Protein AF-0000000081542905 (afdb_homodimer)

Structure (mmCIF, N/CA/C/O backbone):
data_AF-0000000081542905-model_v1
#
loop_
_entity.id
_entity.type
_entity.pdbx_description
1 polymer 'MaoC-like domain-containing protein'
#
loop_
_atom_site.group_PDB
_atom_site.id
_atom_site.type_symbol
_atom_site.label_atom_id
_atom_site.label_alt_id
_atom_site.label_comp_id
_atom_site.label_asym_id
_atom_site.label_entity_id
_atom_site.label_seq_id
_atom_site.pdbx_PDB_ins_code
_atom_site.Cartn_x
_atom_site.Cartn_y
_atom_site.Cartn_z
_atom_site.occupancy
_atom_site.B_iso_or_equiv
_atom_site.auth_seq_id
_atom_site.auth_comp_id
_atom_site.auth_asym_id
_atom_site.auth_atom_id
_atom_site.pdbx_PDB_model_num
ATOM 1 N N . MET A 1 1 ? -29.199 -24.236 -24.666 1 31.87 1 MET A N 1
ATOM 2 C CA . MET A 1 1 ? -27.834 -24.078 -24.174 1 31.87 1 MET A CA 1
ATOM 3 C C . MET A 1 1 ? -26.839 -24.776 -25.096 1 31.87 1 MET A C 1
ATOM 5 O O . MET A 1 1 ? -26.941 -25.982 -25.326 1 31.87 1 MET A O 1
ATOM 9 N N . SER A 1 2 ? -26.465 -24.286 -26.193 1 39.18 2 SER A N 1
ATOM 10 C CA . SER A 1 2 ? -25.722 -24.998 -27.227 1 39.18 2 SER A CA 1
ATOM 11 C C . SER A 1 2 ? -24.63 -25.873 -26.621 1 39.18 2 SER A C 1
ATOM 13 O O . SER A 1 2 ? -23.805 -25.392 -25.841 1 39.18 2 SER A O 1
ATOM 15 N N . SER A 1 3 ? -24.873 -27.051 -26.255 1 47.21 3 SER A N 1
ATOM 16 C CA . SER A 1 3 ? -23.985 -28.085 -25.733 1 47.21 3 SER A CA 1
ATOM 17 C C . SER A 1 3 ? -22.63 -28.056 -26.432 1 47.21 3 SER A C 1
ATOM 19 O O . SER A 1 3 ? -22.524 -28.414 -27.607 1 47.21 3 SER A O 1
ATOM 21 N N . THR A 1 4 ? -21.867 -26.993 -26.268 1 59.84 4 THR A N 1
ATOM 22 C CA . THR A 1 4 ? -20.58 -26.973 -26.955 1 59.84 4 THR A CA 1
ATOM 23 C C . THR A 1 4 ? -19.899 -28.335 -26.866 1 59.84 4 THR A C 1
ATOM 25 O O . THR A 1 4 ? -19.783 -28.908 -25.781 1 59.84 4 THR A O 1
ATOM 28 N N . GLU A 1 5 ? -19.892 -29.049 -27.912 1 79.83 5 GLU A N 1
ATOM 29 C CA . GLU A 1 5 ? -19.245 -30.349 -28.065 1 79.83 5 GLU A CA 1
ATOM 30 C C . GLU A 1 5 ? -17.844 -30.343 -27.461 1 79.83 5 GLU A C 1
ATOM 32 O O . GLU A 1 5 ? -17.044 -29.448 -27.745 1 79.83 5 GLU A O 1
ATOM 37 N N . LEU A 1 6 ? -17.62 -31.185 -26.383 1 90.6 6 LEU A N 1
ATOM 38 C CA . LEU A 1 6 ? -16.331 -31.406 -25.737 1 90.6 6 LEU A CA 1
ATOM 39 C C . LEU A 1 6 ? -15.273 -31.81 -26.759 1 90.6 6 LEU A C 1
ATOM 41 O O . LEU A 1 6 ? -15.448 -32.792 -27.484 1 90.6 6 LEU A O 1
ATOM 45 N N . ASP A 1 7 ? -14.244 -30.958 -26.981 1 95.26 7 ASP A N 1
ATOM 46 C CA . ASP A 1 7 ? -13.11 -31.218 -27.863 1 95.26 7 ASP A CA 1
ATOM 47 C C . ASP A 1 7 ? -11.85 -30.517 -27.359 1 95.26 7 ASP A C 1
ATOM 49 O O . ASP A 1 7 ? -11.539 -29.404 -27.788 1 95.26 7 ASP A O 1
ATOM 53 N N . PHE A 1 8 ? -11.153 -31.215 -26.549 1 95.9 8 PHE A N 1
ATOM 54 C CA . PHE A 1 8 ? -9.995 -30.624 -25.89 1 95.9 8 PHE A CA 1
ATOM 55 C C . PHE A 1 8 ? -8.897 -30.313 -26.9 1 95.9 8 PHE A C 1
ATOM 57 O O . PHE A 1 8 ? -7.997 -29.518 -26.621 1 95.9 8 PHE A O 1
ATOM 64 N N . ASP A 1 9 ? -8.912 -30.905 -28.043 1 96.1 9 ASP A N 1
ATOM 65 C CA . ASP A 1 9 ? -7.937 -30.589 -29.083 1 96.1 9 ASP A CA 1
ATOM 66 C C . ASP A 1 9 ? -8.117 -29.158 -29.587 1 96.1 9 ASP A C 1
ATOM 68 O O . ASP A 1 9 ? -7.17 -28.548 -30.088 1 96.1 9 ASP A O 1
ATOM 72 N N . ARG A 1 10 ? -9.362 -28.712 -29.462 1 95.62 10 ARG A N 1
ATOM 73 C CA . ARG A 1 10 ? -9.63 -27.328 -29.842 1 95.62 10 ARG A CA 1
ATOM 74 C C . ARG A 1 10 ? -9.26 -26.37 -28.715 1 95.62 10 ARG A C 1
ATOM 76 O O . ARG A 1 10 ? -9.121 -25.165 -28.938 1 95.62 10 ARG A O 1
ATOM 83 N N . THR A 1 11 ? -9.21 -26.937 -27.551 1 95.19 11 THR A N 1
ATOM 84 C CA . THR A 1 11 ? -8.909 -26.12 -26.38 1 95.19 11 THR A CA 1
ATOM 85 C C . THR A 1 11 ? -7.408 -25.878 -26.261 1 95.19 11 THR A C 1
ATOM 87 O O . THR A 1 11 ? -6.967 -24.736 -26.111 1 95.19 11 THR A O 1
ATOM 90 N N . VAL A 1 12 ? -6.626 -26.951 -26.299 1 96.44 12 VAL A N 1
ATOM 91 C CA . VAL A 1 12 ? -5.179 -26.865 -26.126 1 96.44 12 VAL A CA 1
ATOM 92 C C . VAL A 1 12 ? -4.568 -26.062 -27.272 1 96.44 12 VAL A C 1
ATOM 94 O O . VAL A 1 12 ? -4.849 -26.327 -28.443 1 96.44 12 VAL A O 1
ATOM 97 N N . GLY A 1 13 ? -3.805 -25.046 -26.956 1 95.13 13 GLY A N 1
ATOM 98 C CA . GLY A 1 13 ? -3.159 -24.218 -27.962 1 95.13 13 GLY A CA 1
ATOM 99 C C . GLY A 1 13 ? -3.952 -22.973 -28.31 1 95.13 13 GLY A C 1
ATOM 100 O O . GLY A 1 13 ? -3.447 -22.079 -28.992 1 95.13 13 GLY A O 1
ATOM 101 N N . HIS A 1 14 ? -5.205 -22.936 -27.886 1 94.91 14 HIS A N 1
ATOM 102 C CA . HIS A 1 14 ? -6.028 -21.768 -28.18 1 94.91 14 HIS A CA 1
ATOM 103 C C . HIS A 1 14 ? -5.393 -20.495 -27.629 1 94.91 14 HIS A C 1
ATOM 105 O O . HIS A 1 14 ? -5.057 -20.425 -26.445 1 94.91 14 HIS A O 1
ATOM 111 N N . ALA A 1 15 ? -5.207 -19.553 -28.504 1 93.6 15 ALA A N 1
ATOM 112 C CA . ALA A 1 15 ? -4.623 -18.266 -28.133 1 93.6 15 ALA A CA 1
ATOM 113 C C . ALA A 1 15 ? -5.703 -17.2 -27.972 1 93.6 15 ALA A C 1
ATOM 115 O O . ALA A 1 15 ? -6.611 -17.097 -28.801 1 93.6 15 ALA A O 1
ATOM 116 N N . GLY A 1 16 ? -5.643 -16.508 -26.867 1 90.51 16 GLY A N 1
ATOM 117 C CA . GLY A 1 16 ? -6.519 -15.359 -26.704 1 90.51 16 GLY A CA 1
ATOM 118 C C . GLY A 1 16 ? -5.958 -14.089 -27.316 1 90.51 16 GLY A C 1
ATOM 119 O O . GLY A 1 16 ? -4.913 -14.118 -27.969 1 90.51 16 GLY A O 1
ATOM 120 N N . GLU A 1 17 ? -6.719 -13.025 -27.177 1 91.87 17 GLU A N 1
ATOM 121 C CA . GLU A 1 17 ? -6.25 -11.719 -27.63 1 91.87 17 GLU A CA 1
ATOM 122 C C . GLU A 1 17 ? -5.112 -11.206 -26.753 1 91.87 17 GLU A C 1
ATOM 124 O O . GLU A 1 17 ? -5.063 -11.499 -25.557 1 91.87 17 GLU A O 1
ATOM 129 N N . ASP A 1 18 ? -4.208 -10.507 -27.417 1 96.12 18 ASP A N 1
ATOM 130 C CA . ASP A 1 18 ? -3.171 -9.836 -26.64 1 96.12 18 ASP A CA 1
ATOM 131 C C . ASP A 1 18 ? -3.781 -8.878 -25.62 1 96.12 18 ASP A C 1
ATOM 133 O O . ASP A 1 18 ? -4.743 -8.169 -25.924 1 96.12 18 ASP A O 1
ATOM 137 N N . GLN A 1 19 ? -3.275 -8.967 -24.5 1 96.27 19 GLN A N 1
ATOM 138 C CA . GLN A 1 19 ? -3.737 -8.06 -23.454 1 96.27 19 GLN A CA 1
ATOM 139 C C . GLN A 1 19 ? -2.714 -6.96 -23.189 1 96.27 19 GLN A C 1
ATOM 141 O O . GLN A 1 19 ? -1.58 -7.242 -22.794 1 96.27 19 GLN A O 1
ATOM 146 N N . ALA A 1 20 ? -3.127 -5.714 -23.357 1 98.07 20 ALA A N 1
ATOM 147 C CA . ALA A 1 20 ? -2.24 -4.6 -23.032 1 98.07 20 ALA A CA 1
ATOM 148 C C . ALA A 1 20 ? -1.958 -4.544 -21.533 1 98.07 20 ALA A C 1
ATOM 150 O O . ALA A 1 20 ? -2.859 -4.753 -20.717 1 98.07 20 ALA A O 1
ATOM 151 N N . VAL A 1 21 ? -0.718 -4.29 -21.161 1 98.5 21 VAL A N 1
ATOM 152 C CA . VAL A 1 21 ? -0.334 -4.117 -19.764 1 98.5 21 VAL A CA 1
ATOM 153 C C . VAL A 1 21 ? 0.588 -2.907 -19.628 1 98.5 21 VAL A C 1
ATOM 155 O O . VAL A 1 21 ? 1.236 -2.5 -20.595 1 98.5 21 VAL A O 1
ATOM 158 N N . SER A 1 22 ? 0.659 -2.319 -18.459 1 98.5 22 SER A N 1
ATOM 159 C CA . SER A 1 22 ? 1.553 -1.206 -18.155 1 98.5 22 SER A CA 1
ATOM 160 C C . SER A 1 22 ? 1.797 -1.087 -16.655 1 98.5 22 SER A C 1
ATOM 162 O O . SER A 1 22 ? 1.035 -1.629 -15.852 1 98.5 22 SER A O 1
ATOM 164 N N . TRP A 1 23 ? 2.884 -0.463 -16.305 1 98.37 23 TRP A N 1
ATOM 165 C CA . TRP A 1 23 ? 3.176 -0.164 -14.908 1 98.37 23 TRP A CA 1
ATOM 166 C C . TRP A 1 23 ? 4.092 1.05 -14.791 1 98.37 23 TRP A C 1
ATOM 168 O O . TRP A 1 23 ? 4.774 1.415 -15.751 1 98.37 23 TRP A O 1
ATOM 178 N N . ARG A 1 24 ? 4.035 1.652 -13.675 1 97.99 24 ARG A N 1
ATOM 179 C CA . ARG A 1 24 ? 4.893 2.764 -13.276 1 97.99 24 ARG A CA 1
ATOM 180 C C . ARG A 1 24 ? 5.736 2.397 -12.06 1 97.99 24 ARG A C 1
ATOM 182 O O . ARG A 1 24 ? 5.598 1.302 -11.51 1 97.99 24 ARG A O 1
ATOM 189 N N . ARG A 1 25 ? 6.625 3.343 -11.637 1 98.34 25 ARG A N 1
ATOM 190 C CA . ARG A 1 25 ? 7.45 3.103 -10.457 1 98.34 25 ARG A CA 1
ATOM 191 C C . ARG A 1 25 ? 6.587 2.858 -9.225 1 98.34 25 ARG A C 1
ATOM 193 O O . ARG A 1 25 ? 6.868 1.957 -8.432 1 98.34 25 ARG A O 1
ATOM 200 N N . ARG A 1 26 ? 5.531 3.599 -9.075 1 98.61 26 ARG A N 1
ATOM 201 C CA . ARG A 1 26 ? 4.643 3.484 -7.922 1 98.61 26 ARG A CA 1
ATOM 202 C C . ARG A 1 26 ? 4.022 2.093 -7.847 1 98.61 26 ARG A C 1
ATOM 204 O O . ARG A 1 26 ? 3.807 1.561 -6.756 1 98.61 26 ARG A O 1
ATOM 211 N N . ASP A 1 27 ? 3.771 1.5 -9.019 1 98.64 27 ASP A N 1
ATOM 212 C CA . ASP A 1 27 ? 3.188 0.162 -9.058 1 98.64 27 ASP A CA 1
ATOM 213 C C . ASP A 1 27 ? 4.166 -0.879 -8.518 1 98.64 27 ASP A C 1
ATOM 215 O O . ASP A 1 27 ? 3.78 -1.759 -7.745 1 98.64 27 ASP A O 1
ATOM 219 N N . VAL A 1 28 ? 5.418 -0.74 -8.935 1 98.49 28 VAL A N 1
ATOM 220 C CA . VAL A 1 28 ? 6.4 -1.743 -8.534 1 98.49 28 VAL A CA 1
ATOM 221 C C . VAL A 1 28 ? 6.732 -1.577 -7.053 1 98.49 28 VAL A C 1
ATOM 223 O O . VAL A 1 28 ? 6.955 -2.563 -6.346 1 98.49 28 VAL A O 1
ATOM 226 N N . LEU A 1 29 ? 6.734 -0.319 -6.544 1 98.74 29 LEU A N 1
ATOM 227 C CA . LEU A 1 29 ? 6.936 -0.064 -5.122 1 98.74 29 LEU A CA 1
ATOM 228 C C . LEU A 1 29 ? 5.783 -0.629 -4.299 1 98.74 29 LEU A C 1
ATOM 230 O O . LEU A 1 29 ? 6.006 -1.267 -3.267 1 98.74 29 LEU A O 1
ATOM 234 N N . LEU A 1 30 ? 4.574 -0.387 -4.747 1 98.66 30 LEU A N 1
ATOM 235 C CA . LEU A 1 30 ? 3.382 -0.883 -4.069 1 98.66 30 LEU A CA 1
ATOM 236 C C . LEU A 1 30 ? 3.389 -2.407 -4.004 1 98.66 30 LEU A C 1
ATOM 238 O O . LEU A 1 30 ? 3.071 -2.989 -2.964 1 98.66 30 LEU A O 1
ATOM 242 N N . TYR A 1 31 ? 3.761 -3.014 -5.091 1 98.8 31 TYR A N 1
ATOM 243 C CA . TYR A 1 31 ? 3.837 -4.471 -5.118 1 98.8 31 TYR A CA 1
ATOM 244 C C . TYR A 1 31 ? 4.839 -4.984 -4.09 1 98.8 31 TYR A C 1
ATOM 246 O O . TYR A 1 31 ? 4.551 -5.929 -3.352 1 98.8 31 TYR A O 1
ATOM 254 N N . ALA A 1 32 ? 6.005 -4.381 -4.055 1 98.68 32 ALA A N 1
ATOM 255 C CA . ALA A 1 32 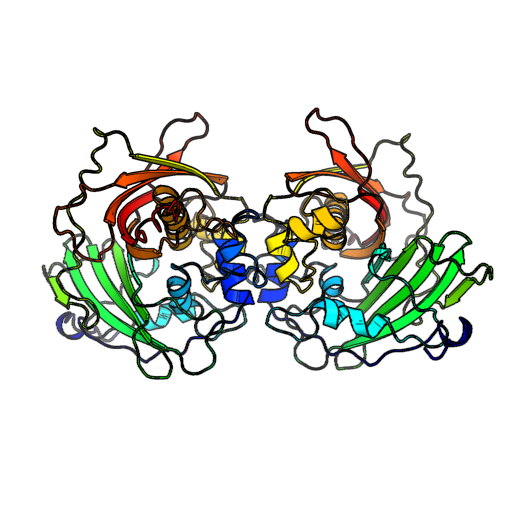? 7.054 -4.822 -3.139 1 98.68 32 ALA A CA 1
ATOM 256 C C . ALA A 1 32 ? 6.577 -4.763 -1.69 1 98.68 32 ALA A C 1
ATOM 258 O O . ALA A 1 32 ? 6.7 -5.742 -0.95 1 98.68 32 ALA A O 1
ATOM 259 N N . VAL A 1 33 ? 5.944 -3.681 -1.323 1 98.2 33 VAL A N 1
ATOM 260 C CA . VAL A 1 33 ? 5.435 -3.583 0.041 1 98.2 33 VAL A CA 1
ATOM 261 C C . VAL A 1 33 ? 4.268 -4.55 0.228 1 98.2 33 VAL A C 1
ATOM 263 O O . VAL A 1 33 ? 4.094 -5.121 1.307 1 98.2 33 VAL A O 1
ATOM 266 N N . GLY A 1 34 ? 3.559 -4.754 -0.806 1 98.23 34 GLY A N 1
ATOM 267 C CA . GLY A 1 34 ? 2.399 -5.63 -0.778 1 98.23 34 GLY A CA 1
ATOM 268 C C . GLY A 1 34 ? 2.758 -7.09 -0.58 1 98.23 34 GLY A C 1
ATOM 269 O O . GLY A 1 34 ? 1.897 -7.907 -0.246 1 98.23 34 GLY A O 1
ATOM 270 N N . ILE A 1 35 ? 3.997 -7.392 -0.803 1 98.26 35 ILE A N 1
ATOM 271 C CA . ILE A 1 35 ? 4.383 -8.785 -0.604 1 98.26 35 ILE A CA 1
ATOM 272 C C . ILE A 1 35 ? 5.271 -8.903 0.632 1 98.26 35 ILE A C 1
ATOM 274 O O . ILE A 1 35 ? 5.974 -9.901 0.807 1 98.26 35 ILE A O 1
ATOM 278 N N . GLY A 1 36 ? 5.342 -7.848 1.431 1 96.3 36 GLY A N 1
ATOM 279 C CA . GLY A 1 36 ? 5.96 -7.949 2.743 1 96.3 36 GLY A CA 1
ATOM 280 C C . GLY A 1 36 ? 7.363 -7.374 2.788 1 96.3 36 GLY A C 1
ATOM 281 O O . GLY A 1 36 ? 8.042 -7.459 3.814 1 96.3 36 GLY A O 1
ATOM 282 N N . ALA A 1 37 ? 7.856 -6.776 1.652 1 96.24 37 ALA A N 1
ATOM 283 C CA . ALA A 1 37 ? 9.165 -6.129 1.706 1 96.24 37 ALA A CA 1
ATOM 284 C C . ALA A 1 37 ? 9.166 -4.976 2.706 1 96.24 37 ALA A C 1
ATOM 286 O O . ALA A 1 37 ? 8.194 -4.221 2.794 1 96.24 37 ALA A O 1
ATOM 287 N N . GLY A 1 38 ? 10.247 -4.875 3.456 1 90.44 38 GLY A N 1
ATOM 288 C CA . GLY A 1 38 ? 10.324 -3.895 4.527 1 90.44 38 GLY A CA 1
ATOM 289 C C . GLY A 1 38 ? 11.371 -2.824 4.282 1 90.44 38 GLY A C 1
ATOM 290 O O . GLY A 1 38 ? 11.917 -2.723 3.181 1 90.44 38 GLY A O 1
ATOM 291 N N . PRO A 1 39 ? 11.572 -2.105 5.296 1 86.76 39 PRO A N 1
ATOM 292 C CA . PRO A 1 39 ? 12.444 -0.935 5.177 1 86.76 39 PRO A CA 1
ATOM 293 C C . PRO A 1 39 ? 13.912 -1.309 4.987 1 86.76 39 PRO A C 1
ATOM 295 O O . PRO A 1 39 ? 14.729 -0.457 4.629 1 86.76 39 PRO A O 1
ATOM 298 N N . ASN A 1 40 ? 14.256 -2.536 5.216 1 88.46 40 ASN A N 1
ATOM 299 C CA . ASN A 1 40 ? 15.639 -2.955 5.013 1 88.46 40 ASN A CA 1
ATOM 300 C C . ASN A 1 40 ? 15.864 -3.48 3.598 1 88.46 40 ASN A C 1
ATOM 302 O O . ASN A 1 40 ? 16.978 -3.872 3.247 1 88.46 40 ASN A O 1
ATOM 306 N N . GLU A 1 41 ? 14.882 -3.515 2.87 1 94.42 41 GLU A N 1
ATOM 307 C CA . GLU A 1 41 ? 14.965 -3.981 1.489 1 94.42 41 GLU A CA 1
ATOM 308 C C . GLU A 1 41 ? 14.783 -2.829 0.506 1 94.42 41 GLU A C 1
ATOM 310 O O . GLU A 1 41 ? 13.953 -2.906 -0.403 1 94.42 41 GLU A O 1
ATOM 315 N N . LEU A 1 42 ? 15.65 -1.867 0.618 1 95.82 42 LEU A N 1
ATOM 316 C CA . LEU A 1 42 ? 15.534 -0.593 -0.083 1 95.82 42 LEU A CA 1
ATOM 317 C C . LEU A 1 42 ? 15.607 -0.795 -1.593 1 95.82 42 LEU A C 1
ATOM 319 O O . LEU A 1 42 ? 15.013 -0.029 -2.355 1 95.82 42 LEU A O 1
ATOM 323 N N . SER A 1 43 ? 16.286 -1.821 -2.085 1 95.94 43 SER A N 1
ATOM 324 C CA . SER A 1 43 ? 16.398 -2.071 -3.518 1 95.94 43 SER A CA 1
ATOM 325 C C . SER A 1 43 ? 15.032 -2.338 -4.142 1 95.94 43 SER A C 1
ATOM 327 O O . SER A 1 43 ? 14.875 -2.263 -5.362 1 95.94 43 SER A O 1
ATOM 329 N N . TYR A 1 44 ? 14.07 -2.664 -3.244 1 97.09 44 TYR A N 1
ATOM 330 C CA . TYR A 1 44 ? 12.747 -2.986 -3.767 1 97.09 44 TYR A CA 1
ATOM 331 C C . TYR A 1 44 ? 11.747 -1.884 -3.437 1 97.09 44 TYR A C 1
ATOM 333 O O . TYR A 1 44 ? 10.785 -1.668 -4.178 1 97.09 44 TYR A O 1
ATOM 341 N N . VAL A 1 45 ? 11.956 -1.094 -2.327 1 97.84 45 VAL A N 1
ATOM 342 C CA . VAL A 1 45 ? 10.864 -0.269 -1.82 1 97.84 45 VAL A CA 1
ATOM 343 C C . VAL A 1 45 ? 11.238 1.208 -1.93 1 97.84 45 VAL A C 1
ATOM 345 O O . VAL A 1 45 ? 10.481 2.08 -1.498 1 97.84 45 VAL A O 1
ATOM 348 N N . TYR A 1 46 ? 12.42 1.535 -2.539 1 97.48 46 TYR A N 1
ATOM 349 C CA . TYR A 1 46 ? 12.884 2.915 -2.624 1 97.48 46 TYR A CA 1
ATOM 350 C C . TYR A 1 46 ? 13.456 3.213 -4.005 1 97.48 46 TYR A C 1
ATOM 352 O O . TYR A 1 46 ? 14.549 2.754 -4.343 1 97.48 46 TYR A O 1
ATOM 360 N N . GLU A 1 47 ? 12.75 4.008 -4.771 1 97.06 47 GLU A N 1
ATOM 361 C CA . GLU A 1 47 ? 13.132 4.306 -6.148 1 97.06 47 GLU A CA 1
ATOM 362 C C . GLU A 1 47 ? 14.424 5.117 -6.199 1 97.06 47 GLU A C 1
ATOM 364 O O . GLU A 1 47 ? 15.069 5.2 -7.246 1 97.06 47 GLU A O 1
ATOM 369 N N . GLY A 1 48 ? 14.823 5.706 -5.061 1 94.86 48 GLY A N 1
ATOM 370 C CA . GLY A 1 48 ? 16.06 6.469 -5.004 1 94.86 48 GLY A CA 1
ATOM 371 C C . GLY A 1 48 ? 17.27 5.617 -4.672 1 94.86 48 GLY A C 1
ATOM 372 O O . GLY A 1 48 ? 18.4 6.11 -4.667 1 94.86 48 GLY A O 1
ATOM 373 N N . SER A 1 49 ? 17.05 4.34 -4.369 1 94.71 49 SER A N 1
ATOM 374 C CA . SER A 1 49 ? 18.164 3.429 -4.127 1 94.71 49 SER A CA 1
ATOM 375 C C . SER A 1 49 ? 18.963 3.182 -5.402 1 94.71 49 SER A C 1
ATOM 377 O O . SER A 1 49 ? 18.387 3.016 -6.479 1 94.71 49 SER A O 1
ATOM 379 N N . PRO A 1 50 ? 20.264 3.124 -5.298 1 91.7 50 PRO A N 1
ATOM 380 C CA . PRO A 1 50 ? 21.089 2.865 -6.48 1 91.7 50 PRO A CA 1
ATOM 381 C C . PRO A 1 50 ? 20.817 1.497 -7.101 1 91.7 50 PRO A C 1
ATOM 383 O O . PRO A 1 50 ? 21.07 1.294 -8.292 1 91.7 50 PRO A O 1
ATOM 386 N N . SER A 1 51 ? 20.313 0.575 -6.341 1 92.91 51 SER A N 1
ATOM 387 C CA . SER A 1 51 ? 20.062 -0.777 -6.829 1 92.91 51 SER A CA 1
ATOM 388 C C . SER A 1 51 ? 18.568 -1.04 -6.982 1 92.91 51 SER A C 1
ATOM 390 O O . SER A 1 51 ? 18.132 -2.194 -6.983 1 92.91 51 SER A O 1
ATOM 392 N N . PHE A 1 52 ? 17.799 -0.006 -7.094 1 95.84 52 PHE A N 1
ATOM 393 C CA . PHE A 1 52 ? 16.351 -0.145 -7.195 1 95.84 52 PHE A CA 1
ATOM 394 C C . PHE A 1 52 ? 15.973 -1.019 -8.385 1 95.84 52 PHE A C 1
ATOM 396 O O . PHE A 1 52 ? 16.479 -0.823 -9.491 1 95.84 52 PHE A O 1
ATOM 403 N N . ARG A 1 53 ? 15.092 -1.996 -8.139 1 95.53 53 ARG A N 1
ATOM 404 C CA . ARG A 1 53 ? 14.615 -2.891 -9.189 1 95.53 53 ARG A CA 1
ATOM 405 C C . ARG A 1 53 ? 13.266 -3.499 -8.819 1 95.53 53 ARG A C 1
ATOM 407 O O . ARG A 1 53 ? 12.965 -3.682 -7.638 1 95.53 53 ARG A O 1
ATOM 414 N N . PRO A 1 54 ? 12.423 -3.803 -9.811 1 97.85 54 PRO A N 1
ATOM 415 C CA . PRO A 1 54 ? 11.18 -4.527 -9.533 1 97.85 54 PRO A CA 1
ATOM 416 C C . PRO A 1 54 ? 11.425 -5.92 -8.959 1 97.85 54 PRO A C 1
ATOM 418 O O . PRO A 1 54 ? 12.372 -6.601 -9.361 1 97.85 54 PRO A O 1
ATOM 421 N N . PHE A 1 55 ? 10.624 -6.242 -8.011 1 98.19 55 PHE A N 1
ATOM 422 C CA . PHE A 1 55 ? 10.723 -7.612 -7.523 1 98.19 55 PHE A CA 1
ATOM 423 C C . PHE A 1 55 ? 10.364 -8.605 -8.621 1 98.19 55 PHE A C 1
ATOM 425 O O . PHE A 1 55 ? 9.411 -8.39 -9.373 1 98.19 55 PHE A O 1
ATOM 432 N N . PRO A 1 56 ? 10.995 -9.694 -8.723 1 97.78 56 PRO A N 1
ATOM 433 C CA . PRO A 1 56 ? 10.934 -10.543 -9.916 1 97.78 56 PRO A CA 1
ATOM 434 C C . PRO A 1 56 ? 9.544 -11.127 -10.154 1 97.78 56 PRO A C 1
ATOM 436 O O . PRO A 1 56 ? 9.184 -11.427 -11.295 1 97.78 56 PRO A O 1
ATOM 439 N N . THR A 1 57 ? 8.722 -11.279 -9.14 1 98.7 57 THR A N 1
ATOM 440 C CA . THR A 1 57 ? 7.431 -11.934 -9.322 1 98.7 57 THR A CA 1
ATOM 441 C C . THR A 1 57 ? 6.362 -10.922 -9.723 1 98.7 57 THR A C 1
ATOM 443 O O . THR A 1 57 ? 5.199 -11.282 -9.914 1 98.7 57 THR A O 1
ATOM 446 N N . TYR A 1 58 ? 6.674 -9.657 -9.953 1 98.84 58 TYR A N 1
ATOM 447 C CA . TYR A 1 58 ? 5.72 -8.602 -10.276 1 98.84 58 TYR A CA 1
ATOM 448 C C . TYR A 1 58 ? 4.906 -8.961 -11.513 1 98.84 58 TYR A C 1
ATOM 450 O O . TYR A 1 58 ? 3.701 -8.705 -11.568 1 98.84 58 TYR A O 1
ATOM 458 N N . PRO A 1 59 ? 5.479 -9.59 -12.554 1 98.8 59 PRO A N 1
ATOM 459 C CA . PRO A 1 59 ? 4.716 -9.85 -13.777 1 98.8 59 PRO A CA 1
ATOM 460 C C . PRO A 1 59 ? 3.452 -10.668 -13.521 1 98.8 59 PRO A C 1
ATOM 462 O O . PRO A 1 59 ? 2.496 -10.592 -14.296 1 98.8 59 PRO A O 1
ATOM 465 N N . LEU A 1 60 ? 3.418 -11.344 -12.426 1 98.65 60 LEU A N 1
ATOM 466 C CA . LEU A 1 60 ? 2.319 -12.264 -12.151 1 98.65 60 LEU A CA 1
ATOM 467 C C . LEU A 1 60 ? 1.023 -11.501 -11.898 1 98.65 60 LEU A C 1
ATOM 469 O O . LEU A 1 60 ? -0.066 -12.071 -11.995 1 98.65 60 LEU A O 1
ATOM 473 N N . VAL A 1 61 ? 1.116 -10.232 -11.565 1 98.31 61 VAL A N 1
ATOM 474 C CA . VAL A 1 61 ? -0.108 -9.505 -11.245 1 98.31 61 VAL A CA 1
ATOM 475 C C . VAL A 1 61 ? -0.638 -8.81 -12.497 1 98.31 61 VAL A C 1
ATOM 477 O O . VAL A 1 61 ? -1.768 -8.316 -12.509 1 98.31 61 VAL A O 1
ATOM 480 N N . LEU A 1 62 ? 0.091 -8.824 -13.582 1 98.3 62 LEU A N 1
ATOM 481 C CA . LEU A 1 62 ? -0.247 -8.036 -14.762 1 98.3 62 LEU A CA 1
ATOM 482 C C . LEU A 1 62 ? -1.469 -8.612 -15.469 1 98.3 62 LEU A C 1
ATOM 484 O O . LEU A 1 62 ? -2.204 -7.884 -16.141 1 98.3 62 LEU A O 1
ATOM 488 N N . ALA A 1 63 ? -1.647 -9.918 -15.309 1 96.11 63 ALA A N 1
ATOM 489 C CA . ALA A 1 63 ? -2.8 -10.524 -15.97 1 96.11 63 ALA A CA 1
ATOM 490 C C . ALA A 1 63 ? -4.105 -9.923 -15.456 1 96.11 63 ALA A C 1
ATOM 492 O O . ALA A 1 63 ? -5.062 -9.759 -16.217 1 96.11 63 ALA A O 1
ATOM 493 N N . LEU A 1 64 ? -4.132 -9.596 -14.217 1 96.61 64 LEU A N 1
ATOM 494 C CA . LEU A 1 64 ? -5.345 -9.027 -13.639 1 96.61 64 LEU A CA 1
ATOM 495 C C . LEU A 1 64 ? -5.291 -7.503 -13.655 1 96.61 64 LEU A C 1
ATOM 497 O O . LEU A 1 64 ? -6.319 -6.843 -13.827 1 96.61 64 LEU A O 1
ATOM 501 N N . LYS A 1 65 ? -4.129 -6.913 -13.468 1 97.61 65 LYS A N 1
ATOM 502 C CA . LYS A 1 65 ? -3.991 -5.46 -13.478 1 97.61 65 LYS A CA 1
ATOM 503 C C . LYS A 1 65 ? -4.24 -4.893 -14.873 1 97.61 65 LYS A C 1
ATOM 505 O O . LYS A 1 65 ? -4.88 -3.85 -15.02 1 97.61 65 LYS A O 1
ATOM 510 N N . GLY A 1 66 ? -3.659 -5.557 -15.877 1 97.13 66 GLY A N 1
ATOM 511 C CA . GLY A 1 66 ? -3.674 -4.991 -17.216 1 97.13 66 GLY A CA 1
ATOM 512 C C . GLY A 1 66 ? -3.003 -3.633 -17.297 1 97.13 66 GLY A C 1
ATOM 513 O O . GLY A 1 66 ? -1.934 -3.427 -16.719 1 97.13 66 GLY A O 1
ATOM 514 N N . ASP A 1 67 ? -3.569 -2.74 -18.016 1 96.73 67 ASP A N 1
ATOM 515 C CA . ASP A 1 67 ? -3.052 -1.38 -18.138 1 96.73 67 ASP A CA 1
ATOM 516 C C . ASP A 1 67 ? -3.882 -0.401 -17.31 1 96.73 67 ASP A C 1
ATOM 518 O O . ASP A 1 67 ? -3.802 0.812 -17.511 1 96.73 67 ASP A O 1
ATOM 522 N N . ASP A 1 68 ? -4.651 -0.983 -16.373 1 94.46 68 ASP A N 1
ATOM 523 C CA . ASP A 1 68 ? -5.538 -0.161 -15.556 1 94.46 68 ASP A CA 1
ATOM 524 C C . ASP A 1 68 ? -4.759 0.575 -14.469 1 94.46 68 ASP A C 1
ATOM 526 O O . ASP A 1 68 ? -3.815 0.027 -13.896 1 94.46 68 ASP A O 1
ATOM 530 N N . ASP A 1 69 ? -5.179 1.773 -14.177 1 93.58 69 ASP A N 1
ATOM 531 C CA . ASP A 1 69 ? -4.559 2.555 -13.112 1 93.58 69 ASP A CA 1
ATOM 532 C C . ASP A 1 69 ? -5.515 2.734 -11.935 1 93.58 69 ASP A C 1
ATOM 534 O O . ASP A 1 69 ? -5.244 3.518 -11.022 1 93.58 69 ASP A O 1
ATOM 538 N N . ASP A 1 70 ? -6.644 2.077 -11.959 1 97.07 70 ASP A N 1
ATOM 539 C CA . ASP A 1 70 ? -7.645 2.103 -10.898 1 97.07 70 ASP A CA 1
ATOM 540 C C . ASP A 1 70 ? -8.085 0.689 -10.523 1 97.07 70 ASP A C 1
ATOM 542 O O . ASP A 1 70 ? -7.456 -0.291 -10.928 1 97.07 70 ASP A O 1
ATOM 546 N N . THR A 1 71 ? -9.07 0.547 -9.644 1 97.68 71 THR A N 1
ATOM 547 C CA . THR A 1 71 ? -9.607 -0.763 -9.296 1 97.68 71 THR A CA 1
ATOM 548 C C . THR A 1 71 ? -10.281 -1.41 -10.502 1 97.68 71 THR A C 1
ATOM 550 O O . THR A 1 71 ? -10.568 -0.736 -11.495 1 97.68 71 THR A O 1
ATOM 553 N N . ASN A 1 72 ? -10.429 -2.662 -10.479 1 95.77 72 ASN A N 1
ATOM 554 C CA . ASN A 1 72 ? -11.142 -3.389 -11.524 1 95.77 72 ASN A CA 1
ATOM 555 C C . ASN A 1 72 ? -12.206 -4.313 -10.939 1 95.77 72 ASN A C 1
ATOM 557 O O . ASN A 1 72 ? -12.341 -4.417 -9.718 1 95.77 72 ASN A O 1
ATOM 561 N N . VAL A 1 73 ? -13.001 -4.809 -11.835 1 93.56 73 VAL A N 1
ATOM 562 C CA . VAL A 1 73 ? -13.995 -5.809 -11.46 1 93.56 73 VAL A CA 1
ATOM 563 C C . VAL A 1 73 ? -13.454 -7.208 -11.744 1 93.56 73 VAL A C 1
ATOM 565 O O . VAL A 1 73 ? -13.349 -7.616 -12.902 1 93.56 73 VAL A O 1
ATOM 568 N N . PHE A 1 74 ? -13.186 -7.941 -10.692 1 93.11 74 PHE A N 1
ATOM 569 C CA . PHE A 1 74 ? -12.521 -9.236 -10.784 1 93.11 74 PHE A CA 1
ATOM 570 C C . PHE A 1 74 ? -13.286 -10.173 -11.71 1 93.11 74 PHE A C 1
ATOM 572 O O . PHE A 1 74 ? -12.693 -10.821 -12.575 1 93.11 74 PHE A O 1
ATOM 579 N N . ALA A 1 75 ? -14.58 -10.218 -11.568 1 88.54 75 ALA A N 1
ATOM 580 C CA . ALA A 1 75 ? -15.417 -11.109 -12.368 1 88.54 75 ALA A CA 1
ATOM 581 C C . ALA A 1 75 ? -15.243 -10.834 -13.859 1 88.54 75 ALA A C 1
ATOM 583 O O . ALA A 1 75 ? -15.246 -11.761 -14.672 1 88.54 75 ALA A O 1
ATOM 584 N N . GLN A 1 76 ? -15.066 -9.621 -14.216 1 87.82 76 GLN A N 1
ATOM 585 C CA . GLN A 1 76 ? -14.869 -9.25 -15.613 1 87.82 76 GLN A CA 1
ATOM 586 C C . GLN A 1 76 ? -13.49 -9.678 -16.107 1 87.82 76 GLN A C 1
ATOM 588 O O . GLN A 1 76 ? -13.33 -10.05 -17.271 1 87.82 76 GLN A O 1
ATOM 593 N N . ARG A 1 77 ? -12.571 -9.705 -15.199 1 87.18 77 ARG A N 1
ATOM 594 C CA . ARG A 1 77 ? -11.196 -10.037 -15.558 1 87.18 77 ARG A CA 1
ATOM 595 C C . ARG A 1 77 ? -11.04 -11.534 -15.805 1 87.18 77 ARG A C 1
ATOM 597 O O . ARG A 1 77 ? -10.197 -11.953 -16.6 1 87.18 77 ARG A O 1
ATOM 604 N N . ILE A 1 78 ? -11.92 -12.326 -15.176 1 81.1 78 ILE A N 1
ATOM 605 C CA . ILE A 1 78 ? -11.751 -13.769 -15.303 1 81.1 78 ILE A CA 1
ATOM 606 C C . ILE A 1 78 ? -12.793 -14.329 -16.269 1 81.1 78 ILE A C 1
ATOM 608 O O . ILE A 1 78 ? -12.757 -15.512 -16.613 1 81.1 78 ILE A O 1
ATOM 612 N N . SER A 1 79 ? -13.85 -13.569 -16.594 1 70.75 79 SER A N 1
ATOM 613 C CA . SER A 1 79 ? -14.949 -14.035 -17.434 1 70.75 79 SER A CA 1
ATOM 614 C C . SER A 1 79 ? -14.451 -14.459 -18.811 1 70.75 79 SER A C 1
ATOM 616 O O . SER A 1 79 ? -15.03 -15.347 -19.44 1 70.75 79 SER A O 1
ATOM 618 N N . GLU A 1 80 ? -13.457 -13.778 -19.289 1 60.62 80 GLU A N 1
ATOM 619 C CA . GLU A 1 80 ? -12.979 -14.136 -20.621 1 60.62 80 GLU A CA 1
ATOM 620 C C . GLU A 1 80 ? -12.436 -15.562 -20.648 1 60.62 80 GLU A C 1
ATOM 622 O O . GLU A 1 80 ? -12.234 -16.135 -21.721 1 60.62 80 GLU A O 1
ATOM 627 N N . ARG A 1 81 ? -12.228 -16.182 -19.474 1 58.76 81 ARG A N 1
ATOM 628 C CA . ARG A 1 81 ? -11.75 -17.56 -19.412 1 58.76 81 ARG A CA 1
ATOM 629 C C . ARG A 1 81 ? -12.836 -18.536 -19.852 1 58.76 81 ARG A C 1
ATOM 631 O O . ARG A 1 81 ? -12.538 -19.656 -20.271 1 58.76 81 ARG A O 1
ATOM 638 N N . GLY A 1 82 ? -14.041 -18.152 -19.824 1 59.27 82 GLY A N 1
ATOM 639 C CA . GLY A 1 82 ? -15.165 -19.063 -19.968 1 59.27 82 GLY A CA 1
ATOM 640 C C . GLY A 1 82 ? -15.442 -19.447 -21.409 1 59.27 82 GLY A C 1
ATOM 641 O O . GLY A 1 82 ? -16.115 -20.445 -21.673 1 59.27 82 GLY A O 1
ATOM 642 N N . LYS A 1 83 ? -14.944 -18.684 -22.277 1 76.49 83 LYS A N 1
ATOM 643 C CA . LYS A 1 83 ? -15.439 -19.148 -23.569 1 76.49 83 LYS A CA 1
ATOM 644 C C . LYS A 1 83 ? -14.321 -19.785 -24.39 1 76.49 83 LYS A C 1
ATOM 646 O O . LYS A 1 83 ? -14.027 -19.339 -25.5 1 76.49 83 LYS A O 1
ATOM 651 N N . LEU A 1 84 ? -13.825 -20.923 -23.863 1 88.48 84 LEU A N 1
ATOM 652 C CA . LEU A 1 84 ? -12.771 -21.64 -24.572 1 88.48 84 LEU A CA 1
ATOM 653 C C . LEU A 1 84 ? -13.362 -22.67 -25.529 1 88.48 84 LEU A C 1
ATOM 655 O O . LEU A 1 84 ? -14.27 -23.418 -25.159 1 88.48 84 LEU A O 1
ATOM 659 N N . PRO A 1 85 ? -12.922 -22.677 -26.712 1 92.33 85 PRO A N 1
ATOM 660 C CA . PRO A 1 85 ? -13.423 -23.687 -27.648 1 92.33 85 PRO A CA 1
ATOM 661 C C . PRO A 1 85 ? -13.172 -25.114 -27.165 1 92.33 85 PRO A C 1
ATOM 663 O O . PRO A 1 85 ? -12.065 -25.436 -26.727 1 92.33 85 PRO A O 1
ATOM 666 N N . GLY A 1 86 ? -14.25 -25.945 -27.204 1 93.91 86 GLY A N 1
ATOM 667 C CA . GLY A 1 86 ? -14.105 -27.359 -26.897 1 93.91 86 GLY A CA 1
ATOM 668 C C . GLY A 1 86 ? -14.024 -27.641 -25.409 1 93.91 86 GLY A C 1
ATOM 669 O O . GLY A 1 86 ? -13.819 -28.785 -24.998 1 93.91 86 GLY A O 1
ATOM 670 N N . PHE A 1 87 ? -14.11 -26.637 -24.617 1 92.37 87 PHE A N 1
ATOM 671 C CA . PHE A 1 87 ? -14.047 -26.782 -23.168 1 92.37 87 PHE A CA 1
ATOM 672 C C . PHE A 1 87 ? -15.444 -26.763 -22.56 1 92.37 87 PHE A C 1
ATOM 674 O O . PHE A 1 87 ? -16.302 -25.989 -22.988 1 92.37 87 PHE A O 1
ATOM 681 N N . PRO A 1 88 ? -15.655 -27.504 -21.594 1 89.83 88 PRO A N 1
ATOM 682 C CA . PRO A 1 88 ? -16.998 -27.557 -21.011 1 89.83 88 PRO A CA 1
ATOM 683 C C . PRO A 1 88 ? -17.292 -26.37 -20.098 1 89.83 88 PRO A C 1
ATOM 685 O O . PRO A 1 88 ? -16.366 -25.711 -19.617 1 89.83 88 PRO A O 1
ATOM 688 N N . SER A 1 89 ? -18.561 -26.097 -19.936 1 84.28 89 SER A N 1
ATOM 689 C CA . SER A 1 89 ? -18.977 -25.134 -18.922 1 84.28 89 SER A CA 1
ATOM 690 C C . SER A 1 89 ? -18.914 -25.741 -17.524 1 84.28 89 SER A C 1
ATOM 692 O O . SER A 1 89 ? -19.496 -26.798 -17.273 1 84.28 89 SER A O 1
ATOM 694 N N . LEU A 1 90 ? -18.147 -25.176 -16.743 1 83.66 90 LEU A N 1
ATOM 695 C CA . LEU A 1 90 ? -17.975 -25.693 -15.39 1 83.66 90 LEU A CA 1
ATOM 696 C C . LEU A 1 90 ? -18.365 -24.644 -14.354 1 83.66 90 LEU A C 1
ATOM 698 O O . LEU A 1 90 ? -18.442 -23.454 -14.667 1 83.66 90 LEU A O 1
ATOM 702 N N . ASN A 1 91 ? -18.694 -25.088 -13.205 1 79.42 91 ASN A N 1
ATOM 703 C CA . ASN A 1 91 ? -19.014 -24.221 -12.076 1 79.42 91 ASN A CA 1
ATOM 704 C C . ASN A 1 91 ? -17.795 -23.427 -11.615 1 79.42 91 ASN A C 1
ATOM 706 O O . ASN A 1 91 ? -16.811 -24.006 -11.151 1 79.42 91 ASN A O 1
ATOM 710 N N . PRO A 1 92 ? -17.871 -22.141 -11.675 1 78.38 92 PRO A N 1
ATOM 711 C CA . PRO A 1 92 ? -16.707 -21.328 -11.318 1 78.38 92 PRO A CA 1
ATOM 712 C C . PRO A 1 92 ? -16.352 -21.424 -9.836 1 78.38 92 PRO A C 1
ATOM 714 O O . PRO A 1 92 ? -15.22 -21.126 -9.447 1 78.38 92 PRO A O 1
ATOM 717 N N . ASN A 1 93 ? -17.266 -21.861 -8.994 1 78.04 93 ASN A N 1
ATOM 718 C CA . ASN A 1 93 ? -17.034 -21.919 -7.554 1 78.04 93 ASN A CA 1
ATOM 719 C C . ASN A 1 93 ? -16.157 -23.109 -7.176 1 78.04 93 ASN A C 1
ATOM 721 O O . ASN A 1 93 ? -15.738 -23.235 -6.024 1 78.04 93 ASN A O 1
ATOM 725 N N . THR A 1 94 ? -15.862 -23.949 -8.162 1 81.78 94 THR A N 1
ATOM 726 C CA . THR A 1 94 ? -15.065 -25.135 -7.87 1 81.78 94 THR A CA 1
ATOM 727 C C . THR A 1 94 ? -13.621 -24.941 -8.326 1 81.78 94 THR A C 1
ATOM 729 O O . THR A 1 94 ? -12.8 -25.852 -8.206 1 81.78 94 THR A O 1
ATOM 732 N N . ILE A 1 95 ? -13.395 -23.806 -8.793 1 86.99 95 ILE A N 1
ATOM 733 C CA . ILE A 1 95 ? -12.103 -23.532 -9.412 1 86.99 95 ILE A CA 1
ATOM 734 C C . ILE A 1 95 ? -11.08 -23.18 -8.334 1 86.99 95 ILE A C 1
ATOM 736 O O . ILE A 1 95 ? -11.371 -22.404 -7.422 1 86.99 95 ILE A O 1
ATOM 740 N N . VAL A 1 96 ? -9.943 -23.779 -8.428 1 88.69 96 VAL A N 1
ATOM 741 C CA . VAL A 1 96 ? -8.839 -23.464 -7.528 1 88.69 96 VAL A CA 1
ATOM 742 C C . VAL A 1 96 ? -7.57 -23.205 -8.337 1 88.69 96 VAL A C 1
ATOM 744 O O . VAL A 1 96 ? -7.304 -23.894 -9.324 1 88.69 96 VAL A O 1
ATOM 747 N N . HIS A 1 97 ? -6.829 -22.198 -7.977 1 93.48 97 HIS A N 1
ATOM 748 C CA . HIS A 1 97 ? -5.479 -21.989 -8.488 1 93.48 97 HIS A CA 1
ATOM 749 C C . HIS A 1 97 ? -4.508 -23.015 -7.913 1 93.48 97 HIS A C 1
ATOM 751 O O . HIS A 1 97 ? -4.107 -22.915 -6.752 1 93.48 97 HIS A O 1
ATOM 757 N N . GLY A 1 98 ? -4.062 -23.948 -8.682 1 94.75 98 GLY A N 1
ATOM 758 C CA . GLY A 1 98 ? -3.358 -25.102 -8.146 1 94.75 98 GLY A CA 1
ATOM 759 C C . GLY A 1 98 ? -1.849 -24.95 -8.182 1 94.75 98 GLY A C 1
ATOM 760 O O . GLY A 1 98 ? -1.156 -25.363 -7.25 1 94.75 98 GLY A O 1
ATOM 761 N N . GLU A 1 99 ? -1.378 -24.455 -9.302 1 95.86 99 GLU A N 1
ATOM 762 C CA . GLU A 1 99 ? 0.063 -24.322 -9.493 1 95.86 99 GLU A CA 1
ATOM 763 C C . GLU A 1 99 ? 0.405 -23.038 -10.242 1 95.86 99 GLU A C 1
ATOM 765 O O . GLU A 1 99 ? -0.433 -22.492 -10.963 1 95.86 99 GLU A O 1
ATOM 770 N N . GLN A 1 100 ? 1.61 -22.574 -10.024 1 97.44 100 GLN A N 1
ATOM 771 C CA . GLN A 1 100 ? 2.133 -21.403 -10.72 1 97.44 100 GLN A CA 1
ATOM 772 C C . GLN A 1 100 ? 3.626 -21.549 -10.998 1 97.44 100 GLN A C 1
ATOM 774 O O . GLN A 1 100 ? 4.395 -21.923 -10.11 1 97.44 100 GLN A O 1
ATOM 779 N N . SER A 1 101 ? 3.997 -21.318 -12.183 1 95.56 101 SER A N 1
ATOM 780 C CA . SER A 1 101 ? 5.412 -21.182 -12.513 1 95.56 101 SER A CA 1
ATOM 781 C C . SER A 1 101 ? 5.704 -19.827 -13.149 1 95.56 101 SER A C 1
ATOM 783 O O . SER A 1 101 ? 4.822 -19.219 -13.76 1 95.56 101 SER A O 1
ATOM 785 N N . LEU A 1 102 ? 6.844 -19.365 -12.951 1 96.85 102 LEU A N 1
ATOM 786 C CA . LEU A 1 102 ? 7.364 -18.119 -13.505 1 96.85 102 LEU A CA 1
ATOM 787 C C . LEU A 1 102 ? 8.809 -18.288 -13.963 1 96.85 102 LEU A C 1
ATOM 789 O O . LEU A 1 102 ? 9.675 -18.667 -13.171 1 96.85 102 LEU A O 1
ATOM 793 N N . GLN A 1 103 ? 9.006 -18.096 -15.169 1 95.66 103 GLN A N 1
ATOM 794 C CA . GLN A 1 103 ? 10.349 -18.012 -15.733 1 95.66 103 GLN A CA 1
ATOM 795 C C . GLN A 1 103 ? 10.715 -16.57 -16.07 1 95.66 103 GLN A C 1
ATOM 797 O O . GLN A 1 103 ? 10.033 -15.921 -16.866 1 95.66 103 GLN A O 1
ATOM 802 N N . ILE A 1 104 ? 11.712 -16.137 -15.482 1 96.04 104 ILE A N 1
ATOM 803 C CA . ILE A 1 104 ? 12.194 -14.782 -15.724 1 96.04 104 ILE A CA 1
ATOM 804 C C . ILE A 1 104 ? 13.297 -14.808 -16.779 1 96.04 104 ILE A C 1
ATOM 806 O O . ILE A 1 104 ? 14.375 -15.362 -16.547 1 96.04 104 ILE A O 1
ATOM 810 N N . LEU A 1 105 ? 13.068 -14.182 -17.859 1 95.07 105 LEU A N 1
ATOM 811 C CA . LEU A 1 105 ? 14.026 -14.172 -18.96 1 95.07 105 LEU A CA 1
ATOM 812 C C . LEU A 1 105 ? 14.889 -12.916 -18.918 1 95.07 105 LEU A C 1
ATOM 814 O O . LEU A 1 105 ? 16.069 -12.956 -19.274 1 95.07 105 LEU A O 1
ATOM 818 N N . LYS A 1 106 ? 14.305 -11.831 -18.545 1 95.17 106 LYS A N 1
ATOM 819 C CA . LYS A 1 106 ? 14.95 -10.532 -18.379 1 95.17 106 LYS A CA 1
ATOM 820 C C . LYS A 1 106 ? 14.3 -9.735 -17.252 1 95.17 106 LYS A C 1
ATOM 822 O O . LYS A 1 106 ? 13.095 -9.85 -17.018 1 95.17 106 LYS A O 1
ATOM 827 N N . PRO A 1 107 ? 15.092 -8.982 -16.571 1 94.78 107 PRO A N 1
ATOM 828 C CA . PRO A 1 107 ? 14.449 -8.066 -15.626 1 94.78 107 PRO A CA 1
ATOM 829 C C . PRO A 1 107 ? 13.543 -7.048 -16.316 1 94.78 107 PRO A C 1
ATOM 831 O O . PRO A 1 107 ? 13.857 -6.581 -17.414 1 94.78 107 PRO A O 1
ATOM 834 N N . ILE A 1 108 ? 12.455 -6.75 -15.734 1 97.82 108 ILE A N 1
ATOM 835 C CA . ILE A 1 108 ? 11.567 -5.752 -16.322 1 97.82 108 ILE A CA 1
ATOM 836 C C . ILE A 1 108 ? 12.022 -4.353 -15.915 1 97.82 108 ILE A C 1
ATOM 838 O O . ILE A 1 108 ? 12.674 -4.181 -14.882 1 97.82 108 ILE A O 1
ATOM 842 N N . PRO A 1 109 ? 11.71 -3.334 -16.786 1 97.87 109 PRO A N 1
ATOM 843 C CA . PRO A 1 109 ? 12.03 -1.958 -16.399 1 97.87 109 PRO A CA 1
ATOM 844 C C . PRO A 1 109 ? 11.165 -1.452 -15.247 1 97.87 109 PRO A C 1
ATOM 846 O O . PRO A 1 109 ? 10.12 -2.038 -14.952 1 97.87 109 PRO A O 1
ATOM 849 N N . THR A 1 110 ? 11.602 -0.411 -14.594 1 97.89 110 THR A N 1
ATOM 850 C CA . THR A 1 110 ? 10.875 0.162 -13.467 1 97.89 110 THR A CA 1
ATOM 851 C C . THR A 1 110 ? 9.627 0.898 -13.946 1 97.89 110 THR A C 1
ATOM 853 O O . THR A 1 110 ? 8.71 1.151 -13.162 1 97.89 110 THR A O 1
ATOM 856 N N . VAL A 1 111 ? 9.627 1.317 -15.192 1 98.07 111 VAL A N 1
ATOM 857 C CA . VAL A 1 111 ? 8.489 1.9 -15.895 1 98.07 111 VAL A CA 1
ATOM 858 C C . VAL A 1 111 ? 8.314 1.218 -17.25 1 98.07 111 VAL A C 1
ATOM 860 O O . VAL A 1 111 ? 9.27 1.098 -18.02 1 98.07 111 VAL A O 1
ATOM 863 N N . SER A 1 112 ? 7.152 0.752 -17.529 1 97.92 112 SER A N 1
ATOM 864 C CA . SER A 1 112 ? 6.964 -0.044 -18.738 1 97.92 112 SER A CA 1
ATOM 865 C C . SER A 1 112 ? 6.957 0.836 -19.983 1 97.92 112 SER A C 1
ATOM 867 O O . SER A 1 112 ? 7.427 0.422 -21.045 1 97.92 112 SER A O 1
ATOM 869 N N . GLY A 1 113 ? 6.382 2.041 -19.861 1 95.24 113 GLY A N 1
ATOM 870 C CA . GLY A 1 113 ? 5.999 2.771 -21.058 1 95.24 113 GLY A CA 1
ATOM 871 C C . GLY A 1 113 ? 4.831 2.142 -21.793 1 95.24 113 GLY A C 1
ATOM 872 O O . GLY A 1 113 ? 4.044 1.401 -21.2 1 95.24 113 GLY A O 1
ATOM 873 N N . GLN A 1 114 ? 4.705 2.406 -23.052 1 95.59 114 GLN A N 1
ATOM 874 C CA . GLN A 1 114 ? 3.572 1.926 -23.836 1 95.59 114 GLN A CA 1
ATOM 875 C C . GLN A 1 114 ? 3.949 0.69 -24.647 1 95.59 114 GLN A C 1
ATOM 877 O O . GLN A 1 114 ? 5.116 0.503 -24.998 1 95.59 114 GLN A O 1
ATOM 882 N N . GLY A 1 115 ? 2.964 -0.193 -24.85 1 98.01 115 GLY A N 1
ATOM 883 C CA . GLY A 1 115 ? 3.121 -1.219 -25.869 1 98.01 115 GLY A CA 1
ATOM 884 C C 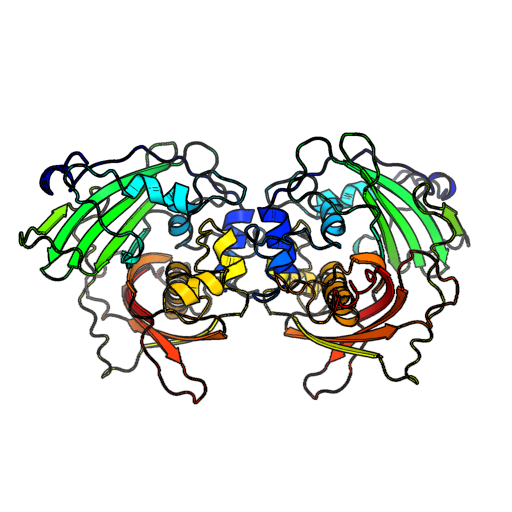. GLY A 1 115 ? 3.408 -2.593 -25.293 1 98.01 115 GLY A C 1
ATOM 885 O O . GLY A 1 115 ? 3.497 -3.575 -26.032 1 98.01 115 GLY A O 1
ATOM 886 N N . TRP A 1 116 ? 3.54 -2.707 -24.036 1 98.71 116 TRP A N 1
ATOM 887 C CA . TRP A 1 116 ? 3.73 -4.013 -23.415 1 98.71 116 TRP A CA 1
ATOM 888 C C . TRP A 1 116 ? 2.448 -4.837 -23.476 1 98.71 116 TRP A C 1
ATOM 890 O O . TRP A 1 116 ? 1.346 -4.288 -23.408 1 98.71 116 TRP A O 1
ATOM 900 N N . LYS A 1 117 ? 2.583 -6.149 -23.559 1 98.5 117 LYS A N 1
ATOM 901 C CA . LYS A 1 117 ? 1.393 -6.991 -23.65 1 98.5 117 LYS A CA 1
ATOM 902 C C . LYS A 1 117 ? 1.648 -8.371 -23.051 1 98.5 117 LYS A C 1
ATOM 904 O O . LYS A 1 117 ? 2.799 -8.794 -22.921 1 98.5 117 LYS A O 1
ATOM 909 N N . LEU A 1 118 ? 0.638 -9.021 -22.68 1 97.85 118 LEU A N 1
ATOM 910 C CA . LEU A 1 118 ? 0.619 -10.443 -22.358 1 97.85 118 LEU A CA 1
ATOM 911 C C . LEU A 1 118 ? 0.016 -11.252 -23.501 1 97.85 118 LEU A C 1
ATOM 913 O O . LEU A 1 118 ? -1.1 -10.971 -23.945 1 97.85 118 LEU A O 1
ATOM 917 N N . LYS A 1 119 ? 0.772 -12.187 -23.992 1 97.14 119 LYS A N 1
ATOM 918 C CA . LYS A 1 119 ? 0.261 -13.172 -24.941 1 97.14 119 LYS A CA 1
ATOM 919 C C . LYS A 1 119 ? -0.138 -14.463 -24.232 1 97.14 119 LYS A C 1
ATOM 921 O O . LYS A 1 119 ? 0.696 -15.112 -23.597 1 97.14 119 LYS A O 1
ATOM 926 N N . LYS A 1 120 ? -1.364 -14.83 -24.417 1 95.16 120 LYS A N 1
ATOM 927 C CA . LYS A 1 120 ? -1.893 -15.946 -23.639 1 95.16 120 LYS A CA 1
ATOM 928 C C . LYS A 1 120 ? -2.291 -17.109 -24.544 1 95.16 120 LYS A C 1
ATOM 930 O O . LYS A 1 120 ? -2.726 -16.899 -25.678 1 95.16 120 LYS A O 1
ATOM 935 N N . ARG A 1 121 ? -2.183 -18.289 -24.037 1 95.33 121 ARG A N 1
ATOM 936 C CA . ARG A 1 121 ? -2.659 -19.503 -24.694 1 95.33 121 ARG A CA 1
ATOM 937 C C . ARG A 1 121 ? -2.926 -20.607 -23.677 1 95.33 121 ARG A C 1
ATOM 939 O O . ARG A 1 121 ? -2.351 -20.606 -22.586 1 95.33 121 ARG A O 1
ATOM 946 N N . ILE A 1 122 ? -3.716 -21.494 -24.015 1 95.86 122 ILE A N 1
ATOM 947 C CA . ILE A 1 122 ? -3.896 -22.701 -23.215 1 95.86 122 ILE A CA 1
ATOM 948 C C . ILE A 1 122 ? -2.781 -23.697 -23.526 1 95.86 122 ILE A C 1
ATOM 950 O O . ILE A 1 122 ? -2.675 -24.187 -24.653 1 95.86 122 ILE A O 1
ATOM 954 N N . SER A 1 123 ? -1.987 -23.965 -22.511 1 96.34 123 SER A N 1
ATOM 955 C CA . SER A 1 123 ? -0.796 -24.763 -22.781 1 96.34 123 SER A CA 1
ATOM 956 C C . SER A 1 123 ? -1.037 -26.237 -22.475 1 96.34 123 SER A C 1
ATOM 958 O O . SER A 1 123 ? -0.283 -27.102 -22.926 1 96.34 123 SER A O 1
ATOM 960 N N . ALA A 1 124 ? -2.087 -26.545 -21.671 1 96.47 124 ALA A N 1
ATOM 961 C CA . ALA A 1 124 ? -2.337 -27.953 -21.374 1 96.47 124 ALA A CA 1
ATOM 962 C C . ALA A 1 124 ? -3.764 -28.163 -20.874 1 96.47 124 ALA A C 1
ATOM 964 O O . ALA A 1 124 ? -4.358 -27.262 -20.278 1 96.47 124 ALA A O 1
ATOM 965 N N . VAL A 1 125 ? -4.292 -29.334 -21.144 1 96.36 125 VAL A N 1
ATOM 966 C CA . VAL A 1 125 ? -5.529 -29.854 -20.57 1 96.36 125 VAL A CA 1
ATOM 967 C C . VAL A 1 125 ? -5.309 -31.282 -20.075 1 96.36 125 VAL A C 1
ATOM 969 O O . VAL A 1 125 ? -4.74 -32.112 -20.788 1 96.36 125 VAL A O 1
ATOM 972 N N . HIS A 1 126 ? -5.642 -31.52 -18.84 1 96.71 126 HIS A N 1
ATOM 973 C CA . HIS A 1 126 ? -5.573 -32.852 -18.25 1 96.71 126 HIS A CA 1
ATOM 974 C C . HIS A 1 126 ? -6.912 -33.255 -17.642 1 96.71 126 HIS A C 1
ATOM 976 O O . HIS A 1 126 ? -7.35 -32.667 -16.65 1 96.71 126 HIS A O 1
ATOM 982 N N . ASP A 1 127 ? -7.552 -34.148 -18.22 1 96.03 127 ASP A N 1
ATOM 983 C CA . ASP A 1 127 ? -8.79 -34.708 -17.684 1 96.03 127 ASP A CA 1
ATOM 984 C C . ASP A 1 127 ? -8.508 -35.932 -16.816 1 96.03 127 ASP A C 1
ATOM 986 O O . ASP A 1 127 ? -8.425 -37.053 -17.322 1 96.03 127 ASP A O 1
ATOM 990 N N . LYS A 1 128 ? -8.333 -35.715 -15.499 1 89.61 128 LYS A N 1
ATOM 991 C CA . LYS A 1 128 ? -7.897 -36.731 -14.546 1 89.61 128 LYS A CA 1
ATOM 992 C C . LYS A 1 128 ? -9.067 -37.234 -13.705 1 89.61 128 LYS A C 1
ATOM 994 O O . LYS A 1 128 ? -9.146 -36.95 -12.508 1 89.61 128 LYS A O 1
ATOM 999 N N . GLY A 1 129 ? -10.156 -37.897 -14.306 1 83.74 129 GLY A N 1
ATOM 1000 C CA . GLY A 1 129 ? -11.29 -38.533 -13.654 1 83.74 129 GLY A CA 1
ATOM 1001 C C . GLY A 1 129 ? -11.996 -37.626 -12.665 1 83.74 129 GLY A C 1
ATOM 1002 O O . GLY A 1 129 ? -13.093 -37.135 -12.938 1 83.74 129 GLY A O 1
ATOM 1003 N N . LYS A 1 130 ? -11.243 -37.263 -11.636 1 87.51 130 LYS A N 1
ATOM 1004 C CA . LYS A 1 130 ? -11.926 -36.507 -10.59 1 87.51 130 LYS A CA 1
ATOM 1005 C C . LYS A 1 130 ? -11.8 -35.005 -10.826 1 87.51 130 LYS A C 1
ATOM 1007 O O . LYS A 1 130 ? -12.53 -34.213 -10.226 1 87.51 130 LYS A O 1
ATOM 1012 N N . ALA A 1 131 ? -10.864 -34.678 -11.67 1 91.86 131 ALA A N 1
ATOM 1013 C CA . ALA A 1 131 ? -10.64 -33.248 -11.866 1 91.86 131 ALA A CA 1
ATOM 1014 C C . ALA A 1 131 ? -10.263 -32.945 -13.313 1 91.86 131 ALA A C 1
ATOM 1016 O O . ALA A 1 131 ? -9.8 -33.828 -14.039 1 91.86 131 ALA A O 1
ATOM 1017 N N . LEU A 1 132 ? -10.607 -31.818 -13.781 1 94.3 132 LEU A N 1
ATOM 1018 C CA . LEU A 1 132 ? -10.133 -31.233 -15.031 1 94.3 132 LEU A CA 1
ATOM 1019 C C . LEU A 1 132 ? -9.139 -30.108 -14.761 1 94.3 132 LEU A C 1
ATOM 1021 O O . LEU A 1 132 ? -9.413 -29.21 -13.962 1 94.3 132 LEU A O 1
ATOM 1025 N N . ILE A 1 133 ? -7.955 -30.238 -15.308 1 95.47 133 ILE A N 1
ATOM 1026 C CA . ILE A 1 133 ? -6.9 -29.254 -15.09 1 95.47 133 ILE A CA 1
ATOM 1027 C C . ILE A 1 133 ? -6.638 -28.483 -16.382 1 95.47 133 ILE A C 1
ATOM 1029 O O . ILE A 1 133 ? -6.435 -29.084 -17.44 1 95.47 133 ILE A O 1
ATOM 1033 N N . LEU A 1 134 ? -6.708 -27.245 -16.314 1 94.39 134 LEU A N 1
ATOM 1034 C CA . LEU A 1 134 ? -6.403 -26.343 -17.419 1 94.39 134 LEU A CA 1
ATOM 1035 C C . LEU A 1 134 ? -5.158 -25.516 -17.117 1 94.39 134 LEU A C 1
ATOM 1037 O O . LEU A 1 134 ? -5.074 -24.872 -16.069 1 94.39 134 LEU A O 1
ATOM 1041 N N . GLU A 1 135 ? -4.135 -25.581 -17.96 1 95.6 135 GLU A N 1
ATOM 1042 C CA . GLU A 1 135 ? -2.955 -24.734 -17.812 1 95.6 135 GLU A CA 1
ATOM 1043 C C . GLU A 1 135 ? -2.964 -23.593 -18.825 1 95.6 135 GLU A C 1
ATOM 1045 O O . GLU A 1 135 ? -3.155 -23.82 -20.022 1 95.6 135 GLU A O 1
ATOM 1050 N N . SER A 1 136 ? -2.824 -22.431 -18.337 1 95.42 136 SER A N 1
ATOM 1051 C CA . SER A 1 136 ? -2.745 -21.225 -19.154 1 95.42 136 SER A CA 1
ATOM 1052 C C . SER A 1 136 ? -1.352 -20.608 -19.096 1 95.42 136 SER A C 1
ATOM 1054 O O . SER A 1 136 ? -0.806 -20.395 -18.012 1 95.42 136 SER A O 1
ATOM 1056 N N . GLU A 1 137 ? -0.819 -20.381 -20.244 1 96.32 137 GLU A N 1
ATOM 1057 C CA . GLU A 1 137 ? 0.474 -19.713 -20.361 1 96.32 137 GLU A CA 1
ATOM 1058 C C . GLU A 1 137 ? 0.306 -18.252 -20.768 1 96.32 137 GLU A C 1
ATOM 1060 O O . GLU A 1 137 ? -0.485 -17.937 -21.659 1 96.32 137 GLU A O 1
ATOM 1065 N N . ALA A 1 138 ? 0.948 -17.383 -20.105 1 97.08 138 ALA A N 1
ATOM 1066 C CA . ALA A 1 138 ? 1.045 -15.97 -20.462 1 97.08 138 ALA A CA 1
ATOM 1067 C C . ALA A 1 138 ? 2.502 -15.543 -20.621 1 97.08 138 ALA A C 1
ATOM 1069 O O . ALA A 1 138 ? 3.327 -15.788 -19.738 1 97.08 138 ALA A O 1
ATOM 1070 N N . THR A 1 139 ? 2.83 -14.958 -21.723 1 97.79 139 THR A N 1
ATOM 1071 C CA . THR A 1 139 ? 4.165 -14.429 -21.976 1 97.79 139 THR A CA 1
ATOM 1072 C C . THR A 1 139 ? 4.148 -12.903 -21.989 1 97.79 139 THR A C 1
ATOM 1074 O O . THR A 1 139 ? 3.369 -12.291 -22.724 1 97.79 139 THR A O 1
ATOM 1077 N N . LEU A 1 140 ? 4.925 -12.333 -21.124 1 98.59 140 LEU A N 1
ATOM 1078 C CA . LEU A 1 140 ? 5.101 -10.885 -21.145 1 98.59 140 LEU A CA 1
ATOM 1079 C C . LEU A 1 140 ? 6.048 -10.468 -22.265 1 98.59 140 LEU A C 1
ATOM 1081 O O . LEU A 1 140 ? 7.195 -10.919 -22.313 1 98.59 140 LEU A O 1
ATOM 1085 N N . VAL A 1 141 ? 5.552 -9.587 -23.083 1 98.4 141 VAL A N 1
ATOM 1086 C CA . VAL A 1 141 ? 6.311 -9.211 -24.271 1 98.4 141 VAL A CA 1
ATOM 1087 C C . VAL A 1 141 ? 6.492 -7.695 -24.311 1 98.4 141 VAL A C 1
ATOM 1089 O O . VAL A 1 141 ? 5.545 -6.944 -24.067 1 98.4 141 VAL A O 1
ATOM 1092 N N . SER A 1 142 ? 7.703 -7.269 -24.589 1 98.38 142 SER A N 1
ATOM 1093 C CA . SER A 1 142 ? 8.013 -5.849 -24.722 1 98.38 142 SER A CA 1
ATOM 1094 C C . SER A 1 142 ? 7.371 -5.258 -25.972 1 98.38 142 SER A C 1
ATOM 1096 O O . SER A 1 142 ? 6.869 -5.992 -26.826 1 98.38 142 SER A O 1
ATOM 1098 N N . PRO A 1 143 ? 7.362 -3.899 -26.086 1 97.89 143 PRO A N 1
ATOM 1099 C CA . PRO A 1 143 ? 6.848 -3.255 -27.297 1 97.89 143 PRO A CA 1
ATOM 1100 C C . PRO A 1 143 ? 7.577 -3.707 -28.561 1 97.89 143 PRO A C 1
ATOM 1102 O O . PRO A 1 143 ? 7.006 -3.673 -29.653 1 97.89 143 PRO A O 1
ATOM 1105 N N . GLN A 1 144 ? 8.783 -4.18 -28.448 1 97.33 144 GLN A N 1
ATOM 1106 C CA . GLN A 1 144 ? 9.584 -4.618 -29.587 1 97.33 144 GLN A CA 1
ATOM 1107 C C . GLN A 1 144 ? 9.367 -6.101 -29.873 1 97.33 144 GLN A C 1
ATOM 1109 O O . GLN A 1 144 ? 9.986 -6.66 -30.781 1 97.33 144 GLN A O 1
ATOM 1114 N N . GLY A 1 145 ? 8.588 -6.768 -29.026 1 96.26 145 GLY A N 1
ATOM 1115 C CA . GLY A 1 145 ? 8.232 -8.153 -29.293 1 96.26 145 GLY A CA 1
ATOM 1116 C C . GLY A 1 145 ? 9.104 -9.146 -28.549 1 96.26 145 GLY A C 1
ATOM 1117 O O . GLY A 1 145 ? 8.977 -10.357 -28.742 1 96.26 145 GLY A O 1
ATOM 1118 N N . GLU A 1 146 ? 9.938 -8.663 -27.684 1 96.82 146 GLU A N 1
ATOM 1119 C CA . GLU A 1 146 ? 10.841 -9.537 -26.941 1 96.82 146 GLU A CA 1
ATOM 1120 C C . GLU A 1 146 ? 10.16 -10.105 -25.699 1 96.82 146 GLU A C 1
ATOM 1122 O O . GLU A 1 146 ? 9.553 -9.364 -24.923 1 96.82 146 GLU A O 1
ATOM 1127 N N . PRO A 1 147 ? 10.283 -11.431 -25.488 1 97.49 147 PRO A N 1
ATOM 1128 C CA . PRO A 1 147 ? 9.74 -12.011 -24.257 1 97.49 147 PRO A CA 1
ATOM 1129 C C . PRO A 1 147 ? 10.577 -11.67 -23.026 1 97.49 147 PRO A C 1
ATOM 1131 O O . PRO A 1 147 ? 11.809 -11.674 -23.091 1 97.49 147 PRO A O 1
ATOM 1134 N N . TYR A 1 148 ? 9.942 -11.375 -21.926 1 97.89 148 TYR A N 1
ATOM 1135 C CA . TYR A 1 148 ? 10.624 -11 -20.693 1 97.89 148 TYR A CA 1
ATOM 1136 C C . TYR A 1 148 ? 10.303 -11.98 -19.571 1 97.89 148 TYR A C 1
ATOM 1138 O O . TYR A 1 148 ? 11.088 -12.139 -18.634 1 97.89 148 TYR A O 1
ATOM 1146 N N . ALA A 1 149 ? 9.184 -12.634 -19.634 1 97.64 149 ALA A N 1
ATOM 1147 C CA . ALA A 1 149 ? 8.771 -13.611 -18.63 1 97.64 149 ALA A CA 1
ATOM 1148 C C . ALA A 1 149 ? 7.729 -14.572 -19.195 1 97.64 149 ALA A C 1
ATOM 1150 O O . ALA A 1 149 ? 6.925 -14.193 -20.049 1 97.64 149 ALA A O 1
ATOM 1151 N N . VAL A 1 150 ? 7.738 -15.775 -18.761 1 97.12 150 VAL A N 1
ATOM 1152 C CA . VAL A 1 150 ? 6.743 -16.789 -19.095 1 97.12 150 VAL A CA 1
ATOM 1153 C C . VAL A 1 150 ? 6.082 -17.304 -17.818 1 97.12 150 VAL A C 1
ATOM 1155 O O . VAL A 1 150 ? 6.767 -17.752 -16.894 1 97.12 150 VAL A O 1
ATOM 1158 N N . MET A 1 151 ? 4.813 -17.19 -17.772 1 97.38 151 MET A N 1
ATOM 1159 C CA . MET A 1 151 ? 4.028 -17.599 -16.611 1 97.38 151 MET A CA 1
ATOM 1160 C C . MET A 1 151 ? 3.036 -18.696 -16.984 1 97.38 151 MET A C 1
ATOM 1162 O O . MET A 1 151 ? 2.338 -18.59 -17.994 1 97.38 151 MET A O 1
ATOM 1166 N N . VAL A 1 152 ? 2.992 -19.738 -16.197 1 96.06 152 VAL A N 1
ATOM 1167 C CA . VAL A 1 152 ? 2.015 -20.8 -16.417 1 96.06 152 VAL A CA 1
ATOM 1168 C C . VAL A 1 152 ? 1.234 -21.058 -15.13 1 96.06 152 VAL A C 1
ATOM 1170 O O . VAL A 1 152 ? 1.824 -21.342 -14.085 1 96.06 152 VAL A O 1
ATOM 1173 N N . GLY A 1 153 ? -0.001 -20.851 -15.197 1 96.3 153 GLY A N 1
ATOM 1174 C CA . GLY A 1 153 ? -0.893 -21.157 -14.09 1 96.3 153 GLY A CA 1
ATOM 1175 C C . GLY A 1 153 ? -1.791 -22.35 -14.361 1 96.3 153 GLY A C 1
ATOM 1176 O O . GLY A 1 153 ? -2.257 -22.54 -15.486 1 96.3 153 GLY A O 1
ATOM 1177 N N . SER A 1 154 ? -2.018 -23.131 -13.337 1 95.45 154 SER A N 1
ATOM 1178 C CA . SER A 1 154 ? -2.936 -24.26 -13.447 1 95.45 154 SER A CA 1
ATOM 1179 C C . SER A 1 154 ? -4.223 -24.002 -12.67 1 95.45 154 SER A C 1
ATOM 1181 O O . SER A 1 154 ? -4.183 -23.54 -11.528 1 95.45 154 SER A O 1
ATOM 1183 N N . THR A 1 155 ? -5.224 -24.201 -13.317 1 93.42 155 THR A N 1
ATOM 1184 C CA . THR A 1 155 ? -6.548 -24.154 -12.707 1 93.42 155 THR A CA 1
ATOM 1185 C C . THR A 1 155 ? -7.117 -25.56 -12.541 1 93.42 155 THR A C 1
ATOM 1187 O O . THR A 1 155 ? -7.194 -26.322 -13.506 1 93.42 155 THR A O 1
ATOM 1190 N N . PHE A 1 156 ? -7.511 -25.842 -11.363 1 92.77 156 PHE A N 1
ATOM 1191 C CA . PHE A 1 156 ? -8.136 -27.121 -11.047 1 92.77 156 PHE A CA 1
ATOM 1192 C C . PHE A 1 156 ? -9.647 -26.969 -10.922 1 92.77 156 PHE A C 1
ATOM 1194 O O . PHE A 1 156 ? -10.132 -26.172 -10.117 1 92.77 156 PHE A O 1
ATOM 1201 N N . TYR A 1 157 ? -10.341 -27.647 -11.717 1 91.35 157 TYR A N 1
ATOM 1202 C CA . TYR A 1 157 ? -11.789 -27.765 -11.591 1 91.35 157 TYR A CA 1
ATOM 1203 C C . TYR A 1 157 ? -12.17 -29.033 -10.837 1 91.35 157 TYR A C 1
ATOM 1205 O O . TYR A 1 157 ? -12.255 -30.112 -11.428 1 91.35 157 TYR A O 1
ATOM 1213 N N . ARG A 1 158 ? -12.461 -28.776 -9.59 1 89.45 158 ARG A N 1
ATOM 1214 C CA . ARG A 1 158 ? -12.8 -29.922 -8.754 1 89.45 158 ARG A CA 1
ATOM 1215 C C . ARG A 1 158 ? -14.125 -30.542 -9.187 1 89.45 158 ARG A C 1
ATOM 1217 O O . ARG A 1 158 ? -15.13 -29.841 -9.321 1 89.45 158 ARG A O 1
ATOM 1224 N N . GLY A 1 159 ? -14.096 -31.77 -9.405 1 89.46 159 GLY A N 1
ATOM 1225 C CA . GLY A 1 159 ? -15.3 -32.46 -9.839 1 89.46 159 GLY A CA 1
ATOM 1226 C C . GLY A 1 159 ? -15.629 -32.225 -11.301 1 89.46 159 GLY A C 1
ATOM 1227 O O . GLY A 1 159 ? -16.684 -32.643 -11.781 1 89.46 159 GLY A O 1
ATOM 1228 N N . GLY A 1 160 ? -14.706 -31.6 -12.024 1 90.63 160 GLY A N 1
ATOM 1229 C CA . GLY A 1 160 ? -14.994 -31.213 -13.396 1 90.63 160 GLY A CA 1
ATOM 1230 C C . GLY A 1 160 ? -14.531 -32.238 -14.415 1 90.63 160 GLY A C 1
ATOM 1231 O O . GLY A 1 160 ? -14.647 -32.017 -15.622 1 90.63 160 GLY A O 1
ATOM 1232 N N . GLY A 1 161 ? -14.061 -33.382 -13.961 1 92.95 161 GLY A N 1
ATOM 1233 C CA . GLY A 1 161 ? -13.618 -34.422 -14.876 1 92.95 161 GLY A CA 1
ATOM 1234 C C . GLY A 1 161 ? -14.695 -34.856 -15.852 1 92.95 161 GLY A C 1
ATOM 1235 O O . GLY A 1 161 ? -15.868 -34.954 -15.487 1 92.95 161 GLY A O 1
ATOM 1236 N N . GLN A 1 162 ? -14.232 -35.177 -17.062 1 92.93 162 GLN A N 1
ATOM 1237 C CA . GLN A 1 162 ? -15.151 -35.563 -18.126 1 92.93 162 GLN A CA 1
ATOM 1238 C C . GLN A 1 162 ? -15.002 -37.042 -18.473 1 92.93 162 GLN A C 1
ATOM 1240 O O . GLN A 1 162 ? -15.738 -37.566 -19.312 1 92.93 162 GLN A O 1
ATOM 1245 N N . GLY A 1 163 ? -13.995 -37.659 -17.911 1 92.53 163 GLY A N 1
ATOM 1246 C CA . GLY A 1 163 ? -13.819 -39.094 -18.069 1 92.53 163 GLY A CA 1
ATOM 1247 C C . GLY A 1 163 ? -13.189 -39.476 -19.395 1 92.53 163 GLY A C 1
ATOM 1248 O O . GLY A 1 163 ? -13.36 -40.602 -19.867 1 92.53 163 GLY A O 1
ATOM 1249 N N . THR A 1 164 ? -12.539 -38.603 -20.002 1 93.42 164 THR A N 1
ATOM 1250 C CA . THR A 1 164 ? -11.996 -38.883 -21.327 1 93.42 164 THR A CA 1
ATOM 1251 C C . THR A 1 164 ? -10.575 -39.429 -21.226 1 93.42 164 THR A C 1
ATOM 1253 O O . THR A 1 164 ? -10.057 -40.009 -22.182 1 93.42 164 THR A O 1
ATOM 1256 N N . GLY A 1 165 ? -9.907 -39.106 -20.116 1 94.34 165 GLY A N 1
ATOM 1257 C CA . GLY A 1 165 ? -8.502 -39.458 -19.984 1 94.34 165 GLY A CA 1
ATOM 1258 C C . GLY A 1 165 ? -7.587 -38.59 -20.828 1 94.34 165 GLY A C 1
ATOM 1259 O O . GLY A 1 165 ? -6.387 -38.852 -20.923 1 94.34 165 GLY A O 1
ATOM 1260 N N . TYR A 1 166 ? -8.142 -37.588 -21.376 1 95.71 166 TYR A N 1
ATOM 1261 C CA . TYR A 1 166 ? -7.39 -36.689 -22.245 1 95.71 166 TYR A CA 1
ATOM 1262 C C . TYR A 1 166 ? -6.269 -36 -21.476 1 95.71 166 TYR A C 1
ATOM 1264 O O . TYR A 1 166 ? -6.469 -35.546 -20.347 1 95.71 166 TYR A O 1
ATOM 1272 N N . SER A 1 167 ? -5.098 -35.984 -21.994 1 96.78 167 SER A N 1
ATOM 1273 C CA 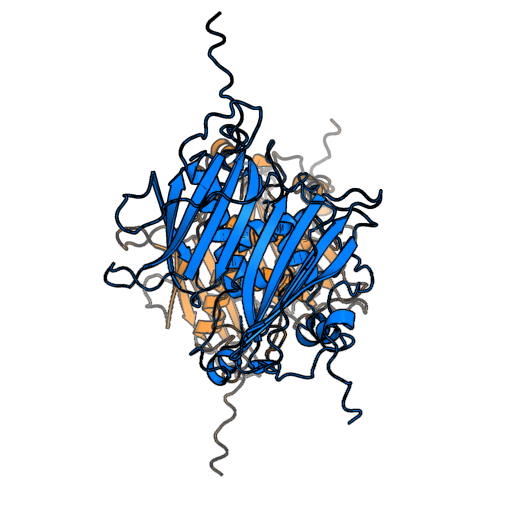. SER A 1 167 ? -3.959 -35.267 -21.431 1 96.78 167 SER A CA 1
ATOM 1274 C C . SER A 1 167 ? -2.997 -34.813 -22.524 1 96.78 167 SER A C 1
ATOM 1276 O O . SER A 1 167 ? -2.436 -35.639 -23.247 1 96.78 167 SER A O 1
ATOM 1278 N N . LYS A 1 168 ? -2.868 -33.548 -22.701 1 96.88 168 LYS A N 1
ATOM 1279 C CA . LYS A 1 168 ? -1.947 -32.961 -23.669 1 96.88 168 LYS A CA 1
ATOM 1280 C C . LYS A 1 168 ? -1.326 -31.676 -23.128 1 96.88 168 LYS A C 1
ATOM 1282 O O . LYS A 1 168 ? -2.012 -30.866 -22.501 1 96.88 168 LYS A O 1
ATOM 1287 N N . SER A 1 169 ? -0.075 -31.513 -23.253 1 94.24 169 SER A N 1
ATOM 1288 C CA . SER A 1 169 ? 0.687 -30.322 -22.892 1 94.24 169 SER A CA 1
ATOM 1289 C C . SER A 1 169 ? 1.535 -29.833 -24.061 1 94.24 169 SER A C 1
ATOM 1291 O O . SER A 1 169 ? 2.184 -30.631 -24.741 1 94.24 169 SER A O 1
ATOM 1293 N N . LEU A 1 170 ? 1.496 -28.583 -24.292 1 92.64 170 LEU A N 1
ATOM 1294 C CA . LEU A 1 170 ? 2.34 -27.951 -25.301 1 92.64 170 LEU A CA 1
ATOM 1295 C C . LEU A 1 170 ? 3.508 -27.218 -24.65 1 92.64 170 LEU A C 1
ATOM 1297 O O . LEU A 1 170 ? 3.307 -26.375 -23.772 1 92.64 170 LEU A O 1
ATOM 1301 N N . PRO A 1 171 ? 4.658 -27.536 -25.017 1 85.89 171 PRO A N 1
ATOM 1302 C CA . PRO A 1 171 ? 5.788 -26.786 -24.465 1 85.89 171 PRO A CA 1
ATOM 1303 C C . PRO A 1 171 ? 5.754 -25.306 -24.84 1 85.89 171 PRO A C 1
ATOM 1305 O O . PRO A 1 171 ? 5.183 -24.94 -25.87 1 85.89 171 PRO A O 1
ATOM 1308 N N . SER A 1 172 ? 6.304 -24.572 -23.918 1 84.36 172 SER A N 1
ATOM 1309 C CA . SER A 1 172 ? 6.404 -23.15 -24.228 1 84.36 172 SER A CA 1
ATOM 1310 C C . SER A 1 172 ? 7.429 -22.895 -25.329 1 84.36 172 SER A C 1
ATOM 1312 O O . SER A 1 172 ? 8.533 -23.442 -25.295 1 84.36 172 SER A O 1
ATOM 1314 N N . PRO A 1 173 ? 7.081 -22.089 -26.281 1 79.29 173 PRO A N 1
ATOM 1315 C CA . PRO A 1 173 ? 8.064 -21.737 -27.307 1 79.29 173 PRO A CA 1
ATOM 1316 C C . PRO A 1 173 ? 9.197 -20.868 -26.765 1 79.29 173 PRO A C 1
ATOM 1318 O O . PRO A 1 173 ? 10.217 -20.688 -27.436 1 79.29 173 PRO A O 1
ATOM 1321 N N . ASN A 1 174 ? 9.032 -20.435 -25.59 1 77.34 174 ASN A N 1
ATOM 1322 C CA . ASN A 1 174 ? 9.973 -19.469 -25.033 1 77.34 174 ASN A CA 1
ATOM 1323 C C . ASN A 1 174 ? 10.919 -20.124 -24.03 1 77.34 174 ASN A C 1
ATOM 1325 O O . ASN A 1 174 ? 11.83 -19.473 -23.513 1 77.34 174 ASN A O 1
ATOM 1329 N N . THR A 1 175 ? 10.571 -21.357 -23.657 1 71.13 175 THR A N 1
ATOM 1330 C CA . THR A 1 175 ? 11.412 -22.027 -22.67 1 71.13 175 THR A CA 1
ATOM 1331 C C . THR A 1 175 ? 12.271 -23.101 -23.332 1 71.13 175 THR A C 1
ATOM 1333 O O . THR A 1 175 ? 11.845 -23.736 -24.298 1 71.13 175 THR A O 1
ATOM 1336 N N . LYS A 1 176 ? 13.647 -23.04 -22.936 1 61.08 176 LYS A N 1
ATOM 1337 C CA . LYS A 1 176 ? 14.505 -24.116 -23.423 1 61.08 176 LYS A CA 1
ATOM 1338 C C . LYS A 1 176 ? 14.287 -25.398 -22.624 1 61.08 176 LYS A C 1
ATOM 1340 O O . LYS A 1 176 ? 14.042 -25.349 -21.417 1 61.08 176 LYS A O 1
ATOM 1345 N N . PRO A 1 177 ? 14.092 -26.564 -23.217 1 50.89 177 PRO A N 1
ATOM 1346 C CA . PRO A 1 177 ? 13.866 -27.867 -22.587 1 50.89 177 PRO A CA 1
ATOM 1347 C C . PRO A 1 177 ? 14.773 -28.107 -21.383 1 50.89 177 PRO A C 1
ATOM 1349 O O . PRO A 1 177 ? 14.371 -28.772 -20.425 1 50.89 177 PRO A O 1
ATOM 1352 N N . ALA A 1 178 ? 16.103 -27.667 -21.41 1 48.07 178 ALA A N 1
ATOM 1353 C CA . ALA A 1 178 ? 17.095 -27.95 -20.376 1 48.07 178 ALA A CA 1
ATOM 1354 C C . ALA A 1 178 ? 16.68 -27.344 -19.038 1 48.07 178 ALA A C 1
ATOM 1356 O O . ALA A 1 178 ? 17.268 -27.656 -18 1 48.07 178 ALA A O 1
ATOM 1357 N N . ASP A 1 179 ? 15.605 -26.689 -18.984 1 55.9 179 ASP A N 1
ATOM 1358 C CA . ASP A 1 179 ? 15.32 -25.896 -17.793 1 55.9 179 ASP A CA 1
ATOM 1359 C C . ASP A 1 179 ? 14.277 -26.581 -16.913 1 55.9 179 ASP A C 1
ATOM 1361 O O . ASP A 1 179 ? 13.586 -25.923 -16.132 1 55.9 179 ASP A O 1
ATOM 1365 N N . ARG A 1 180 ? 14.238 -27.98 -17.032 1 60.21 180 ARG A N 1
ATOM 1366 C CA . ARG A 1 180 ? 13.28 -28.635 -16.149 1 60.21 180 ARG A CA 1
ATOM 1367 C C . ARG A 1 180 ? 13.829 -28.747 -14.731 1 60.21 180 ARG A C 1
ATOM 1369 O O . ARG A 1 180 ? 15 -29.08 -14.537 1 60.21 180 ARG A O 1
ATOM 1376 N N . PRO A 1 181 ? 13.035 -28.411 -13.762 1 65.22 181 PRO A N 1
ATOM 1377 C CA . PRO A 1 181 ? 13.485 -28.53 -12.373 1 65.22 181 PRO A CA 1
ATOM 1378 C C . PRO A 1 181 ? 13.885 -29.957 -12.003 1 65.22 181 PRO A C 1
ATOM 1380 O O . PRO A 1 181 ? 13.225 -30.914 -12.418 1 65.22 181 PRO A O 1
ATOM 1383 N N . PRO A 1 182 ? 15.16 -30.035 -11.459 1 63.25 182 PRO A N 1
ATOM 1384 C CA . PRO A 1 182 ? 15.535 -31.358 -10.955 1 63.25 182 PRO A CA 1
ATOM 1385 C C . PRO A 1 182 ? 14.669 -31.81 -9.781 1 63.25 182 PRO A C 1
ATOM 1387 O O . PRO A 1 182 ? 14.004 -30.986 -9.147 1 63.25 182 PRO A O 1
ATOM 1390 N N . LYS A 1 183 ? 14.574 -33.15 -9.641 1 63.89 183 LYS A N 1
ATOM 1391 C CA . LYS A 1 183 ? 13.953 -33.652 -8.419 1 63.89 183 LYS A CA 1
ATOM 1392 C C . LYS A 1 183 ? 14.795 -33.309 -7.194 1 63.89 183 LYS A C 1
ATOM 1394 O O . LYS A 1 183 ? 15.973 -33.665 -7.124 1 63.89 183 LYS A O 1
ATOM 1399 N N . ILE A 1 184 ? 14.518 -32.338 -6.482 1 62.12 184 ILE A N 1
ATOM 1400 C CA . ILE A 1 184 ? 15.23 -31.993 -5.256 1 62.12 184 ILE A CA 1
ATOM 1401 C C . ILE A 1 184 ? 14.563 -32.674 -4.063 1 62.12 184 ILE A C 1
ATOM 1403 O O . ILE A 1 184 ? 13.342 -32.608 -3.904 1 62.12 184 ILE A O 1
ATOM 1407 N N . ASP A 1 185 ? 15.362 -33.589 -3.4 1 54.7 185 ASP A N 1
ATOM 1408 C CA . ASP A 1 185 ? 14.883 -34.285 -2.21 1 54.7 185 ASP A CA 1
ATOM 1409 C C . ASP A 1 185 ? 14.527 -33.297 -1.102 1 54.7 185 ASP A C 1
ATOM 1411 O O . ASP A 1 185 ? 15.413 -32.706 -0.481 1 54.7 185 ASP A O 1
ATOM 1415 N N . SER A 1 186 ? 13.427 -32.787 -1.06 1 56 186 SER A N 1
ATOM 1416 C CA . SER A 1 186 ? 12.92 -31.931 0.008 1 56 186 SER A CA 1
ATOM 1417 C C . SER A 1 186 ? 12.262 -32.753 1.111 1 56 186 SER A C 1
ATOM 1419 O O . SER A 1 186 ? 11.387 -32.257 1.824 1 56 186 SER A O 1
ATOM 1421 N N . SER A 1 187 ? 12.705 -34.09 1.127 1 55.18 187 SER A N 1
ATOM 1422 C CA . SER A 1 187 ? 12.058 -34.946 2.116 1 55.18 187 SER A CA 1
ATOM 1423 C C . SER A 1 187 ? 12.293 -34.432 3.532 1 55.18 187 SER A C 1
ATOM 1425 O O . SER A 1 187 ? 13.253 -33.699 3.78 1 55.18 187 SER A O 1
ATOM 1427 N N . GLU A 1 188 ? 11.336 -34.505 4.316 1 58.07 188 GLU A N 1
ATOM 1428 C CA . GLU A 1 188 ? 11.323 -34.151 5.733 1 58.07 188 GLU A CA 1
ATOM 1429 C C . GLU A 1 188 ? 12.557 -34.692 6.448 1 58.07 188 GLU A C 1
ATOM 1431 O O . GLU A 1 188 ? 12.916 -34.214 7.526 1 58.07 188 GLU A O 1
ATOM 1436 N N . SER A 1 189 ? 13.326 -35.553 5.757 1 61.14 189 SER A N 1
ATOM 1437 C CA . SER A 1 189 ? 14.382 -36.203 6.526 1 61.14 189 SER A CA 1
ATOM 1438 C C . SER A 1 189 ? 15.679 -35.401 6.471 1 61.14 189 SER A C 1
ATOM 1440 O O . SER A 1 189 ? 16.582 -35.616 7.283 1 61.14 189 SER A O 1
ATOM 1442 N N . THR A 1 190 ? 15.762 -34.411 5.586 1 78.61 190 THR A N 1
ATOM 1443 C CA . THR A 1 190 ? 16.974 -33.601 5.535 1 78.61 190 THR A CA 1
ATOM 1444 C C . THR A 1 190 ? 16.7 -32.186 6.038 1 78.61 190 THR A C 1
ATOM 1446 O O . THR A 1 190 ? 15.658 -31.603 5.73 1 78.61 190 THR A O 1
ATOM 1449 N N . ALA A 1 191 ? 17.543 -31.788 6.937 1 89.63 191 ALA A N 1
ATOM 1450 C CA . ALA A 1 191 ? 17.429 -30.44 7.487 1 89.63 191 ALA A CA 1
ATOM 1451 C C . ALA A 1 191 ? 17.537 -29.387 6.388 1 89.63 191 ALA A C 1
ATOM 1453 O O . ALA A 1 191 ? 18.346 -29.524 5.466 1 89.63 191 ALA A O 1
ATOM 1454 N N . PRO A 1 192 ? 16.688 -28.425 6.376 1 94.08 192 PRO A N 1
ATOM 1455 C CA . PRO A 1 192 ? 16.816 -27.349 5.39 1 94.08 192 PRO A CA 1
ATOM 1456 C C . PRO A 1 192 ? 18.122 -26.571 5.532 1 94.08 192 PRO A C 1
ATOM 1458 O O . PRO A 1 192 ? 18.68 -26.489 6.63 1 94.08 192 PRO A O 1
ATOM 1461 N N . ASP A 1 193 ? 18.59 -26.025 4.474 1 94.08 193 ASP A N 1
ATOM 1462 C CA . ASP A 1 193 ? 19.786 -25.189 4.466 1 94.08 193 ASP A CA 1
ATOM 1463 C C . ASP A 1 193 ? 19.47 -23.774 4.945 1 94.08 193 ASP A C 1
ATOM 1465 O O . ASP A 1 193 ? 20.372 -23.029 5.335 1 94.08 193 ASP A O 1
ATOM 1469 N N . PHE A 1 194 ? 18.22 -23.401 4.842 1 96.13 194 PHE A N 1
ATOM 1470 C CA . PHE A 1 194 ? 17.789 -22.056 5.203 1 96.13 194 PHE A CA 1
ATOM 1471 C C . PHE A 1 194 ? 16.328 -22.054 5.638 1 96.13 194 PHE A C 1
ATOM 1473 O O . PHE A 1 194 ? 15.511 -22.796 5.089 1 96.13 194 PHE A O 1
ATOM 1480 N N . GLU A 1 195 ? 16.024 -21.267 6.618 1 97.28 195 GLU A N 1
ATOM 1481 C CA . GLU A 1 195 ? 14.658 -21.053 7.087 1 97.28 195 GLU A CA 1
ATOM 1482 C C . GLU A 1 195 ? 14.379 -19.57 7.315 1 97.28 195 GLU A C 1
ATOM 1484 O O . GLU A 1 195 ? 15.245 -18.837 7.798 1 97.28 195 GLU A O 1
ATOM 1489 N N . LEU A 1 196 ? 13.237 -19.113 6.933 1 97.31 196 LEU A N 1
ATOM 1490 C CA . LEU A 1 196 ? 12.792 -17.747 7.186 1 97.31 196 LEU A CA 1
ATOM 1491 C C . LEU A 1 196 ? 11.357 -17.73 7.701 1 97.31 196 LEU A C 1
ATOM 1493 O O . LEU A 1 196 ? 10.453 -18.257 7.049 1 97.31 196 LEU A O 1
ATOM 1497 N N . LYS A 1 197 ? 11.205 -17.219 8.891 1 97.62 197 LYS A N 1
ATOM 1498 C CA . LYS A 1 197 ? 9.885 -17.034 9.487 1 97.62 197 LYS A CA 1
ATOM 1499 C C . LYS A 1 197 ? 9.371 -15.616 9.256 1 97.62 197 LYS A C 1
ATOM 1501 O O . LYS A 1 197 ? 10.078 -14.643 9.523 1 97.62 197 LYS A O 1
ATOM 1506 N N . GLU A 1 198 ? 8.159 -15.461 8.711 1 96.83 198 GLU A N 1
ATOM 1507 C CA . GLU A 1 198 ? 7.546 -14.158 8.471 1 96.83 198 GLU A CA 1
ATOM 1508 C C . GLU A 1 198 ? 6.077 -14.154 8.882 1 96.83 198 GLU A C 1
ATOM 1510 O O . GLU A 1 198 ? 5.362 -15.134 8.661 1 96.83 198 GLU A O 1
ATOM 1515 N N . VAL A 1 199 ? 5.664 -13.122 9.465 1 95.96 199 VAL A N 1
ATOM 1516 C CA . VAL A 1 199 ? 4.262 -12.947 9.829 1 95.96 199 VAL A CA 1
ATOM 1517 C C . VAL A 1 199 ? 3.511 -12.274 8.682 1 95.96 199 VAL A C 1
ATOM 1519 O O . VAL A 1 199 ? 4.008 -11.318 8.082 1 95.96 199 VAL A O 1
ATOM 1522 N N . VAL A 1 200 ? 2.368 -12.8 8.35 1 96.55 200 VAL A N 1
ATOM 1523 C CA . VAL A 1 200 ? 1.47 -12.13 7.415 1 96.55 200 VAL A CA 1
ATOM 1524 C C . VAL A 1 200 ? 0.693 -11.034 8.14 1 96.55 200 VAL A C 1
ATOM 1526 O O . VAL A 1 200 ? -0.181 -11.323 8.96 1 96.55 200 VAL A O 1
ATOM 1529 N N . PRO A 1 201 ? 0.96 -9.821 7.815 1 94.68 201 PRO A N 1
ATOM 1530 C CA . PRO A 1 201 ? 0.259 -8.747 8.521 1 94.68 201 PRO A CA 1
ATOM 1531 C C . PRO A 1 201 ? -1.251 -8.782 8.299 1 94.68 201 PRO A C 1
ATOM 1533 O O . PRO A 1 201 ? -1.715 -9.254 7.258 1 94.68 201 PRO A O 1
ATOM 1536 N N . PRO A 1 202 ? -1.995 -8.262 9.245 1 92.66 202 PRO A N 1
ATOM 1537 C CA . PRO A 1 202 ? -3.455 -8.301 9.138 1 92.66 202 PRO A CA 1
ATOM 1538 C C . PRO A 1 202 ? -3.975 -7.585 7.893 1 92.66 202 PRO A C 1
ATOM 1540 O O . PRO A 1 202 ? -4.997 -7.983 7.33 1 92.66 202 PRO A O 1
ATOM 1543 N N . ALA A 1 203 ? -3.297 -6.592 7.453 1 94.35 203 ALA A N 1
ATOM 1544 C CA . ALA A 1 203 ? -3.787 -5.79 6.335 1 94.35 203 ALA A CA 1
ATOM 1545 C C . ALA A 1 203 ? -3.144 -6.227 5.022 1 94.35 203 ALA A C 1
ATOM 1547 O O . ALA A 1 203 ? -3.277 -5.547 4.002 1 94.35 203 ALA A O 1
ATOM 1548 N N . GLN A 1 204 ? -2.463 -7.358 5.044 1 96.93 204 GLN A N 1
ATOM 1549 C CA . GLN A 1 204 ? -1.644 -7.753 3.902 1 96.93 204 GLN A CA 1
ATOM 1550 C C . GLN A 1 204 ? -2.499 -7.952 2.654 1 96.93 204 GLN A C 1
ATOM 1552 O O . GLN A 1 204 ? -2.115 -7.536 1.559 1 96.93 204 GLN A O 1
ATOM 1557 N N . ALA A 1 205 ? -3.652 -8.601 2.806 1 97.85 205 ALA A N 1
ATOM 1558 C CA . ALA A 1 205 ? -4.52 -8.844 1.657 1 97.85 205 ALA A CA 1
ATOM 1559 C C . ALA A 1 205 ? -5.069 -7.535 1.096 1 97.85 205 ALA A C 1
ATOM 1561 O O . ALA A 1 205 ? -5.131 -7.352 -0.121 1 97.85 205 ALA A O 1
ATOM 1562 N N . ALA A 1 206 ? -5.443 -6.605 1.99 1 97.66 206 ALA A N 1
ATOM 1563 C CA . ALA A 1 206 ? -5.959 -5.301 1.582 1 97.66 206 ALA A CA 1
ATOM 1564 C C . ALA A 1 206 ? -4.905 -4.509 0.814 1 97.66 206 ALA A C 1
ATOM 1566 O O . ALA A 1 206 ? -5.237 -3.722 -0.075 1 97.66 206 ALA A O 1
ATOM 1567 N N . LEU A 1 207 ? -3.683 -4.733 1.146 1 98.05 207 LEU A N 1
ATOM 1568 C CA . LEU A 1 207 ? -2.577 -4.04 0.494 1 98.05 207 LEU A CA 1
ATOM 1569 C C . LEU A 1 207 ? -2.228 -4.702 -0.834 1 98.05 207 LEU A C 1
ATOM 1571 O O . LEU A 1 207 ? -2.157 -4.032 -1.867 1 98.05 207 LEU A O 1
ATOM 1575 N N . TYR A 1 208 ? -2.089 -5.996 -0.881 1 98.6 208 TYR A N 1
ATOM 1576 C CA . TYR A 1 208 ? -1.646 -6.721 -2.067 1 98.6 208 TYR A CA 1
ATOM 1577 C C . TYR A 1 208 ? -2.644 -6.562 -3.208 1 98.6 208 TYR A C 1
ATOM 1579 O O . TYR A 1 208 ? -2.255 -6.487 -4.375 1 98.6 208 TYR A O 1
ATOM 1587 N N . ARG A 1 209 ? -3.921 -6.535 -2.877 1 98.39 209 ARG A N 1
ATOM 1588 C CA . ARG A 1 209 ? -4.944 -6.495 -3.917 1 98.39 209 ARG A CA 1
ATOM 1589 C C . ARG A 1 209 ? -4.807 -5.239 -4.771 1 98.39 209 ARG A C 1
ATOM 1591 O O . ARG A 1 209 ? -5.194 -5.232 -5.941 1 98.39 209 ARG A O 1
ATOM 1598 N N . LEU A 1 210 ? -4.14 -4.239 -4.229 1 98.5 210 LEU A N 1
ATOM 1599 C CA . LEU A 1 210 ? -3.994 -2.975 -4.942 1 98.5 210 LEU A CA 1
ATOM 1600 C C . LEU A 1 210 ? -3.005 -3.112 -6.094 1 98.5 210 LEU A C 1
ATOM 1602 O O . LEU A 1 210 ? -2.856 -2.192 -6.902 1 98.5 210 LEU A O 1
ATOM 1606 N N . SER A 1 211 ? -2.408 -4.255 -6.221 1 98.53 211 SER A N 1
ATOM 1607 C CA . SER A 1 211 ? -1.521 -4.536 -7.346 1 98.53 211 SER A CA 1
ATOM 1608 C C . SER A 1 211 ? -2.284 -5.163 -8.508 1 98.53 211 SER A C 1
ATOM 1610 O O . SER A 1 211 ? -1.697 -5.473 -9.547 1 98.53 211 SER A O 1
ATOM 1612 N N . GLY A 1 212 ? -3.64 -5.392 -8.35 1 97.8 212 GLY A N 1
ATOM 1613 C CA . GLY A 1 212 ? -4.383 -5.765 -9.543 1 97.8 212 GLY A CA 1
ATOM 1614 C C . GLY A 1 212 ? -5.411 -6.852 -9.291 1 97.8 212 GLY A C 1
ATOM 1615 O O . GLY A 1 212 ? -6.346 -7.023 -10.075 1 97.8 212 GLY A O 1
ATOM 1616 N N . ASP A 1 213 ? -5.279 -7.638 -8.202 1 97.32 213 ASP A N 1
ATOM 1617 C CA . ASP A 1 213 ? -6.206 -8.728 -7.912 1 97.32 213 ASP A CA 1
ATOM 1618 C C . ASP A 1 213 ? -7.27 -8.291 -6.908 1 97.32 213 ASP A C 1
ATOM 1620 O O . ASP A 1 213 ? -7.098 -8.46 -5.699 1 97.32 213 ASP A O 1
ATOM 1624 N N . TYR A 1 214 ? -8.373 -7.877 -7.43 1 97.48 214 TYR A N 1
ATOM 1625 C CA . TYR A 1 214 ? -9.429 -7.308 -6.601 1 97.48 214 TYR A CA 1
ATOM 1626 C C . TYR A 1 214 ? -10.514 -8.34 -6.317 1 97.48 214 TYR A C 1
ATOM 1628 O O . TYR A 1 214 ? -11.683 -7.988 -6.14 1 97.48 214 TYR A O 1
ATOM 1636 N N . ASN A 1 215 ? -10.186 -9.66 -6.344 1 95.63 215 ASN A N 1
ATOM 1637 C CA . ASN A 1 215 ? -11.101 -10.726 -5.951 1 95.63 215 ASN A CA 1
ATOM 1638 C C . ASN A 1 215 ? -11.676 -10.485 -4.558 1 95.63 215 ASN A C 1
ATOM 1640 O O . ASN A 1 215 ? -10.936 -10.442 -3.574 1 95.63 215 ASN A O 1
ATOM 1644 N N . PRO A 1 216 ? -12.983 -10.347 -4.429 1 95.35 216 PRO A N 1
ATOM 1645 C CA . PRO A 1 216 ? -13.583 -10.056 -3.125 1 95.35 216 PRO A CA 1
ATOM 1646 C C . PRO A 1 216 ? -13.289 -11.134 -2.085 1 95.35 216 PRO A C 1
ATOM 1648 O O . PRO A 1 216 ? -13.392 -10.882 -0.882 1 95.35 216 PRO A O 1
ATOM 1651 N N . LEU A 1 217 ? -12.918 -12.285 -2.513 1 94.29 217 LEU A N 1
ATOM 1652 C CA . LEU A 1 217 ? -12.547 -13.38 -1.623 1 94.29 217 LEU A CA 1
ATOM 1653 C C . LEU A 1 217 ? -11.445 -12.95 -0.661 1 94.29 217 LEU A C 1
ATOM 1655 O O . LEU A 1 217 ? -11.335 -13.486 0.444 1 94.29 217 LEU A O 1
ATOM 1659 N N . HIS A 1 218 ? -10.654 -11.963 -1.031 1 96.69 218 HIS A N 1
ATOM 1660 C CA . HIS A 1 218 ? -9.464 -11.59 -0.275 1 96.69 218 HIS A CA 1
ATOM 1661 C C . HIS A 1 218 ? -9.722 -10.358 0.586 1 96.69 218 HIS A C 1
ATOM 1663 O O . HIS A 1 218 ? -8.794 -9.806 1.181 1 96.69 218 HIS A O 1
ATOM 1669 N N . ILE A 1 219 ? -10.968 -9.856 0.695 1 96.49 219 ILE A N 1
ATOM 1670 C CA . ILE A 1 219 ? -11.178 -8.635 1.466 1 96.49 219 ILE A CA 1
ATOM 1671 C C . ILE A 1 219 ? -12.534 -8.694 2.164 1 96.49 219 ILE A C 1
ATOM 1673 O O . ILE A 1 219 ? -12.721 -8.089 3.223 1 96.49 219 ILE A O 1
ATOM 1677 N N . ASP A 1 220 ? -13.52 -9.392 1.619 1 94.33 220 ASP A N 1
ATOM 1678 C CA . ASP A 1 220 ? -14.874 -9.48 2.157 1 94.33 220 ASP A CA 1
ATOM 1679 C C . ASP A 1 220 ? -15.08 -10.788 2.917 1 94.33 220 ASP A C 1
ATOM 1681 O O . ASP A 1 220 ? -15.171 -11.857 2.309 1 94.33 220 ASP A O 1
ATOM 1685 N N . PRO A 1 221 ? -15.185 -10.714 4.21 1 93.09 221 PRO A N 1
ATOM 1686 C CA . PRO A 1 221 ? -15.303 -11.95 4.987 1 93.09 221 PRO A CA 1
ATOM 1687 C C . PRO A 1 221 ? -16.558 -12.747 4.642 1 93.09 221 PRO A C 1
ATOM 1689 O O . PRO A 1 221 ? -16.563 -13.976 4.752 1 93.09 221 PRO A O 1
ATOM 1692 N N . SER A 1 222 ? -17.563 -12.077 4.191 1 92.06 222 SER A N 1
ATOM 1693 C CA . SER A 1 222 ? -18.808 -12.768 3.871 1 92.06 222 SER A CA 1
ATOM 1694 C C . SER A 1 222 ? -18.632 -13.698 2.676 1 92.06 222 SER A C 1
ATOM 1696 O O . SER A 1 222 ? -19.26 -14.757 2.609 1 92.06 222 SER A O 1
ATOM 1698 N N . ILE A 1 223 ? -17.773 -13.34 1.783 1 91.18 223 ILE A N 1
ATOM 1699 C CA . ILE A 1 223 ? -17.529 -14.159 0.601 1 91.18 223 ILE A CA 1
ATOM 1700 C C . ILE A 1 223 ? -16.729 -15.401 0.99 1 91.18 223 ILE A C 1
ATOM 1702 O O . ILE A 1 223 ? -17.04 -16.51 0.549 1 91.18 223 ILE A O 1
ATOM 1706 N N . GLY A 1 224 ? -15.711 -15.194 1.832 1 89 224 GLY A N 1
ATOM 1707 C CA . GLY A 1 224 ? -14.959 -16.338 2.323 1 89 224 GLY A CA 1
ATOM 1708 C C . GLY A 1 224 ? -15.805 -17.306 3.128 1 89 224 GLY A C 1
ATOM 1709 O O . GLY A 1 224 ? -15.643 -18.523 3.015 1 89 224 GLY A O 1
ATOM 1710 N N . GLN A 1 225 ? -16.67 -16.757 3.866 1 90.44 225 GLN A N 1
ATOM 1711 C CA . GLN A 1 225 ? -17.576 -17.591 4.649 1 90.44 225 GLN A CA 1
ATOM 1712 C C . GLN A 1 225 ? -18.485 -18.417 3.742 1 90.44 225 GLN A C 1
ATOM 1714 O O . GLN A 1 225 ? -18.638 -19.623 3.941 1 90.44 225 GLN A O 1
ATOM 1719 N N . ALA A 1 226 ? -18.992 -17.767 2.765 1 87.19 226 ALA A N 1
ATOM 1720 C CA . ALA A 1 226 ? -19.879 -18.438 1.819 1 87.19 226 ALA A CA 1
ATOM 1721 C C . ALA A 1 226 ? -19.142 -19.539 1.062 1 87.19 226 ALA A C 1
ATOM 1723 O O . ALA A 1 226 ? -19.737 -20.557 0.699 1 87.19 226 ALA A O 1
ATOM 1724 N N . GLY A 1 227 ? -17.854 -19.326 0.892 1 83.53 227 GLY A N 1
ATOM 1725 C CA . GLY A 1 227 ? -17.052 -20.29 0.156 1 83.53 227 GLY A CA 1
ATOM 1726 C C . GLY A 1 227 ? -16.456 -21.369 1.041 1 83.53 227 GLY A C 1
ATOM 1727 O O . GLY A 1 227 ? -15.665 -22.193 0.577 1 83.53 227 GLY A O 1
ATOM 1728 N N . GLY A 1 228 ? -16.789 -21.32 2.388 1 84.79 228 GLY A N 1
ATOM 1729 C CA . GLY A 1 228 ? -16.319 -22.349 3.302 1 84.79 228 GLY A CA 1
ATOM 1730 C C . GLY A 1 228 ? -14.9 -22.115 3.786 1 84.79 228 GLY A C 1
ATOM 1731 O O . GLY A 1 228 ? -14.234 -23.045 4.246 1 84.79 228 GLY A O 1
ATOM 1732 N N . LEU A 1 229 ? -14.356 -20.962 3.592 1 87.26 229 LEU A N 1
ATOM 1733 C CA . LEU A 1 229 ? -12.971 -20.665 3.942 1 87.26 229 LEU A CA 1
ATOM 1734 C C . LEU A 1 229 ? -12.887 -20.009 5.316 1 87.26 229 LEU A C 1
ATOM 1736 O O . LEU A 1 229 ? -11.792 -19.729 5.809 1 87.26 229 LEU A O 1
ATOM 1740 N N . ASN A 1 230 ? -13.994 -19.794 5.926 1 86.72 230 ASN A N 1
ATOM 1741 C CA . ASN A 1 230 ? -14.078 -19.221 7.265 1 86.72 230 ASN A CA 1
ATOM 1742 C C . ASN A 1 230 ? -13.436 -17.837 7.324 1 86.72 230 ASN A C 1
ATOM 1744 O O . ASN A 1 230 ? -12.601 -17.572 8.19 1 86.72 230 ASN A O 1
ATOM 1748 N N . GLY A 1 231 ? -13.734 -17.006 6.325 1 90.21 231 GLY A N 1
ATOM 1749 C CA . GLY A 1 231 ? -13.277 -15.626 6.334 1 90.21 231 GLY A CA 1
ATOM 1750 C C . GLY A 1 231 ? -12.331 -15.303 5.193 1 90.21 231 GLY A C 1
ATOM 1751 O O . GLY A 1 231 ? -12.359 -15.962 4.151 1 90.21 231 GLY A O 1
ATOM 1752 N N . VAL A 1 232 ? -11.491 -14.304 5.397 1 94.5 232 VAL A N 1
ATOM 1753 C CA . VAL A 1 232 ? -10.637 -13.77 4.341 1 94.5 232 VAL A CA 1
ATOM 1754 C C . VAL A 1 232 ? -9.349 -14.585 4.255 1 94.5 232 VAL A C 1
ATOM 1756 O O . VAL A 1 232 ? -8.752 -14.924 5.28 1 94.5 232 VAL A O 1
ATOM 1759 N N . ILE A 1 233 ? -8.923 -14.963 3.095 1 95.71 233 ILE A N 1
ATOM 1760 C CA . ILE A 1 233 ? -7.651 -15.649 2.891 1 95.71 233 ILE A CA 1
ATOM 1761 C C . ILE A 1 233 ? -6.714 -14.765 2.071 1 95.71 233 ILE A C 1
ATOM 1763 O O . ILE A 1 233 ? -7.167 -13.891 1.329 1 95.71 233 ILE A O 1
ATOM 1767 N N . LEU A 1 234 ? -5.459 -14.964 2.246 1 97.57 234 LEU A N 1
ATOM 1768 C CA . LEU A 1 234 ? -4.44 -14.261 1.474 1 97.57 234 LEU A CA 1
ATOM 1769 C C . LEU A 1 234 ? -4.393 -14.775 0.039 1 97.57 234 LEU A C 1
ATOM 1771 O O . LEU A 1 234 ? -4.654 -15.955 -0.211 1 97.57 234 LEU A O 1
ATOM 1775 N N . HIS A 1 235 ? -4.053 -13.933 -0.883 1 97.87 235 HIS A N 1
ATOM 1776 C CA . HIS A 1 235 ? -3.813 -14.362 -2.257 1 97.87 235 HIS A CA 1
ATOM 1777 C C . HIS A 1 235 ? -2.712 -15.415 -2.32 1 97.87 235 HIS A C 1
ATOM 1779 O O . HIS A 1 235 ? -1.641 -15.235 -1.737 1 97.87 235 HIS A O 1
ATOM 1785 N N . GLY A 1 236 ? -2.969 -16.454 -3.046 1 97.85 236 GLY A N 1
ATOM 1786 C CA . GLY A 1 236 ? -1.931 -17.453 -3.249 1 97.85 236 GLY A CA 1
ATOM 1787 C C . GLY A 1 236 ? -0.649 -16.873 -3.817 1 97.85 236 GLY A C 1
ATOM 1788 O O . GLY A 1 236 ? 0.447 -17.244 -3.392 1 97.85 236 GLY A O 1
ATOM 1789 N N . LEU A 1 237 ? -0.795 -15.946 -4.727 1 98.54 237 LEU A N 1
ATOM 1790 C CA . LEU A 1 237 ? 0.373 -15.357 -5.374 1 98.54 237 LEU A CA 1
ATOM 1791 C C . LEU A 1 237 ? 1.115 -14.431 -4.417 1 98.54 237 LEU A C 1
ATOM 1793 O O . LEU A 1 237 ? 2.295 -14.135 -4.622 1 98.54 237 LEU A O 1
ATOM 1797 N N . CYS A 1 238 ? 0.473 -13.944 -3.424 1 98.68 238 CYS A N 1
ATOM 1798 C CA . CYS A 1 238 ? 1.185 -13.213 -2.382 1 98.68 238 CYS A CA 1
ATOM 1799 C C . CYS A 1 238 ? 2.044 -14.153 -1.546 1 98.68 238 CYS A C 1
ATOM 1801 O O . CYS A 1 238 ? 3.219 -13.874 -1.3 1 98.68 238 CYS A O 1
ATOM 1803 N N . SER A 1 239 ? 1.471 -15.293 -1.116 1 98.45 239 SER A N 1
ATOM 1804 C CA . SER A 1 239 ? 2.254 -16.305 -0.416 1 98.45 239 SER A CA 1
ATOM 1805 C C . SER A 1 239 ? 3.422 -16.788 -1.269 1 98.45 239 SER A C 1
ATOM 1807 O O . SER A 1 239 ? 4.518 -17.021 -0.755 1 98.45 239 SER A O 1
ATOM 1809 N N . TYR A 1 240 ? 3.125 -16.919 -2.538 1 98.57 240 TYR A N 1
ATOM 1810 C CA . TYR A 1 240 ? 4.135 -17.281 -3.526 1 98.57 240 TYR A CA 1
ATOM 1811 C C . TYR A 1 240 ? 5.285 -16.28 -3.523 1 98.57 240 TYR A C 1
ATOM 1813 O O . TYR A 1 240 ? 6.455 -16.67 -3.537 1 98.57 240 TYR A O 1
ATOM 1821 N N . ALA A 1 241 ? 4.986 -15.037 -3.403 1 98.74 241 ALA A N 1
ATOM 1822 C CA . ALA A 1 241 ? 6 -13.985 -3.393 1 98.74 241 ALA A CA 1
ATOM 1823 C C . ALA A 1 241 ? 6.755 -13.963 -2.067 1 98.74 241 ALA A C 1
ATOM 1825 O O . ALA A 1 241 ? 7.95 -13.661 -2.031 1 98.74 241 ALA A O 1
ATOM 1826 N N . PHE A 1 242 ? 6.098 -14.244 -0.933 1 98.55 242 PHE A N 1
ATOM 1827 C CA . PHE A 1 242 ? 6.793 -14.431 0.335 1 98.55 242 PHE A CA 1
ATOM 1828 C C . PHE A 1 242 ? 7.864 -15.508 0.212 1 98.55 242 PHE A C 1
ATOM 1830 O O . PHE A 1 242 ? 8.991 -15.326 0.676 1 98.55 242 PHE A O 1
ATOM 1837 N N . ALA A 1 243 ? 7.5 -16.579 -0.435 1 98.49 243 ALA A N 1
ATOM 1838 C CA . ALA A 1 243 ? 8.463 -17.656 -0.647 1 98.49 243 ALA A CA 1
ATOM 1839 C C . ALA A 1 243 ? 9.624 -17.189 -1.52 1 98.49 243 ALA A C 1
ATOM 1841 O O . ALA A 1 243 ? 10.783 -17.512 -1.247 1 98.49 243 ALA A O 1
ATOM 1842 N N . ALA A 1 244 ? 9.299 -16.446 -2.561 1 98.53 244 ALA A N 1
ATOM 1843 C CA . ALA A 1 244 ? 10.343 -15.938 -3.447 1 98.53 244 ALA A CA 1
ATOM 1844 C C . ALA A 1 244 ? 11.329 -15.058 -2.685 1 98.53 244 ALA A C 1
ATOM 1846 O O . ALA A 1 244 ? 12.538 -15.118 -2.923 1 98.53 244 ALA A O 1
ATOM 1847 N N . ARG A 1 245 ? 10.875 -14.231 -1.821 1 97.67 245 ARG A N 1
ATOM 1848 C CA . ARG A 1 245 ? 11.759 -13.415 -0.995 1 97.67 245 ARG A CA 1
ATOM 1849 C C . ARG A 1 245 ? 12.676 -14.288 -0.146 1 97.67 245 ARG A C 1
ATOM 1851 O O . ARG A 1 245 ? 13.871 -14.009 -0.027 1 97.67 245 ARG A O 1
ATOM 1858 N N . ALA A 1 246 ? 12.099 -15.337 0.435 1 97.76 246 ALA A N 1
ATOM 1859 C CA . ALA A 1 246 ? 12.902 -16.261 1.232 1 97.76 246 ALA A CA 1
ATOM 1860 C C . ALA A 1 246 ? 13.97 -16.938 0.377 1 97.76 246 ALA A C 1
ATOM 1862 O O . ALA A 1 246 ? 15.107 -17.118 0.82 1 97.76 246 ALA A O 1
ATOM 1863 N N . LEU A 1 247 ? 13.616 -17.276 -0.831 1 97.18 247 LEU A N 1
ATOM 1864 C CA . LEU A 1 247 ? 14.54 -17.934 -1.748 1 97.18 247 LEU A CA 1
ATOM 1865 C C . LEU A 1 247 ? 15.738 -17.038 -2.048 1 97.18 247 LEU A C 1
ATOM 1867 O O . LEU A 1 247 ? 16.885 -17.487 -1.988 1 97.18 247 LEU A O 1
ATOM 1871 N N . LEU A 1 248 ? 15.469 -15.824 -2.371 1 96.63 248 LEU A N 1
ATOM 1872 C CA . LEU A 1 248 ? 16.559 -14.9 -2.667 1 96.63 248 LEU A CA 1
ATOM 1873 C C . LEU A 1 248 ? 17.46 -14.716 -1.45 1 96.63 248 LEU A C 1
ATOM 1875 O O . LEU A 1 248 ? 18.687 -14.711 -1.576 1 96.63 248 LEU A O 1
ATOM 1879 N N . ARG A 1 249 ? 16.922 -14.68 -0.267 1 95.92 249 ARG A N 1
ATOM 1880 C CA . ARG A 1 249 ? 17.692 -14.497 0.959 1 95.92 249 ARG A CA 1
ATOM 1881 C C . ARG A 1 249 ? 18.485 -15.753 1.301 1 95.92 249 ARG A C 1
ATOM 1883 O O . ARG A 1 249 ? 19.526 -15.677 1.957 1 95.92 249 ARG A O 1
ATOM 1890 N N . ALA A 1 250 ? 17.926 -16.877 0.906 1 95.92 250 ALA A N 1
ATOM 1891 C CA . ALA A 1 250 ? 18.652 -18.125 1.123 1 95.92 250 ALA A CA 1
ATOM 1892 C C . ALA A 1 250 ? 20.003 -18.103 0.414 1 95.92 250 ALA A C 1
ATOM 1894 O O . ALA A 1 250 ? 20.967 -18.715 0.882 1 95.92 250 ALA A O 1
ATOM 1895 N N . PHE A 1 251 ? 20.1 -17.392 -0.659 1 94.43 251 PHE A N 1
ATOM 1896 C CA . PHE A 1 251 ? 21.33 -17.36 -1.441 1 94.43 251 PHE A CA 1
ATOM 1897 C C . PHE A 1 251 ? 22.123 -16.091 -1.152 1 94.43 251 PHE A C 1
ATOM 1899 O O . PHE A 1 251 ? 23.342 -16.061 -1.33 1 94.43 251 PHE A O 1
ATOM 1906 N N . ASP A 1 252 ? 21.422 -15.054 -0.805 1 93.91 252 ASP A N 1
ATOM 1907 C CA . ASP A 1 252 ? 22.039 -13.811 -0.352 1 93.91 252 ASP A CA 1
ATOM 1908 C C . ASP A 1 252 ? 21.256 -13.199 0.807 1 93.91 252 ASP A C 1
ATOM 1910 O O . ASP A 1 252 ? 20.258 -12.509 0.593 1 93.91 252 ASP A O 1
ATOM 1914 N N . PRO A 1 253 ? 21.73 -13.366 2.023 1 92.25 253 PRO A N 1
ATOM 1915 C CA . PRO A 1 253 ? 21.006 -12.867 3.194 1 92.25 253 PRO A CA 1
ATOM 1916 C C . PRO A 1 253 ? 20.824 -11.351 3.173 1 92.25 253 PRO A C 1
ATOM 1918 O O . PRO A 1 253 ? 20.028 -10.81 3.945 1 92.25 253 PRO A O 1
ATOM 1921 N N . HIS A 1 254 ? 21.552 -10.703 2.264 1 91.7 254 HIS A N 1
ATOM 1922 C CA . HIS A 1 254 ? 21.476 -9.247 2.212 1 91.7 254 HIS A CA 1
ATOM 1923 C C . HIS A 1 254 ? 20.706 -8.78 0.981 1 91.7 254 HIS A C 1
ATOM 1925 O O . HIS A 1 254 ? 20.772 -7.606 0.611 1 91.7 254 HIS A O 1
ATOM 1931 N N . ASP A 1 255 ? 20.03 -9.705 0.327 1 92.26 255 ASP A N 1
ATOM 1932 C CA . ASP A 1 255 ? 19.265 -9.341 -0.862 1 92.26 255 ASP A CA 1
ATOM 1933 C C . ASP A 1 255 ? 18.322 -8.175 -0.572 1 92.26 255 ASP A C 1
ATOM 1935 O O . ASP A 1 255 ? 17.593 -8.191 0.422 1 92.26 255 ASP A O 1
ATOM 1939 N N . GLY A 1 256 ? 18.329 -7.213 -1.373 1 91.66 256 GLY A N 1
ATOM 1940 C CA . GLY A 1 256 ? 17.462 -6.051 -1.262 1 91.66 256 GLY A CA 1
ATOM 1941 C C . GLY A 1 256 ? 18.088 -4.913 -0.477 1 91.66 256 GLY A C 1
ATOM 1942 O O . GLY A 1 256 ? 17.552 -3.803 -0.449 1 91.66 256 GLY A O 1
ATOM 1943 N N . GLN A 1 257 ? 19.138 -5.21 0.24 1 90.4 257 GLN A N 1
ATOM 1944 C CA . GLN A 1 257 ? 19.817 -4.168 1.004 1 90.4 257 GLN A CA 1
ATOM 1945 C C . GLN A 1 257 ? 20.769 -3.369 0.12 1 90.4 257 GLN A C 1
ATOM 1947 O O . GLN A 1 257 ? 21.575 -3.947 -0.614 1 90.4 257 GLN A O 1
ATOM 1952 N N . PRO A 1 258 ? 20.535 -2.085 0.188 1 80.56 258 PRO A N 1
ATOM 1953 C CA . PRO A 1 258 ? 21.417 -1.286 -0.666 1 80.56 258 PRO A CA 1
ATOM 1954 C C . PRO A 1 258 ? 22.894 -1.472 -0.326 1 80.56 258 PRO A C 1
ATOM 1956 O O . PRO A 1 258 ? 23.255 -1.557 0.85 1 80.56 258 PRO A O 1
ATOM 1959 N N . GLY A 1 259 ? 23.725 -1.49 -1.36 1 78.38 259 GLY A N 1
ATOM 1960 C CA . GLY A 1 259 ? 25.172 -1.528 -1.223 1 78.38 259 GLY A CA 1
ATOM 1961 C C . GLY A 1 259 ? 25.696 -2.886 -0.797 1 78.38 259 GLY A C 1
ATOM 1962 O O . GLY A 1 259 ? 26.908 -3.082 -0.681 1 78.38 259 GLY A O 1
ATOM 1963 N N . LYS A 1 260 ? 24.859 -3.841 -0.518 1 78.49 260 LYS A N 1
ATOM 1964 C CA . LYS A 1 260 ? 25.295 -5.153 -0.05 1 78.49 260 LYS A CA 1
ATOM 1965 C C . LYS A 1 260 ? 24.852 -6.254 -1.009 1 78.49 260 LYS A C 1
ATOM 1967 O O . LYS A 1 260 ? 24.943 -7.44 -0.686 1 78.49 260 LYS A O 1
ATOM 1972 N N . GLU A 1 261 ? 24.299 -5.86 -2.077 1 72.77 261 GLU A N 1
ATOM 1973 C CA . GLU A 1 261 ? 23.66 -6.867 -2.919 1 72.77 261 GLU A CA 1
ATOM 1974 C C . GLU A 1 261 ? 24.696 -7.671 -3.7 1 72.77 261 GLU A C 1
ATOM 1976 O O . GLU A 1 261 ? 25.698 -7.121 -4.162 1 72.77 261 GLU A O 1
ATOM 1981 N N . SER A 1 262 ? 24.575 -8.957 -3.621 1 74.34 262 SER A N 1
ATOM 1982 C CA . SER A 1 262 ? 25.427 -9.894 -4.347 1 74.34 262 SER A CA 1
ATOM 1983 C C . SER A 1 262 ? 24.99 -10.025 -5.802 1 74.34 262 SER A C 1
ATOM 1985 O O . SER A 1 262 ? 25.71 -10.596 -6.624 1 74.34 262 SER A O 1
ATOM 1987 N N . GLY A 1 263 ? 23.858 -9.493 -6.075 1 83.54 263 GLY A N 1
ATOM 1988 C CA . GLY A 1 263 ? 23.377 -9.572 -7.445 1 83.54 263 GLY A CA 1
ATOM 1989 C C . GLY A 1 263 ? 22.579 -10.831 -7.725 1 83.54 263 GLY A C 1
ATOM 1990 O O . GLY A 1 263 ? 22.394 -11.21 -8.884 1 83.54 263 GLY A O 1
ATOM 1991 N N . VAL A 1 264 ? 22.143 -11.531 -6.724 1 91.82 264 VAL A N 1
ATOM 1992 C CA . VAL A 1 264 ? 21.342 -12.737 -6.906 1 91.82 264 VAL A CA 1
ATOM 1993 C C . VAL A 1 264 ? 20.091 -12.408 -7.717 1 91.82 264 VAL A C 1
ATOM 1995 O O . VAL A 1 264 ? 19.5 -11.338 -7.553 1 91.82 264 VAL A O 1
ATOM 1998 N N . GLN A 1 265 ? 19.795 -13.406 -8.591 1 93.47 265 GLN A N 1
ATOM 1999 C CA . GLN A 1 265 ? 18.634 -13.214 -9.455 1 93.47 265 GLN A CA 1
ATOM 2000 C C . GLN A 1 265 ? 17.78 -14.476 -9.517 1 93.47 265 GLN A C 1
ATOM 2002 O O . GLN A 1 265 ? 18.305 -15.58 -9.68 1 93.47 265 GLN A O 1
ATOM 2007 N N . LEU A 1 266 ? 16.539 -14.315 -9.323 1 95.75 266 LEU A N 1
ATOM 2008 C CA . LEU A 1 266 ? 15.603 -15.415 -9.526 1 95.75 266 LEU A CA 1
ATOM 2009 C C . LEU A 1 266 ? 15.389 -15.679 -11.012 1 95.75 266 LEU A C 1
ATOM 2011 O O . LEU A 1 266 ? 15.054 -14.764 -11.768 1 95.75 266 LEU A O 1
ATOM 2015 N N . GLU A 1 267 ? 15.581 -16.914 -11.46 1 94.6 267 GLU A N 1
ATOM 2016 C CA . GLU A 1 267 ? 15.422 -17.259 -12.87 1 94.6 267 GLU A CA 1
ATOM 2017 C C . GLU A 1 267 ? 14.138 -18.049 -13.103 1 94.6 267 GLU A C 1
ATOM 2019 O O . GLU A 1 267 ? 13.54 -17.969 -14.178 1 94.6 267 GLU A O 1
ATOM 2024 N N . TYR A 1 268 ? 13.839 -18.834 -12.086 1 94.62 268 TYR A N 1
ATOM 2025 C CA . TYR A 1 268 ? 12.681 -19.712 -12.204 1 94.62 268 TYR A CA 1
ATOM 2026 C C . TYR A 1 268 ? 12.103 -20.041 -10.833 1 94.62 268 TYR A C 1
ATOM 2028 O O . TYR A 1 268 ? 12.847 -20.247 -9.871 1 94.62 268 TYR A O 1
ATOM 2036 N N . ILE A 1 269 ? 10.812 -20.112 -10.751 1 96.36 269 ILE A N 1
ATOM 2037 C CA . ILE A 1 269 ? 10.133 -20.583 -9.549 1 96.36 269 ILE A CA 1
ATOM 2038 C C . ILE A 1 269 ? 8.834 -21.288 -9.932 1 96.36 269 ILE A C 1
ATOM 2040 O O . ILE A 1 269 ? 8.08 -20.798 -10.777 1 96.36 269 ILE A O 1
ATOM 2044 N N . SER A 1 270 ? 8.562 -22.415 -9.412 1 95.53 270 SER A N 1
ATOM 2045 C CA . SER A 1 270 ? 7.313 -23.156 -9.556 1 95.53 270 SER A CA 1
ATOM 2046 C C . SER A 1 270 ? 6.848 -23.721 -8.219 1 95.53 270 SER A C 1
ATOM 2048 O O . SER A 1 270 ? 7.661 -24.203 -7.426 1 95.53 270 SER A O 1
ATOM 2050 N N . ALA A 1 271 ? 5.583 -23.602 -7.98 1 96.25 271 ALA A N 1
ATOM 2051 C CA . ALA A 1 271 ? 5.049 -24.114 -6.721 1 96.25 271 ALA A CA 1
ATOM 2052 C C . ALA A 1 271 ? 3.618 -24.615 -6.895 1 96.25 271 ALA A C 1
ATOM 2054 O O . ALA A 1 271 ? 2.888 -24.136 -7.766 1 96.25 271 ALA A O 1
ATOM 2055 N N . ARG A 1 272 ? 3.303 -25.566 -6.117 1 95.7 272 ARG A N 1
ATOM 2056 C CA . ARG A 1 272 ? 1.932 -26.033 -5.941 1 95.7 272 ARG A CA 1
ATOM 2057 C C . ARG A 1 272 ? 1.319 -25.463 -4.666 1 95.7 272 ARG A C 1
ATOM 2059 O O . ARG A 1 272 ? 1.948 -25.482 -3.606 1 95.7 272 ARG A O 1
ATOM 2066 N N . PHE A 1 273 ? 0.122 -24.928 -4.837 1 96.28 273 PHE A N 1
ATOM 2067 C CA . PHE A 1 273 ? -0.599 -24.409 -3.681 1 96.28 273 PHE A CA 1
ATOM 2068 C C . PHE A 1 273 ? -1.374 -25.52 -2.982 1 96.28 273 PHE A C 1
ATOM 2070 O O . PHE A 1 273 ? -2.131 -26.252 -3.622 1 96.28 273 PHE A O 1
ATOM 2077 N N . THR A 1 274 ? -1.249 -25.644 -1.622 1 94.13 274 THR A N 1
ATOM 2078 C CA . THR A 1 274 ? -1.815 -26.822 -0.974 1 94.13 274 THR A CA 1
ATOM 2079 C C . THR A 1 274 ? -2.779 -26.417 0.138 1 94.13 274 THR A C 1
ATOM 2081 O O . THR A 1 274 ? -3.692 -27.171 0.479 1 94.13 274 THR A O 1
ATOM 2084 N N . SER A 1 275 ? -2.615 -25.282 0.747 1 94.84 275 SER A N 1
ATOM 2085 C CA . SER A 1 275 ? -3.534 -24.82 1.782 1 94.84 275 SER A CA 1
ATOM 2086 C C . SER A 1 275 ? -3.62 -23.298 1.805 1 94.84 275 SER A C 1
ATOM 2088 O O . SER A 1 275 ? -2.649 -22.611 1.482 1 94.84 275 SER A O 1
ATOM 2090 N N . PRO A 1 276 ? -4.76 -22.818 2.169 1 95.31 276 PRO A N 1
ATOM 2091 C CA . PRO A 1 276 ? -4.906 -21.361 2.217 1 95.31 276 PRO A CA 1
ATOM 2092 C C . PRO A 1 276 ? -4.109 -20.725 3.353 1 95.31 276 PRO A C 1
ATOM 2094 O O . PRO A 1 276 ? -3.899 -21.354 4.393 1 95.31 276 PRO A O 1
ATOM 2097 N N . VAL A 1 277 ? -3.603 -19.573 3.138 1 97.27 277 VAL A N 1
ATOM 2098 C CA . VAL A 1 277 ? -2.948 -18.731 4.133 1 97.27 277 VAL A CA 1
ATOM 2099 C C . VAL A 1 277 ? -3.918 -17.657 4.622 1 97.27 277 VAL A C 1
ATOM 2101 O O . VAL A 1 277 ? -4.656 -17.07 3.827 1 97.27 277 VAL A O 1
ATOM 2104 N N . ARG A 1 278 ? -3.946 -17.432 5.896 1 95.91 278 ARG A N 1
ATOM 2105 C CA . ARG A 1 278 ? -4.82 -16.42 6.479 1 95.91 278 ARG A CA 1
ATOM 2106 C C . ARG A 1 278 ? -4.014 -15.239 7.009 1 95.91 278 ARG A C 1
ATOM 2108 O O . ARG A 1 278 ? -2.799 -15.341 7.189 1 95.91 278 ARG A O 1
ATOM 2115 N N . LEU A 1 279 ? -4.717 -14.165 7.202 1 94.88 279 LEU A N 1
ATOM 2116 C CA . LEU A 1 279 ? -4.084 -12.989 7.79 1 94.88 279 LEU A CA 1
ATOM 2117 C C . LEU A 1 279 ? -3.684 -13.253 9.237 1 94.88 279 LEU A C 1
ATOM 2119 O O . LEU A 1 279 ? -4.459 -13.829 10.005 1 94.88 279 LEU A O 1
ATOM 2123 N N . GLY A 1 280 ? -2.456 -12.905 9.592 1 93.89 280 GLY A N 1
ATOM 2124 C CA . GLY A 1 280 ? -1.939 -13.15 10.929 1 93.89 280 GLY A CA 1
ATOM 2125 C C . GLY A 1 280 ? -1.139 -14.435 11.032 1 93.89 280 GLY A C 1
ATOM 2126 O O . GLY A 1 280 ? -0.434 -14.656 12.019 1 93.89 280 GLY A O 1
ATOM 2127 N N . ASP A 1 281 ? -1.25 -15.279 10.017 1 97.07 281 ASP A N 1
ATOM 2128 C CA . ASP A 1 281 ? -0.472 -16.514 10.029 1 97.07 281 ASP A CA 1
ATOM 2129 C C . ASP A 1 281 ? 1.026 -16.22 10.04 1 97.07 281 ASP A C 1
ATOM 2131 O O . ASP A 1 281 ? 1.467 -15.197 9.512 1 97.07 281 ASP A O 1
ATOM 2135 N N . VAL A 1 282 ? 1.735 -17.098 10.645 1 98.18 282 VAL A N 1
ATOM 2136 C CA . VAL A 1 282 ? 3.191 -17.092 10.56 1 98.18 282 VAL A CA 1
ATOM 2137 C C . VAL A 1 282 ? 3.652 -18.112 9.521 1 98.18 282 VAL A C 1
ATOM 2139 O O . VAL A 1 282 ? 3.323 -19.297 9.616 1 98.18 282 VAL A O 1
ATOM 2142 N N . LEU A 1 283 ? 4.375 -17.638 8.523 1 98.47 283 LEU A N 1
ATOM 2143 C CA . LEU A 1 283 ? 4.878 -18.492 7.452 1 98.47 283 LEU A CA 1
ATOM 2144 C C . LEU A 1 283 ? 6.338 -18.862 7.693 1 98.47 283 LEU A C 1
ATOM 2146 O O . LEU A 1 283 ? 7.174 -17.986 7.925 1 98.47 283 LEU A O 1
ATOM 2150 N N . LEU A 1 284 ? 6.624 -20.116 7.681 1 98.37 284 LEU A N 1
ATOM 2151 C CA . LEU A 1 284 ? 7.987 -20.635 7.707 1 98.37 284 LEU A CA 1
ATOM 2152 C C . LEU A 1 284 ? 8.371 -21.219 6.351 1 98.37 284 LEU A C 1
ATOM 2154 O O . LEU A 1 284 ? 7.835 -22.25 5.94 1 98.37 284 LEU A O 1
ATOM 2158 N N . THR A 1 285 ? 9.232 -20.538 5.67 1 98.16 285 THR A N 1
ATOM 2159 C CA . THR A 1 285 ? 9.739 -21.045 4.4 1 98.16 285 THR A CA 1
ATOM 2160 C C . THR A 1 285 ? 11.065 -21.774 4.599 1 98.16 285 THR A C 1
ATOM 2162 O O . THR A 1 285 ? 12.009 -21.214 5.16 1 98.16 285 THR A O 1
ATOM 2165 N N . ARG A 1 286 ? 11.113 -22.951 4.125 1 96.69 286 ARG A N 1
ATOM 2166 C CA . ARG A 1 286 ? 12.302 -23.793 4.204 1 96.69 286 ARG A CA 1
ATOM 2167 C C . ARG A 1 286 ? 12.881 -24.054 2.817 1 96.69 286 ARG A C 1
ATOM 2169 O O . ARG A 1 286 ? 12.138 -24.277 1.86 1 96.69 286 ARG A O 1
ATOM 2176 N N . VAL A 1 287 ? 14.21 -23.992 2.762 1 95.98 287 VAL A N 1
ATOM 2177 C CA . VAL A 1 287 ? 14.878 -24.117 1.47 1 95.98 287 VAL A CA 1
ATOM 2178 C C . VAL A 1 287 ? 15.957 -25.195 1.549 1 95.98 287 VAL A C 1
ATOM 2180 O O . VAL A 1 287 ? 16.735 -25.235 2.505 1 95.98 287 VAL A O 1
ATOM 2183 N N . TRP A 1 288 ? 15.984 -26.103 0.571 1 92.96 288 TRP A N 1
ATOM 2184 C CA . TRP A 1 288 ? 17.029 -27.101 0.368 1 92.96 288 TRP A CA 1
ATOM 2185 C C . TRP A 1 288 ? 17.782 -26.844 -0.933 1 92.96 288 TRP A C 1
ATOM 2187 O O . TRP A 1 288 ? 17.217 -26.981 -2.021 1 92.96 288 TRP A O 1
ATOM 2197 N N . LYS A 1 289 ? 18.985 -26.514 -0.822 1 89.46 289 LYS A N 1
ATOM 2198 C CA . LYS A 1 289 ? 19.794 -26.214 -2 1 89.46 289 LYS A CA 1
ATOM 2199 C C . LYS A 1 289 ? 20.298 -27.493 -2.661 1 89.46 289 LYS A C 1
ATOM 2201 O O . LYS A 1 289 ? 20.701 -28.435 -1.975 1 89.46 289 LYS A O 1
ATOM 2206 N N . GLY A 1 290 ? 20.014 -27.611 -3.888 1 80.65 290 GLY A N 1
ATOM 2207 C CA . GLY A 1 290 ? 20.476 -28.775 -4.629 1 80.65 290 GLY A CA 1
ATOM 2208 C C . GLY A 1 290 ? 21.984 -28.82 -4.787 1 80.65 290 GLY A C 1
ATOM 2209 O O . GLY A 1 290 ? 22.672 -27.834 -4.515 1 80.65 290 GLY A O 1
ATOM 2210 N N . SER A 1 291 ? 22.446 -30.146 -4.849 1 62.26 291 SER A N 1
ATOM 2211 C CA . SER A 1 291 ? 23.861 -30.306 -5.17 1 62.26 291 SER A CA 1
ATOM 2212 C C . SER A 1 291 ? 24.216 -29.595 -6.472 1 62.26 291 SER A C 1
ATOM 2214 O O . SER A 1 291 ? 23.38 -29.48 -7.37 1 62.26 291 SER A O 1
ATOM 2216 N N . GLN A 1 292 ? 25.098 -28.628 -6.321 1 54.27 292 GLN A N 1
ATOM 2217 C CA . GLN A 1 292 ? 25.563 -27.973 -7.539 1 54.27 292 GLN A CA 1
ATOM 2218 C C . GLN A 1 292 ? 25.681 -28.969 -8.689 1 54.27 292 GLN A C 1
ATOM 2220 O O . GLN A 1 292 ? 26.33 -30.008 -8.553 1 54.27 292 GLN A O 1
ATOM 2225 N N . THR A 1 293 ? 24.764 -29.482 -9.058 1 46.15 293 THR A N 1
ATOM 2226 C CA . THR A 1 293 ? 25.12 -30.325 -10.194 1 46.15 293 THR A CA 1
ATOM 2227 C C . THR A 1 293 ? 26.308 -29.738 -10.951 1 46.15 293 THR A C 1
ATOM 2229 O O . THR A 1 293 ? 26.507 -28.522 -10.958 1 46.15 293 THR A O 1
ATOM 2232 N N . ALA A 1 294 ? 27.404 -30.624 -11.231 1 38.29 294 ALA A N 1
ATOM 2233 C CA . ALA A 1 294 ? 28.667 -30.463 -11.945 1 38.29 294 ALA A CA 1
ATOM 2234 C C . ALA A 1 294 ? 28.523 -29.475 -13.099 1 38.29 294 ALA A C 1
ATOM 2236 O O . ALA A 1 294 ? 29.49 -29.202 -13.815 1 38.29 294 ALA A O 1
ATOM 2237 N N . GLY A 1 295 ? 27.438 -29.514 -13.83 1 36.98 295 GLY A N 1
ATOM 2238 C CA . GLY A 1 295 ? 27.728 -28.764 -15.041 1 36.98 295 GLY A CA 1
ATOM 2239 C C . GLY A 1 295 ? 28.043 -27.303 -14.778 1 36.98 295 GLY A C 1
ATOM 2240 O O . GLY A 1 295 ? 27.253 -26.595 -14.15 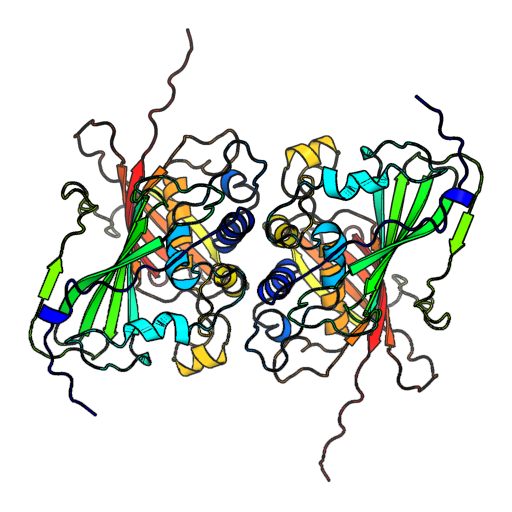1 36.98 295 GLY A O 1
ATOM 2241 N N . GLY A 1 296 ? 29.191 -26.912 -14.293 1 40.38 296 GLY A N 1
ATOM 2242 C CA . GLY A 1 296 ? 30.059 -25.749 -14.206 1 40.38 296 GLY A CA 1
ATOM 2243 C C . GLY A 1 296 ? 29.469 -24.513 -14.859 1 40.38 296 GLY A C 1
ATOM 2244 O O . GLY A 1 296 ? 30.152 -23.497 -15.008 1 40.38 296 GLY A O 1
ATOM 2245 N N . GLY A 1 297 ? 28.615 -24.693 -15.844 1 39.56 297 GLY A N 1
ATOM 2246 C CA . GLY A 1 297 ? 28.485 -23.48 -16.636 1 39.56 297 GLY A CA 1
ATOM 2247 C C . GLY A 1 297 ? 27.921 -22.312 -15.85 1 39.56 297 GLY A C 1
ATOM 2248 O O . GLY A 1 297 ? 27.588 -22.453 -14.672 1 39.56 297 GLY A O 1
ATOM 2249 N N . LYS A 1 298 ? 27.932 -21.15 -16.367 1 49.21 298 LYS A N 1
ATOM 2250 C CA . LYS A 1 298 ? 27.405 -19.798 -16.204 1 49.21 298 LYS A CA 1
ATOM 2251 C C . LYS A 1 298 ? 25.959 -19.827 -15.715 1 49.21 298 LYS A C 1
ATOM 2253 O O . LYS A 1 298 ? 25.258 -18.816 -15.775 1 49.21 298 LYS A O 1
ATOM 2258 N N . GLY A 1 299 ? 25.451 -21.11 -14.977 1 64.72 299 GLY A N 1
ATOM 2259 C CA . GLY A 1 299 ? 24.005 -21.062 -14.84 1 64.72 299 GLY A CA 1
ATOM 2260 C C . GLY A 1 299 ? 23.545 -20.995 -13.395 1 64.72 299 GLY A C 1
ATOM 2261 O O . GLY A 1 299 ? 24.365 -21.015 -12.476 1 64.72 299 GLY A O 1
ATOM 2262 N N . GLY A 1 300 ? 22.211 -20.797 -13.009 1 81.95 300 GLY A N 1
ATOM 2263 C CA . GLY A 1 300 ? 21.544 -20.666 -11.723 1 81.95 300 GLY A CA 1
ATOM 2264 C C . GLY A 1 300 ? 21.528 -21.956 -10.925 1 81.95 300 GLY A C 1
ATOM 2265 O O . GLY A 1 300 ? 21.819 -23.027 -11.461 1 81.95 300 GLY A O 1
ATOM 2266 N N . GLN A 1 301 ? 21.553 -21.961 -9.638 1 87.21 301 GLN A N 1
ATOM 2267 C CA . GLN A 1 301 ? 21.44 -23.073 -8.7 1 87.21 301 GLN A CA 1
ATOM 2268 C C . GLN A 1 301 ? 19.978 -23.402 -8.411 1 87.21 301 GLN A C 1
ATOM 2270 O O . GLN A 1 301 ? 19.181 -22.508 -8.122 1 87.21 301 GLN A O 1
ATOM 2275 N N . TRP A 1 302 ? 19.703 -24.715 -8.519 1 91.05 302 TRP A N 1
ATOM 2276 C CA . TRP A 1 302 ? 18.348 -25.168 -8.22 1 91.05 302 TRP A CA 1
ATOM 2277 C C . TRP A 1 302 ? 18.171 -25.406 -6.724 1 91.05 302 TRP A C 1
ATOM 2279 O O . TRP A 1 302 ? 19.119 -25.788 -6.034 1 91.05 302 TRP A O 1
ATOM 2289 N N . CYS A 1 303 ? 17.035 -25.239 -6.273 1 92.23 303 CYS A N 1
ATOM 2290 C CA . CYS A 1 303 ? 16.671 -25.536 -4.892 1 92.23 303 CYS A CA 1
ATOM 2291 C C . CYS A 1 303 ? 15.207 -25.948 -4.791 1 92.23 303 CYS A C 1
ATOM 2293 O O . CYS A 1 303 ? 14.423 -25.701 -5.709 1 92.23 303 CYS A O 1
ATOM 2295 N N . ALA A 1 304 ? 14.884 -26.717 -3.786 1 93.83 304 ALA A N 1
ATOM 2296 C CA . ALA A 1 304 ? 13.507 -27.007 -3.393 1 93.83 304 ALA A CA 1
ATOM 2297 C C . ALA A 1 304 ? 13.083 -26.146 -2.207 1 93.83 304 ALA A C 1
ATOM 2299 O O . ALA A 1 304 ? 13.928 -25.658 -1.452 1 93.83 304 ALA A O 1
ATOM 2300 N N . PHE A 1 305 ? 11.83 -25.919 -2.089 1 95.32 305 PHE A N 1
ATOM 2301 C CA . PHE A 1 305 ? 11.363 -25.15 -0.942 1 95.32 305 PHE A CA 1
ATOM 2302 C C . PHE A 1 305 ? 9.961 -25.583 -0.533 1 95.32 305 PHE A C 1
ATOM 2304 O O . PHE A 1 305 ? 9.251 -26.222 -1.313 1 95.32 305 PHE A O 1
ATOM 2311 N N . GLU A 1 306 ? 9.674 -25.325 0.696 1 96.11 306 GLU A N 1
ATOM 2312 C CA . GLU A 1 306 ? 8.359 -25.52 1.298 1 96.11 306 GLU A CA 1
ATOM 2313 C C . GLU A 1 306 ? 8 -24.362 2.225 1 96.11 306 GLU A C 1
ATOM 2315 O O . GLU A 1 306 ? 8.865 -23.825 2.92 1 96.11 306 GLU A O 1
ATOM 2320 N N . GLN A 1 307 ? 6.798 -23.948 2.159 1 97.73 307 GLN A N 1
ATOM 2321 C CA . GLN A 1 307 ? 6.275 -22.936 3.071 1 97.73 307 GLN A CA 1
ATOM 2322 C C . GLN A 1 307 ? 5.176 -23.511 3.959 1 97.73 307 GLN A C 1
ATOM 2324 O O . GLN A 1 307 ? 4.173 -24.026 3.46 1 97.73 307 GLN A O 1
ATOM 2329 N N . ILE A 1 308 ? 5.362 -23.453 5.253 1 97.43 308 ILE A N 1
ATOM 2330 C CA . ILE A 1 308 ? 4.398 -24.036 6.18 1 97.43 308 ILE A CA 1
ATOM 2331 C C . ILE A 1 308 ? 3.808 -22.942 7.066 1 97.43 308 ILE A C 1
ATOM 2333 O O . ILE A 1 308 ? 4.438 -21.905 7.286 1 97.43 308 ILE A O 1
ATOM 2337 N N . ILE A 1 309 ? 2.636 -23.178 7.52 1 97.59 309 ILE A N 1
ATOM 2338 C CA . ILE A 1 309 ? 1.978 -22.317 8.497 1 97.59 309 ILE A CA 1
ATOM 2339 C C . ILE A 1 309 ? 2.351 -22.761 9.91 1 97.59 309 ILE A C 1
ATOM 2341 O O . ILE A 1 309 ? 2.165 -23.926 10.27 1 97.59 309 ILE A O 1
ATOM 2345 N N . VAL A 1 310 ? 2.888 -21.883 10.655 1 97.83 310 VAL A N 1
ATOM 2346 C CA . VAL A 1 310 ? 3.251 -22.191 12.035 1 97.83 310 VAL A CA 1
ATOM 2347 C C . VAL A 1 310 ? 2.068 -21.906 12.957 1 97.83 310 VAL A C 1
ATOM 2349 O O . VAL A 1 310 ? 1.508 -20.807 12.936 1 97.83 310 VAL A O 1
ATOM 2352 N N . LYS A 1 311 ? 1.695 -22.754 13.776 1 95.18 311 LYS A N 1
ATOM 2353 C CA . LYS A 1 311 ? 0.575 -22.616 14.702 1 95.18 311 LYS A CA 1
ATOM 2354 C C . LYS A 1 311 ? 0.948 -21.733 15.889 1 95.18 311 LYS A C 1
ATOM 2356 O O . LYS A 1 311 ? 2.129 -21.476 16.131 1 95.18 311 LYS A O 1
ATOM 2361 N N . PRO A 1 312 ? -0.042 -21.309 16.546 1 93.26 312 PRO A N 1
ATOM 2362 C CA . PRO A 1 312 ? 0.223 -20.45 17.702 1 93.26 312 PRO A CA 1
ATOM 2363 C C . PRO A 1 312 ? 1.117 -21.119 18.742 1 93.26 312 PRO A C 1
ATOM 2365 O O . PRO A 1 312 ? 1.884 -20.441 19.431 1 93.26 312 PRO A O 1
ATOM 2368 N N . ASP A 1 313 ? 1.105 -22.475 18.906 1 94.82 313 ASP A N 1
ATOM 2369 C CA . ASP A 1 313 ? 1.906 -23.188 19.896 1 94.82 313 ASP A CA 1
ATOM 2370 C C . ASP A 1 313 ? 3.309 -23.475 19.366 1 94.82 313 ASP A C 1
ATOM 2372 O O . ASP A 1 313 ? 4.101 -24.152 20.024 1 94.82 313 ASP A O 1
ATOM 2376 N N . GLY A 1 314 ? 3.504 -22.99 18.161 1 93.19 314 GLY A N 1
ATOM 2377 C CA . GLY A 1 314 ? 4.833 -23.144 17.592 1 93.19 314 GLY A CA 1
ATOM 2378 C C . GLY A 1 314 ? 4.976 -24.388 16.736 1 93.19 314 GLY A C 1
ATOM 2379 O O . GLY A 1 314 ? 5.967 -24.546 16.021 1 93.19 314 GLY A O 1
ATOM 2380 N N . SER A 1 315 ? 3.982 -25.159 16.802 1 95.18 315 SER A N 1
ATOM 2381 C CA . SER A 1 315 ? 4.06 -26.389 16.019 1 95.18 315 SER A CA 1
ATOM 2382 C C . SER A 1 315 ? 3.817 -26.118 14.538 1 95.18 315 SER A C 1
ATOM 2384 O O . SER A 1 315 ? 3.306 -25.058 14.171 1 95.18 315 SER A O 1
ATOM 2386 N N . HIS A 1 316 ? 4.219 -27.047 13.757 1 94.04 316 HIS A N 1
ATOM 2387 C CA . HIS A 1 316 ? 4.091 -26.924 12.31 1 94.04 316 HIS A CA 1
ATOM 2388 C C . HIS A 1 316 ? 2.694 -27.319 11.845 1 94.04 316 HIS A C 1
ATOM 2390 O O . HIS A 1 316 ? 2.204 -28.399 12.184 1 94.04 316 HIS A O 1
ATOM 2396 N N . GLY A 1 317 ? 2.084 -26.371 11.165 1 94.53 317 GLY A N 1
ATOM 2397 C CA . GLY A 1 317 ? 0.825 -26.652 10.494 1 94.53 317 GLY A CA 1
ATOM 2398 C C . GLY A 1 317 ? 1.004 -27.15 9.072 1 94.53 317 GLY A C 1
ATOM 2399 O O . GLY A 1 317 ? 2.048 -27.711 8.733 1 94.53 317 GLY A O 1
ATOM 2400 N N . PRO A 1 318 ? -0.021 -27.037 8.328 1 94.01 318 PRO A N 1
ATOM 2401 C CA . PRO A 1 318 ? 0.055 -27.524 6.949 1 94.01 318 PRO A CA 1
ATOM 2402 C C . PRO A 1 318 ? 0.985 -26.683 6.076 1 94.01 318 PRO A C 1
ATOM 2404 O O . PRO A 1 318 ? 1.211 -25.505 6.366 1 94.01 318 PRO A O 1
ATOM 2407 N N . ALA A 1 319 ? 1.496 -27.3 5.023 1 95.65 319 ALA A N 1
ATOM 2408 C CA . ALA A 1 319 ? 2.21 -26.555 3.99 1 95.65 319 ALA A CA 1
ATOM 2409 C C . ALA A 1 319 ? 1.244 -25.741 3.134 1 95.65 319 ALA A C 1
ATOM 2411 O O . ALA A 1 319 ? 0.211 -26.253 2.695 1 95.65 319 ALA A O 1
ATOM 2412 N N . SER A 1 320 ? 1.568 -24.484 2.998 1 96.92 320 SER A N 1
ATOM 2413 C CA . SER A 1 320 ? 0.773 -23.656 2.097 1 96.92 320 SER A CA 1
ATOM 2414 C C . SER A 1 320 ? 1.2 -23.851 0.646 1 96.92 320 SER A C 1
ATOM 2416 O O . SER A 1 320 ? 0.376 -23.758 -0.267 1 96.92 320 SER A O 1
ATOM 2418 N N . LEU A 1 321 ? 2.504 -24.009 0.4 1 96.42 321 LEU A N 1
ATOM 2419 C CA . LEU A 1 321 ? 2.986 -24.304 -0.944 1 96.42 321 LEU A CA 1
ATOM 2420 C C . LEU A 1 321 ? 4.323 -25.037 -0.894 1 96.42 321 LEU A C 1
ATOM 2422 O O . LEU A 1 321 ? 5.003 -25.025 0.135 1 96.42 321 LEU A O 1
ATOM 2426 N N . ARG A 1 322 ? 4.649 -25.797 -1.953 1 94.83 322 ARG A N 1
ATOM 2427 C CA . ARG A 1 322 ? 5.897 -26.507 -2.211 1 94.83 322 ARG A CA 1
ATOM 2428 C C . ARG A 1 322 ? 6.342 -26.325 -3.658 1 94.83 322 ARG A C 1
ATOM 2430 O O . ARG A 1 322 ? 5.51 -26.264 -4.566 1 94.83 322 ARG A O 1
ATOM 2437 N N . GLY A 1 323 ? 7.643 -26.18 -3.755 1 94.71 323 GLY A N 1
ATOM 2438 C CA . GLY A 1 323 ? 8.068 -25.975 -5.13 1 94.71 323 GLY A CA 1
ATOM 2439 C C . GLY A 1 323 ? 9.573 -26.041 -5.306 1 94.71 323 GLY A C 1
ATOM 2440 O O . GLY A 1 323 ? 10.279 -26.587 -4.456 1 94.71 323 GLY A O 1
ATOM 2441 N N . VAL A 1 324 ? 10.022 -25.65 -6.507 1 94.21 324 VAL A N 1
ATOM 2442 C CA . VAL A 1 324 ? 11.429 -25.58 -6.887 1 94.21 324 VAL A CA 1
ATOM 2443 C C . VAL A 1 324 ? 11.736 -24.208 -7.483 1 94.21 324 VAL A C 1
ATOM 2445 O O . VAL A 1 324 ? 10.834 -23.514 -7.957 1 94.21 324 VAL A O 1
ATOM 2448 N N . ALA A 1 325 ? 12.93 -23.85 -7.391 1 95.01 325 ALA A N 1
ATOM 2449 C CA . ALA A 1 325 ? 13.378 -22.577 -7.951 1 95.01 325 ALA A CA 1
ATOM 2450 C C . ALA A 1 325 ? 14.818 -22.671 -8.445 1 95.01 325 ALA A C 1
ATOM 2452 O O . ALA A 1 325 ? 15.545 -23.601 -8.086 1 95.01 325 ALA A O 1
ATOM 2453 N N . LYS A 1 326 ? 15.12 -21.818 -9.33 1 93.37 326 LYS A N 1
ATOM 2454 C CA . LYS A 1 326 ? 16.483 -21.62 -9.814 1 93.37 326 LYS A CA 1
ATOM 2455 C C . LYS A 1 326 ? 16.952 -20.19 -9.564 1 93.37 326 LYS A C 1
ATOM 2457 O O . LYS A 1 326 ? 16.275 -19.233 -9.946 1 93.37 326 LYS A O 1
ATOM 2462 N N . VAL A 1 327 ? 18.037 -20.061 -8.924 1 93.39 327 VAL A N 1
ATOM 2463 C CA . VAL A 1 327 ? 18.584 -18.755 -8.572 1 93.39 327 VAL A CA 1
ATOM 2464 C C . VAL A 1 327 ? 19.987 -18.607 -9.156 1 93.39 327 VAL A C 1
ATOM 2466 O O . VAL A 1 327 ? 20.823 -19.503 -9.012 1 93.39 327 VAL A O 1
ATOM 2469 N N . ASN A 1 328 ? 20.17 -17.485 -9.865 1 91.98 328 ASN A N 1
ATOM 2470 C CA . ASN A 1 328 ? 21.5 -17.136 -10.352 1 91.98 328 ASN A CA 1
ATOM 2471 C C . ASN A 1 328 ? 22.315 -16.409 -9.285 1 91.98 328 ASN A C 1
ATOM 2473 O O . ASN A 1 328 ? 21.92 -15.339 -8.818 1 91.98 328 ASN A O 1
ATOM 2477 N N . VAL A 1 329 ? 23.406 -16.948 -8.883 1 87.24 329 VAL A N 1
ATOM 2478 C CA . VAL A 1 329 ? 24.303 -16.365 -7.891 1 87.24 329 VAL A CA 1
ATOM 2479 C C . VAL A 1 329 ? 25.583 -15.884 -8.57 1 87.24 329 VAL A C 1
ATOM 2481 O O . VAL A 1 329 ? 26.391 -16.694 -9.032 1 87.24 329 VAL A O 1
ATOM 2484 N N . PRO A 1 330 ? 25.636 -14.551 -8.782 1 79.14 330 PRO A N 1
ATOM 2485 C CA . PRO A 1 330 ? 26.863 -14.078 -9.428 1 79.14 330 PRO A CA 1
ATOM 2486 C C . PRO A 1 330 ? 28.125 -14.523 -8.693 1 79.14 330 PRO A C 1
ATOM 2488 O O . PRO A 1 330 ? 28.105 -14.694 -7.471 1 79.14 330 PRO A O 1
ATOM 2491 N N . ALA A 1 331 ? 29.078 -14.897 -9.442 1 62.35 331 ALA A N 1
ATOM 2492 C CA . ALA A 1 331 ? 30.374 -15.32 -8.916 1 62.35 331 ALA A CA 1
ATOM 2493 C C . ALA A 1 331 ? 30.951 -14.27 -7.971 1 62.35 331 ALA A C 1
ATOM 2495 O O . ALA A 1 331 ? 30.715 -13.072 -8.145 1 62.35 331 ALA A O 1
ATOM 2496 N N . SER A 1 332 ? 31.183 -14.403 -6.757 1 52.85 332 SER A N 1
ATOM 2497 C CA . SER A 1 332 ? 31.88 -13.535 -5.814 1 52.85 332 SER A CA 1
ATOM 2498 C C . SER A 1 332 ? 32.945 -12.699 -6.515 1 52.85 332 SER A C 1
ATOM 2500 O O . SER A 1 332 ? 33.73 -13.223 -7.309 1 52.85 332 SER A O 1
ATOM 2502 N N . ALA A 1 333 ? 32.824 -11.279 -6.829 1 41.25 333 ALA A N 1
ATOM 2503 C CA . ALA A 1 333 ? 34.076 -10.565 -7.066 1 41.25 333 ALA A CA 1
ATOM 2504 C C . ALA A 1 333 ? 35.173 -11.052 -6.124 1 41.25 333 ALA A C 1
ATOM 2506 O O . ALA A 1 333 ? 35.065 -10.9 -4.905 1 41.25 333 ALA A O 1
ATOM 2507 N N . SER A 1 334 ? 36.069 -11.987 -6.249 1 32.04 334 SER A N 1
ATOM 2508 C CA . SER A 1 334 ? 37.316 -12.21 -5.526 1 32.04 334 SER A CA 1
ATOM 2509 C C . SER A 1 334 ? 37.996 -10.891 -5.175 1 32.04 334 SER A C 1
ATOM 2511 O O . SER A 1 334 ? 37.774 -9.876 -5.839 1 32.04 334 SER A O 1
ATOM 2513 N N . LYS A 1 335 ? 39.086 -10.828 -4.01 1 33.57 335 LYS A N 1
ATOM 2514 C CA . LYS A 1 335 ? 40.005 -9.874 -3.397 1 33.57 335 LYS A CA 1
ATOM 2515 C C . LYS A 1 335 ? 40.917 -9.238 -4.443 1 33.57 335 LYS A C 1
ATOM 2517 O O . LYS A 1 335 ? 41.727 -9.926 -5.068 1 33.57 335 LYS A O 1
ATOM 2522 N N . ALA A 1 336 ? 40.691 -8.09 -5.02 1 27.42 336 ALA A N 1
ATOM 2523 C CA . ALA A 1 336 ? 41.801 -7.201 -5.352 1 27.42 336 ALA A CA 1
ATOM 2524 C C . ALA A 1 336 ? 42.833 -7.17 -4.229 1 27.42 336 ALA A C 1
ATOM 2526 O O . ALA A 1 336 ? 42.871 -6.224 -3.438 1 27.42 336 ALA A O 1
ATOM 2527 N N . ASN A 1 337 ? 42.881 -8.145 -3.34 1 23.53 337 ASN A N 1
ATOM 2528 C CA . ASN A 1 337 ? 44.177 -7.985 -2.689 1 23.53 337 ASN A CA 1
ATOM 2529 C C . ASN A 1 337 ? 45.316 -7.978 -3.704 1 23.53 337 ASN A C 1
ATOM 2531 O O . ASN A 1 337 ? 46.285 -8.726 -3.561 1 23.53 337 ASN A O 1
ATOM 2535 N N . LEU A 1 338 ? 45.163 -7.489 -5.069 1 20.8 338 LEU A N 1
ATOM 2536 C CA . LEU A 1 338 ? 46.509 -7.029 -5.391 1 20.8 338 LEU A CA 1
ATOM 2537 C C . LEU A 1 338 ? 46.767 -5.646 -4.801 1 20.8 338 LEU A C 1
ATOM 2539 O O . LEU A 1 338 ? 45.863 -4.809 -4.754 1 20.8 338 LEU A O 1
ATOM 2543 N N . MET B 1 1 ? 23.633 38.373 -4.525 1 31.31 1 MET B N 1
ATOM 2544 C CA . MET B 1 1 ? 22.524 37.667 -3.889 1 31.31 1 MET B CA 1
ATOM 2545 C C . MET B 1 1 ? 21.397 38.63 -3.533 1 31.31 1 MET B C 1
ATOM 2547 O O . MET B 1 1 ? 21.598 39.569 -2.76 1 31.31 1 MET B O 1
ATOM 2551 N N . SER B 1 2 ? 20.577 39.109 -4.364 1 39.26 2 SER B N 1
ATOM 2552 C CA . SER B 1 2 ? 19.653 40.22 -4.161 1 39.26 2 SER B CA 1
ATOM 2553 C C . SER B 1 2 ? 18.955 40.117 -2.809 1 39.26 2 SER B C 1
ATOM 2555 O O . SER B 1 2 ? 18.362 39.085 -2.487 1 39.26 2 SER B O 1
ATOM 2557 N N . SER B 1 3 ? 19.464 40.619 -1.771 1 47.23 3 SER B N 1
ATOM 2558 C CA . SER B 1 3 ? 18.965 40.719 -0.404 1 47.23 3 SER B CA 1
ATOM 2559 C C . SER B 1 3 ? 17.47 41.017 -0.381 1 47.23 3 SER B C 1
ATOM 2561 O O . SER B 1 3 ? 17.045 42.116 -0.745 1 47.23 3 SER B O 1
ATOM 2563 N N . THR B 1 4 ? 16.647 40.115 -0.84 1 59.77 4 THR B N 1
ATOM 2564 C CA . THR B 1 4 ? 15.219 40.414 -0.821 1 59.77 4 THR B CA 1
ATOM 2565 C C . THR B 1 4 ? 14.825 41.086 0.492 1 59.77 4 THR B C 1
ATOM 2567 O O . THR B 1 4 ? 15.163 40.596 1.572 1 59.77 4 THR B O 1
ATOM 2570 N N . GLU B 1 5 ? 14.596 42.329 0.468 1 79.65 5 GLU B N 1
ATOM 2571 C CA . GLU B 1 5 ? 14.145 43.147 1.59 1 79.65 5 GLU B CA 1
ATOM 2572 C C . GLU B 1 5 ? 13.026 42.454 2.363 1 79.65 5 GLU B C 1
ATOM 2574 O O . GLU B 1 5 ? 12.048 41.994 1.771 1 79.65 5 GLU B O 1
ATOM 2579 N N . LEU B 1 6 ? 13.299 42.115 3.686 1 90.48 6 LEU B N 1
ATOM 2580 C CA . LEU B 1 6 ? 12.334 41.548 4.622 1 90.48 6 LEU B CA 1
ATOM 2581 C C . LEU B 1 6 ? 11.084 42.417 4.706 1 90.48 6 LEU B C 1
ATOM 2583 O O . LEU B 1 6 ? 11.171 43.61 5.006 1 90.48 6 LEU B O 1
ATOM 2587 N N . ASP B 1 7 ? 9.924 41.898 4.25 1 95.25 7 ASP B N 1
ATOM 2588 C CA . ASP B 1 7 ? 8.624 42.558 4.324 1 95.25 7 ASP B CA 1
ATOM 2589 C C . ASP B 1 7 ? 7.497 41.538 4.46 1 95.25 7 ASP B C 1
ATOM 2591 O O . ASP B 1 7 ? 6.895 41.132 3.464 1 95.25 7 ASP B O 1
ATOM 2595 N N . PHE B 1 8 ? 7.21 41.236 5.662 1 95.9 8 PHE B N 1
ATOM 2596 C CA . PHE B 1 8 ? 6.243 40.179 5.938 1 95.9 8 PHE B CA 1
ATOM 2597 C C . PHE B 1 8 ? 4.846 40.593 5.491 1 95.9 8 PHE B C 1
ATOM 2599 O O . PHE B 1 8 ? 3.967 39.746 5.32 1 95.9 8 PHE B O 1
ATOM 2606 N N . ASP B 1 9 ? 4.594 41.842 5.311 1 96.1 9 ASP B N 1
ATOM 2607 C CA . ASP B 1 9 ? 3.303 42.294 4.802 1 96.1 9 ASP B CA 1
ATOM 2608 C C . ASP B 1 9 ? 3.084 41.824 3.366 1 96.1 9 ASP B C 1
ATOM 2610 O O . ASP B 1 9 ? 1.943 41.684 2.92 1 96.1 9 ASP B O 1
ATOM 2614 N N . ARG B 1 10 ? 4.217 41.646 2.699 1 95.63 10 ARG B N 1
ATOM 2615 C CA . ARG B 1 10 ? 4.128 41.126 1.338 1 95.63 10 ARG B CA 1
ATOM 2616 C C . ARG B 1 10 ? 3.991 39.607 1.34 1 95.63 10 ARG B C 1
ATOM 2618 O O . ARG B 1 10 ? 3.601 39.012 0.333 1 95.63 10 ARG B O 1
ATOM 2625 N N . THR B 1 11 ? 4.402 39.052 2.435 1 95.22 11 THR B N 1
ATOM 2626 C CA . THR B 1 11 ? 4.363 37.598 2.551 1 95.22 11 THR B CA 1
ATOM 2627 C C . THR B 1 11 ? 2.959 37.121 2.91 1 95.22 11 THR B C 1
ATOM 2629 O O . THR B 1 11 ? 2.411 36.235 2.252 1 95.22 11 THR B O 1
ATOM 2632 N N . VAL B 1 12 ? 2.391 37.688 3.973 1 96.49 12 VAL B N 1
ATOM 2633 C CA . VAL B 1 12 ? 1.081 37.273 4.465 1 96.49 12 VAL B CA 1
ATOM 2634 C C . VAL B 1 12 ? 0.016 37.567 3.411 1 96.49 12 VAL B C 1
ATOM 2636 O O . VAL B 1 12 ? -0.051 38.677 2.879 1 96.49 12 VAL B O 1
ATOM 2639 N N . GLY B 1 13 ? -0.757 36.577 3.042 1 95.23 13 GLY B N 1
ATOM 2640 C CA . GLY B 1 13 ? -1.814 36.742 2.056 1 95.23 13 GLY B CA 1
ATOM 2641 C C . GLY B 1 13 ? -1.382 36.367 0.651 1 95.23 13 GLY B C 1
ATOM 2642 O O . GLY B 1 13 ? -2.214 36.261 -0.252 1 95.23 13 GLY B O 1
ATOM 2643 N N . HIS B 1 14 ? -0.088 36.222 0.448 1 94.97 14 HIS B N 1
ATOM 2644 C CA . HIS B 1 14 ? 0.4 35.856 -0.877 1 94.97 14 HIS B CA 1
ATOM 2645 C C . HIS B 1 14 ? -0.22 34.546 -1.35 1 94.97 14 HIS B C 1
ATOM 2647 O O . HIS B 1 14 ? -0.175 33.54 -0.638 1 94.97 14 HIS B O 1
ATOM 2653 N N . ALA B 1 15 ? -0.812 34.599 -2.501 1 93.67 15 ALA B N 1
ATOM 2654 C CA . ALA B 1 15 ? -1.443 33.425 -3.1 1 93.67 15 ALA B CA 1
ATOM 2655 C C . ALA B 1 15 ? -0.555 32.817 -4.181 1 93.67 15 ALA B C 1
ATOM 2657 O O . ALA B 1 15 ? 0.01 33.537 -5.007 1 93.67 15 ALA B O 1
ATOM 2658 N N . GLY B 1 16 ? -0.366 31.533 -4.091 1 90.38 16 GLY B N 1
ATOM 2659 C CA . GLY B 1 16 ? 0.321 30.84 -5.17 1 90.38 16 GLY B CA 1
ATOM 2660 C C . GLY B 1 16 ? -0.603 30.439 -6.305 1 90.38 16 GLY B C 1
ATOM 2661 O O . GLY B 1 16 ? -1.784 30.792 -6.304 1 90.38 16 GLY B O 1
ATOM 2662 N N . GLU B 1 17 ? -0.019 29.794 -7.286 1 91.86 17 GLU B N 1
ATOM 2663 C CA . GLU B 1 17 ? -0.811 29.262 -8.39 1 91.86 17 GLU B CA 1
ATOM 2664 C C . GLU B 1 17 ? -1.677 28.091 -7.935 1 91.86 17 GLU B C 1
ATOM 2666 O O . GLU B 1 17 ? -1.293 27.342 -7.034 1 91.86 17 GLU B O 1
ATOM 2671 N N . ASP B 1 18 ? -2.844 28.031 -8.554 1 96.16 18 ASP B N 1
ATOM 2672 C CA . ASP B 1 18 ? -3.673 26.855 -8.31 1 96.16 18 ASP B CA 1
ATOM 2673 C C . ASP B 1 18 ? -2.932 25.574 -8.683 1 96.16 18 ASP B C 1
ATOM 2675 O O . ASP B 1 18 ? -2.247 25.522 -9.707 1 96.16 18 ASP B O 1
ATOM 2679 N N . GLN B 1 19 ? -3.034 24.689 -7.835 1 96.32 19 GLN B N 1
ATOM 2680 C CA . GLN B 1 19 ? -2.415 23.396 -8.107 1 96.32 19 GLN B CA 1
ATOM 2681 C C . GLN B 1 19 ? -3.463 22.352 -8.481 1 96.32 19 GLN B C 1
ATOM 2683 O O . GLN B 1 19 ? -4.35 22.041 -7.684 1 96.32 19 GLN B O 1
ATOM 2688 N N . ALA B 1 20 ? -3.327 21.78 -9.667 1 98.08 20 ALA B N 1
ATOM 2689 C CA . ALA B 1 20 ? -4.23 20.703 -10.063 1 98.08 20 ALA B CA 1
ATOM 2690 C C . ALA B 1 20 ? -4.024 19.467 -9.193 1 98.08 20 ALA B C 1
ATOM 2692 O O . ALA B 1 20 ? -2.889 19.107 -8.873 1 98.08 20 ALA B O 1
ATOM 2693 N N . VAL B 1 21 ? -5.104 18.833 -8.787 1 98.5 21 VAL B N 1
ATOM 2694 C CA . VAL B 1 21 ? -5.044 17.589 -8.027 1 98.5 21 VAL B CA 1
ATOM 2695 C C . VAL B 1 21 ? -6.055 16.591 -8.588 1 98.5 21 VAL B C 1
ATOM 2697 O O . VAL B 1 21 ? -7.035 16.983 -9.226 1 98.5 21 VAL B O 1
ATOM 2700 N N . SER B 1 22 ? -5.842 15.316 -8.371 1 98.5 22 SER B N 1
ATOM 2701 C CA . SER B 1 22 ? -6.758 14.253 -8.772 1 98.5 22 SER B CA 1
ATOM 2702 C C . SER B 1 22 ? -6.524 12.986 -7.958 1 98.5 22 SER B C 1
ATOM 2704 O O . SER B 1 22 ? -5.471 12.826 -7.337 1 98.5 22 SER B O 1
ATOM 2706 N N . TRP B 1 23 ? -7.526 12.156 -7.904 1 98.39 23 TRP B N 1
ATOM 2707 C CA . TRP B 1 23 ? -7.398 10.848 -7.27 1 98.39 23 TRP B CA 1
ATOM 2708 C C . TRP B 1 23 ? -8.408 9.862 -7.847 1 98.39 23 TRP B C 1
ATOM 2710 O O . TRP B 1 23 ? -9.412 10.266 -8.438 1 98.39 23 TRP B O 1
ATOM 2720 N N . ARG B 1 24 ? -8.086 8.641 -7.714 1 98.01 24 ARG B N 1
ATOM 2721 C CA . ARG B 1 24 ? -8.935 7.511 -8.077 1 98.01 24 ARG B CA 1
ATOM 2722 C C . ARG B 1 24 ? -9.272 6.664 -6.855 1 98.01 24 ARG B C 1
ATOM 2724 O O . ARG B 1 24 ? -8.792 6.937 -5.753 1 98.01 24 ARG B O 1
ATOM 2731 N N . ARG B 1 25 ? -10.122 5.604 -7.061 1 98.36 25 ARG B N 1
ATOM 2732 C CA . ARG B 1 25 ? -10.474 4.711 -5.962 1 98.36 25 ARG B CA 1
ATOM 2733 C C . ARG B 1 25 ? -9.232 4.051 -5.373 1 98.36 25 ARG B C 1
ATOM 2735 O O . ARG B 1 25 ? -9.095 3.952 -4.152 1 98.36 25 ARG B O 1
ATOM 2742 N N . ARG B 1 26 ? -8.314 3.65 -6.197 1 98.63 26 ARG B N 1
ATOM 2743 C CA . ARG B 1 26 ? -7.096 2.977 -5.758 1 98.63 26 ARG B CA 1
ATOM 2744 C C . ARG B 1 26 ? -6.271 3.877 -4.845 1 98.63 26 ARG B C 1
ATOM 2746 O O . ARG B 1 26 ? -5.635 3.399 -3.903 1 98.63 26 ARG B O 1
ATOM 2753 N N . ASP B 1 27 ? -6.318 5.185 -5.117 1 98.65 27 ASP B N 1
ATOM 2754 C CA . ASP B 1 27 ? -5.574 6.135 -4.295 1 98.65 27 ASP B CA 1
ATOM 2755 C C . ASP B 1 27 ? -6.148 6.206 -2.882 1 98.65 27 ASP B C 1
ATOM 2757 O O . ASP B 1 27 ? -5.4 6.216 -1.902 1 98.65 27 ASP B O 1
ATOM 2761 N N . VAL B 1 28 ? -7.47 6.244 -2.816 1 98.49 28 VAL B N 1
ATOM 2762 C CA . VAL B 1 28 ? -8.099 6.397 -1.508 1 98.49 28 VAL B CA 1
ATOM 2763 C C . VAL B 1 28 ? -7.962 5.101 -0.713 1 98.49 28 VAL B C 1
ATOM 2765 O O . VAL B 1 28 ? -7.788 5.129 0.507 1 98.49 28 VAL B O 1
ATOM 2768 N N . LEU B 1 29 ? -8.004 3.934 -1.401 1 98.74 29 LEU B N 1
ATOM 2769 C CA . LEU B 1 29 ? -7.779 2.649 -0.749 1 98.74 29 LEU B CA 1
ATOM 2770 C C . LEU B 1 29 ? -6.349 2.546 -0.229 1 98.74 29 LEU B C 1
ATOM 2772 O O . LEU B 1 29 ? -6.124 2.11 0.902 1 98.74 29 LEU B O 1
ATOM 2776 N N . LEU B 1 30 ? -5.4 2.933 -1.05 1 98.65 30 LEU B N 1
ATOM 2777 C CA . LEU B 1 30 ? -3.99 2.907 -0.676 1 98.65 30 LEU B CA 1
ATOM 2778 C C . LEU B 1 30 ? -3.733 3.796 0.537 1 98.65 30 LEU B C 1
ATOM 2780 O O . LEU B 1 30 ? -3.009 3.405 1.455 1 98.65 30 LEU B O 1
ATOM 2784 N N . TYR B 1 31 ? -4.341 4.943 0.526 1 98.8 31 TYR B N 1
ATOM 2785 C CA . TYR B 1 31 ? -4.191 5.852 1.657 1 98.8 31 TYR B CA 1
ATOM 2786 C C . TYR B 1 31 ? -4.718 5.218 2.939 1 98.8 31 TYR B C 1
ATOM 2788 O O . TYR B 1 31 ? -4.063 5.277 3.982 1 98.8 31 TYR B O 1
ATOM 2796 N N . ALA B 1 32 ? -5.89 4.637 2.871 1 98.69 32 ALA B N 1
ATOM 2797 C CA . ALA B 1 32 ? -6.508 4.036 4.051 1 98.69 32 ALA B CA 1
ATOM 2798 C C . ALA B 1 32 ? -5.611 2.957 4.65 1 98.69 32 ALA B C 1
ATOM 2800 O O . ALA B 1 32 ? -5.334 2.967 5.851 1 98.69 32 ALA B O 1
ATOM 2801 N N . VAL B 1 33 ? -5.073 2.11 3.807 1 98.19 33 VAL B N 1
ATOM 2802 C CA . VAL B 1 33 ? -4.177 1.076 4.317 1 98.19 33 VAL B CA 1
ATOM 2803 C C . VAL B 1 33 ? -2.874 1.712 4.796 1 98.19 33 VAL B C 1
ATOM 2805 O O . VAL B 1 33 ? -2.278 1.257 5.775 1 98.19 33 VAL B O 1
ATOM 2808 N N . GLY B 1 34 ? -2.514 2.751 4.161 1 98.24 34 GLY B N 1
ATOM 2809 C CA . GLY B 1 34 ? -1.28 3.451 4.482 1 98.24 34 GLY B CA 1
ATOM 2810 C C . GLY B 1 34 ? -1.32 4.141 5.833 1 98.24 34 GLY B C 1
ATOM 2811 O O . GLY B 1 34 ? -0.278 4.521 6.372 1 98.24 34 GLY B O 1
ATOM 2812 N N . ILE B 1 35 ? -2.494 4.298 6.335 1 98.24 35 ILE B N 1
ATOM 2813 C CA . ILE B 1 35 ? -2.571 4.938 7.643 1 98.24 35 ILE B CA 1
ATOM 2814 C C . ILE B 1 35 ? -2.989 3.914 8.696 1 98.24 35 ILE B C 1
ATOM 2816 O O . ILE B 1 35 ? -3.436 4.281 9.785 1 98.24 35 ILE B O 1
ATOM 2820 N N . GLY B 1 36 ? -2.965 2.636 8.341 1 96.27 36 GLY B N 1
ATOM 2821 C CA . GLY B 1 36 ? -3.107 1.586 9.338 1 96.27 36 GLY B CA 1
ATOM 2822 C C . GLY B 1 36 ? -4.496 0.975 9.367 1 96.27 36 GLY B C 1
ATOM 2823 O O . GLY B 1 36 ? -4.79 0.129 10.214 1 96.27 36 GLY B O 1
ATOM 2824 N N . ALA B 1 37 ? -5.414 1.405 8.441 1 96.21 37 ALA B N 1
ATOM 2825 C CA . ALA B 1 37 ? -6.723 0.759 8.392 1 96.21 37 ALA B CA 1
ATOM 2826 C C . ALA B 1 37 ? -6.591 -0.723 8.056 1 96.21 37 ALA B C 1
ATOM 2828 O O . ALA B 1 37 ? -5.778 -1.105 7.211 1 96.21 37 ALA B O 1
ATOM 2829 N N . GLY B 1 38 ? -7.378 -1.533 8.747 1 90.19 38 GLY B N 1
ATOM 2830 C CA . GLY B 1 38 ? -7.268 -2.976 8.609 1 90.19 38 GLY B CA 1
ATOM 2831 C C . GLY B 1 38 ? -8.497 -3.611 7.985 1 90.19 38 GLY B C 1
ATOM 2832 O O . GLY B 1 38 ? -9.37 -2.91 7.47 1 90.19 38 GLY B O 1
ATOM 2833 N N . PRO B 1 39 ? -8.483 -4.868 8.068 1 86.64 39 PRO B N 1
ATOM 2834 C CA . PRO B 1 39 ? -9.525 -5.635 7.382 1 86.64 39 PRO B CA 1
ATOM 2835 C C . PRO B 1 39 ? -10.898 -5.479 8.033 1 86.64 39 PRO B C 1
ATOM 2837 O O . PRO B 1 39 ? -11.913 -5.855 7.441 1 86.64 39 PRO B O 1
ATOM 2840 N N . ASN B 1 40 ? -10.94 -4.95 9.203 1 88.39 40 ASN B N 1
ATOM 2841 C CA . ASN B 1 40 ? -12.229 -4.747 9.855 1 88.39 40 ASN B CA 1
ATOM 2842 C C . ASN B 1 40 ? -12.804 -3.368 9.545 1 88.39 40 ASN B C 1
ATOM 2844 O O . ASN B 1 40 ? -13.894 -3.027 10.007 1 88.39 40 ASN B O 1
ATOM 2848 N N . GLU B 1 41 ? -12.121 -2.636 8.853 1 94.5 41 GLU B N 1
ATOM 2849 C CA . GLU B 1 41 ? -12.56 -1.297 8.471 1 94.5 41 GLU B CA 1
ATOM 2850 C C . GLU B 1 41 ? -12.88 -1.225 6.981 1 94.5 41 GLU B C 1
ATOM 2852 O O . GLU B 1 41 ? -12.376 -0.35 6.273 1 94.5 41 GLU B O 1
ATOM 2857 N N . LEU B 1 42 ? -13.803 -2.04 6.577 1 95.87 42 LEU B N 1
ATOM 2858 C CA . LEU B 1 42 ? -14.118 -2.27 5.172 1 95.87 42 LEU B CA 1
ATOM 2859 C C . LEU B 1 42 ? -14.633 -0.994 4.514 1 95.87 42 LEU B C 1
ATOM 2861 O O . LEU B 1 42 ? -14.436 -0.786 3.314 1 95.87 42 LEU B O 1
ATOM 2865 N N . SER B 1 43 ? -15.264 -0.089 5.257 1 96.04 43 SER B N 1
ATOM 2866 C CA . SER B 1 43 ? -15.786 1.152 4.692 1 96.04 43 SER B CA 1
ATOM 2867 C C . SER B 1 43 ? -14.665 2.008 4.112 1 96.04 43 SER B C 1
ATOM 2869 O O . SER B 1 43 ? -14.919 2.915 3.316 1 96.04 43 SER B O 1
ATOM 2871 N N . TYR B 1 44 ? -13.433 1.677 4.557 1 97.17 44 TYR B N 1
ATOM 2872 C CA . TYR B 1 44 ? -12.313 2.489 4.092 1 97.17 44 TYR B CA 1
ATOM 2873 C C . TYR B 1 44 ? -11.448 1.711 3.107 1 97.17 44 TYR B C 1
ATOM 2875 O O . TYR B 1 44 ? -10.816 2.3 2.227 1 97.17 44 TYR B O 1
ATOM 2883 N N . VAL B 1 45 ? -11.416 0.336 3.178 1 97.87 45 VAL B N 1
ATOM 2884 C CA . VAL B 1 45 ? -10.366 -0.392 2.473 1 97.87 45 VAL B CA 1
ATOM 2885 C C . VAL B 1 45 ? -10.986 -1.279 1.395 1 97.87 45 VAL B C 1
ATOM 2887 O O . VAL B 1 45 ? -10.281 -2.034 0.723 1 97.87 45 VAL B O 1
ATOM 2890 N N . TYR B 1 46 ? -12.331 -1.197 1.182 1 97.51 46 TYR B N 1
ATOM 2891 C CA . TYR B 1 46 ? -13.013 -2.056 0.22 1 97.51 46 TYR B CA 1
ATOM 2892 C C . TYR B 1 46 ? -14.034 -1.266 -0.589 1 97.51 46 TYR B C 1
ATOM 2894 O O . TYR B 1 46 ? -15.09 -0.893 -0.072 1 97.51 46 TYR B O 1
ATOM 2902 N N . GLU B 1 47 ? -13.743 -1.065 -1.85 1 97.12 47 GLU B N 1
ATOM 2903 C CA . GLU B 1 47 ? -14.585 -0.246 -2.716 1 97.12 47 GLU B CA 1
ATOM 2904 C C . GLU B 1 47 ? -15.939 -0.907 -2.956 1 97.12 47 GLU B C 1
ATOM 2906 O O . GLU B 1 47 ? -16.888 -0.251 -3.391 1 97.12 47 GLU B O 1
ATOM 2911 N N . GLY B 1 48 ? -16.045 -2.211 -2.661 1 94.97 48 GLY B N 1
ATOM 2912 C CA . GLY B 1 48 ? -17.306 -2.916 -2.821 1 94.97 48 GLY B CA 1
ATOM 2913 C C . GLY B 1 48 ? -18.194 -2.837 -1.594 1 94.97 48 GLY B C 1
ATOM 2914 O O . GLY B 1 48 ? -19.327 -3.323 -1.608 1 94.97 48 GLY B O 1
ATOM 2915 N N . SER B 1 49 ? -17.691 -2.249 -0.518 1 94.81 49 SER B N 1
ATOM 2916 C CA . SER B 1 49 ? -18.507 -2.048 0.675 1 94.81 49 SER B CA 1
ATOM 2917 C C . SER B 1 49 ? -19.624 -1.043 0.418 1 94.81 49 SER B C 1
ATOM 2919 O O . SER B 1 49 ? -19.407 -0.02 -0.236 1 94.81 49 SER B O 1
ATOM 2921 N N . PRO B 1 50 ? -20.791 -1.287 0.941 1 91.85 50 PRO B N 1
ATOM 2922 C CA . PRO B 1 50 ? -21.9 -0.348 0.753 1 91.85 50 PRO B CA 1
ATOM 2923 C C . PRO B 1 50 ? -21.628 1.018 1.378 1 91.85 50 PRO B C 1
ATOM 2925 O O . PRO B 1 50 ? -22.215 2.02 0.96 1 91.85 50 PRO B O 1
ATOM 2928 N N . SER B 1 51 ? -20.769 1.084 2.342 1 93.06 51 SER B N 1
ATOM 2929 C CA . SER B 1 51 ? -20.474 2.334 3.034 1 93.06 51 SER B CA 1
ATOM 2930 C C . SER B 1 51 ? -19.087 2.854 2.669 1 93.06 51 SER B C 1
ATOM 2932 O O . SER B 1 51 ? -18.494 3.633 3.418 1 93.06 51 SER B O 1
ATOM 2934 N N . PHE B 1 52 ? -18.565 2.419 1.566 1 95.94 52 PHE B N 1
ATOM 2935 C CA . PHE B 1 52 ? -17.224 2.809 1.149 1 95.94 52 PHE B CA 1
ATOM 2936 C C . PHE B 1 52 ? -17.108 4.326 1.048 1 95.94 52 PHE B C 1
ATOM 2938 O O . PHE B 1 52 ? -17.965 4.981 0.452 1 95.94 52 PHE B O 1
ATOM 2945 N N . ARG B 1 53 ? -16.056 4.882 1.659 1 95.64 53 ARG B N 1
ATOM 2946 C CA . ARG B 1 53 ? -15.803 6.319 1.624 1 95.64 53 ARG B CA 1
ATOM 2947 C C . ARG B 1 53 ? -14.329 6.621 1.871 1 95.64 53 ARG B C 1
ATOM 2949 O O . ARG B 1 53 ? -13.643 5.868 2.566 1 95.64 53 ARG B O 1
ATOM 2956 N N . PRO B 1 54 ? -13.807 7.706 1.293 1 97.91 54 PRO B N 1
ATOM 2957 C CA . PRO B 1 54 ? -12.442 8.133 1.611 1 97.91 54 PRO B CA 1
ATOM 2958 C C . PRO B 1 54 ? -12.269 8.509 3.081 1 97.91 54 PRO B C 1
ATOM 2960 O O . PRO B 1 54 ? -13.174 9.091 3.684 1 97.91 54 PRO B O 1
ATOM 2963 N N . PHE B 1 55 ? -11.17 8.105 3.601 1 98.22 55 PHE B N 1
ATOM 2964 C CA . PHE B 1 55 ? -10.889 8.558 4.958 1 98.22 55 PHE B CA 1
ATOM 2965 C C . PHE B 1 55 ? -10.746 10.075 5.004 1 98.22 55 PHE B C 1
ATOM 2967 O O . PHE B 1 55 ? -10.131 10.673 4.119 1 98.22 55 PHE B O 1
ATOM 2974 N N . PRO B 1 56 ? -11.198 10.72 5.988 1 97.8 56 PRO B N 1
ATOM 2975 C CA . PRO B 1 56 ? -11.388 12.172 5.964 1 97.8 56 PRO B CA 1
ATOM 2976 C C . PRO B 1 56 ? -10.073 12.938 5.841 1 97.8 56 PRO B C 1
ATOM 2978 O O . PRO B 1 56 ? -10.053 14.06 5.329 1 97.8 56 PRO B O 1
ATOM 2981 N N . THR B 1 57 ? -8.953 12.379 6.258 1 98.71 57 THR B N 1
ATOM 2982 C CA . THR B 1 57 ? -7.702 13.129 6.25 1 98.71 57 THR B CA 1
ATOM 2983 C C . THR B 1 57 ? -6.994 12.986 4.905 1 98.71 57 THR B C 1
ATOM 2985 O O . THR B 1 57 ? -5.912 13.54 4.705 1 98.71 57 THR B O 1
ATOM 2988 N N . TYR B 1 58 ? -7.566 12.323 3.902 1 98.85 58 TYR B N 1
ATOM 2989 C CA . TYR B 1 58 ? -6.947 12.075 2.605 1 98.85 58 TYR B CA 1
ATOM 2990 C C . TYR B 1 58 ? -6.528 13.381 1.942 1 98.85 58 TYR B C 1
ATOM 2992 O O . TYR B 1 58 ? -5.462 13.458 1.326 1 98.85 58 TYR B O 1
ATOM 3000 N N . PRO B 1 59 ? -7.295 14.48 2.035 1 98.81 59 PRO B N 1
ATOM 3001 C CA . PRO B 1 59 ? -6.933 15.706 1.32 1 98.81 59 PRO B CA 1
ATOM 3002 C C . PRO B 1 59 ? -5.538 16.211 1.684 1 98.81 59 PRO B C 1
ATOM 3004 O O . PRO B 1 59 ? -4.907 16.915 0.893 1 98.81 59 PRO B O 1
ATOM 3007 N N . LEU B 1 60 ? -5.049 15.792 2.793 1 98.66 60 LEU B N 1
ATOM 3008 C CA . LEU B 1 60 ? -3.787 16.32 3.301 1 98.66 60 LEU B CA 1
ATOM 3009 C C . LEU B 1 60 ? -2.618 15.859 2.437 1 98.66 60 LEU B C 1
ATOM 3011 O O . LEU B 1 60 ? -1.538 16.453 2.478 1 98.66 60 LEU B O 1
ATOM 3015 N N . VAL B 1 61 ? -2.8 14.809 1.67 1 98.34 61 VAL B N 1
ATOM 3016 C CA . VAL B 1 61 ? -1.67 14.308 0.895 1 98.34 61 VAL B CA 1
ATOM 3017 C C . VAL B 1 61 ? -1.682 14.933 -0.499 1 98.34 61 VAL B C 1
ATOM 3019 O O . VAL B 1 61 ? -0.708 14.817 -1.246 1 98.34 61 VAL B O 1
ATOM 3022 N N . LEU B 1 62 ? -2.71 15.669 -0.855 1 98.32 62 LEU B N 1
ATOM 3023 C CA . LEU B 1 62 ? -2.896 16.148 -2.221 1 98.32 62 LEU B CA 1
ATOM 3024 C C . LEU B 1 62 ? -1.887 17.241 -2.555 1 98.32 62 LEU B C 1
ATOM 3026 O O . LEU B 1 62 ? -1.534 17.431 -3.722 1 98.32 62 LEU B O 1
ATOM 3030 N N . ALA B 1 63 ? -1.459 17.941 -1.507 1 96.23 63 ALA B N 1
ATOM 3031 C CA . ALA B 1 63 ? -0.495 19.006 -1.771 1 96.23 63 ALA B CA 1
ATOM 3032 C C . ALA B 1 63 ? 0.791 18.446 -2.373 1 96.23 63 ALA B C 1
ATOM 3034 O O . ALA B 1 63 ? 1.412 19.082 -3.228 1 96.23 63 ALA B O 1
ATOM 3035 N N . LEU B 1 64 ? 1.164 17.289 -1.959 1 96.74 64 LEU B N 1
ATOM 3036 C CA . LEU B 1 64 ? 2.389 16.685 -2.472 1 96.74 64 LEU B CA 1
ATOM 3037 C C . LEU B 1 64 ? 2.087 15.744 -3.633 1 96.74 64 LEU B C 1
ATOM 3039 O O . LEU B 1 64 ? 2.882 15.631 -4.569 1 96.74 64 LEU B O 1
ATOM 3043 N N . LYS B 1 65 ? 0.961 15.058 -3.61 1 97.64 65 LYS B N 1
ATOM 3044 C CA . LYS B 1 65 ? 0.593 14.147 -4.69 1 97.64 65 LYS B CA 1
ATOM 3045 C C . LYS B 1 65 ? 0.289 14.911 -5.975 1 97.64 65 LYS B C 1
ATOM 3047 O O . LYS B 1 65 ? 0.677 14.484 -7.064 1 97.64 65 LYS B O 1
ATOM 3052 N N . GLY B 1 66 ? -0.471 16.005 -5.836 1 97.17 66 GLY B N 1
ATOM 3053 C CA . GLY B 1 66 ? -0.972 16.696 -7.014 1 97.17 66 GLY B CA 1
ATOM 3054 C C . GLY B 1 66 ? -1.833 15.817 -7.901 1 97.17 66 GLY B C 1
ATOM 3055 O O . GLY B 1 66 ? -2.682 15.071 -7.408 1 97.17 66 GLY B O 1
ATOM 3056 N N . ASP B 1 67 ? -1.666 15.908 -9.159 1 96.76 67 ASP B N 1
ATOM 3057 C CA . ASP B 1 67 ? -2.397 15.089 -10.123 1 96.76 67 ASP B CA 1
ATOM 3058 C C . ASP B 1 67 ? -1.515 13.971 -10.673 1 96.76 67 ASP B C 1
ATOM 3060 O O . ASP B 1 67 ? -1.84 13.363 -11.695 1 96.76 67 ASP B O 1
ATOM 3064 N N . ASP B 1 68 ? -0.418 13.724 -9.943 1 94.46 68 ASP B N 1
ATOM 3065 C CA . ASP B 1 68 ? 0.543 12.726 -10.404 1 94.46 68 ASP B CA 1
ATOM 3066 C C . ASP B 1 68 ? 0.04 11.311 -10.127 1 94.46 68 ASP B C 1
ATOM 3068 O O . ASP B 1 68 ? -0.582 11.058 -9.093 1 94.46 68 ASP B O 1
ATOM 3072 N N . ASP B 1 69 ? 0.343 10.415 -11.009 1 93.49 69 ASP B N 1
ATOM 3073 C CA . ASP B 1 69 ? -0.022 9.013 -10.831 1 93.49 69 ASP B CA 1
ATOM 3074 C C . ASP B 1 69 ? 1.218 8.146 -10.622 1 93.49 69 ASP B C 1
ATOM 3076 O O . ASP B 1 69 ? 1.132 6.916 -10.643 1 93.49 69 ASP B O 1
ATOM 3080 N N . ASP B 1 70 ? 2.369 8.754 -10.49 1 97.06 70 ASP B N 1
ATOM 3081 C CA . ASP B 1 70 ? 3.639 8.076 -10.245 1 97.06 70 ASP B CA 1
ATOM 3082 C C . ASP B 1 70 ? 4.397 8.73 -9.093 1 97.06 70 ASP B C 1
ATOM 3084 O O . ASP B 1 70 ? 3.838 9.548 -8.36 1 97.06 70 ASP B O 1
ATOM 3088 N N . THR B 1 71 ? 5.618 8.3 -8.81 1 97.66 71 THR B N 1
ATOM 3089 C CA . THR B 1 71 ? 6.442 8.924 -7.782 1 97.66 71 THR B CA 1
ATOM 3090 C C . THR B 1 71 ? 6.785 10.362 -8.162 1 97.66 71 THR B C 1
ATOM 3092 O O . THR B 1 71 ? 6.617 10.761 -9.316 1 97.66 71 THR B O 1
ATOM 3095 N N . ASN B 1 72 ? 7.134 11.129 -7.237 1 95.76 72 ASN B N 1
ATOM 3096 C CA . ASN B 1 72 ? 7.576 12.498 -7.48 1 95.76 72 ASN B CA 1
ATOM 3097 C C . ASN B 1 72 ? 8.905 12.789 -6.789 1 95.76 72 ASN B C 1
ATOM 3099 O O . ASN B 1 72 ? 9.44 11.937 -6.079 1 95.76 72 ASN B O 1
ATOM 3103 N N . VAL B 1 73 ? 9.438 13.916 -7.152 1 93.58 73 VAL B N 1
ATOM 3104 C CA . VAL B 1 73 ? 10.646 14.406 -6.495 1 93.58 73 VAL B CA 1
ATOM 3105 C C . VAL B 1 73 ? 10.271 15.4 -5.398 1 93.58 73 VAL B C 1
ATOM 3107 O O . VAL B 1 73 ? 9.867 16.529 -5.687 1 93.58 73 VAL B O 1
ATOM 3110 N N . PHE B 1 74 ? 10.469 14.99 -4.172 1 93.21 74 PHE B N 1
ATOM 3111 C CA . PHE B 1 74 ? 10.025 15.753 -3.012 1 93.21 74 PHE B CA 1
ATOM 3112 C C . PHE B 1 74 ? 10.591 17.168 -3.046 1 93.21 74 PHE B C 1
ATOM 3114 O O . PHE B 1 74 ? 9.861 18.139 -2.835 1 93.21 74 PHE B O 1
ATOM 3121 N N . ALA B 1 75 ? 11.854 17.293 -3.339 1 88.5 75 ALA B N 1
ATOM 3122 C CA . ALA B 1 75 ? 12.52 18.593 -3.361 1 88.5 75 ALA B CA 1
ATOM 3123 C C . ALA B 1 75 ? 11.835 19.544 -4.338 1 88.5 75 ALA B C 1
ATOM 3125 O O . ALA B 1 75 ? 11.726 20.744 -4.074 1 88.5 75 ALA B O 1
ATOM 3126 N N . GLN B 1 76 ? 11.359 19.036 -5.418 1 87.94 76 GLN B N 1
ATOM 3127 C CA . GLN B 1 76 ? 10.666 19.853 -6.409 1 87.94 76 GLN B CA 1
ATOM 3128 C C . GLN B 1 76 ? 9.289 20.276 -5.906 1 87.94 76 GLN B C 1
ATOM 3130 O O . GLN B 1 76 ? 8.821 21.375 -6.213 1 87.94 76 GLN B O 1
ATOM 3135 N N . ARG B 1 77 ? 8.729 19.454 -5.096 1 87.27 77 ARG B N 1
ATOM 3136 C CA . ARG B 1 77 ? 7.383 19.714 -4.598 1 87.27 77 ARG B CA 1
ATOM 3137 C C . ARG B 1 77 ? 7.395 20.802 -3.529 1 87.27 77 ARG B C 1
ATOM 3139 O O . ARG B 1 77 ? 6.413 21.529 -3.364 1 87.27 77 ARG B O 1
ATOM 3146 N N . ILE B 1 78 ? 8.546 20.954 -2.862 1 81.36 78 ILE B N 1
ATOM 3147 C CA . ILE B 1 78 ? 8.579 21.918 -1.767 1 81.36 78 ILE B CA 1
ATOM 3148 C C . ILE B 1 78 ? 9.342 23.167 -2.203 1 81.36 78 ILE B C 1
ATOM 3150 O O . ILE B 1 78 ? 9.427 24.143 -1.453 1 81.36 78 ILE B O 1
ATOM 3154 N N . SER B 1 79 ? 10.053 23.138 -3.341 1 70.6 79 SER B N 1
ATOM 3155 C CA . SER B 1 79 ? 10.909 24.228 -3.798 1 70.6 79 SER B CA 1
ATOM 3156 C C . SER B 1 79 ? 10.109 25.51 -4.004 1 70.6 79 SER B C 1
ATOM 3158 O O . SER B 1 79 ? 10.635 26.611 -3.831 1 70.6 79 SER B O 1
ATOM 3160 N N . GLU B 1 80 ? 8.896 25.374 -4.457 1 60.64 80 GLU B N 1
ATOM 3161 C CA . GLU B 1 80 ? 8.13 26.592 -4.704 1 60.64 80 GLU B CA 1
ATOM 3162 C C . GLU B 1 80 ? 7.902 27.372 -3.412 1 60.64 80 GLU B C 1
ATOM 3164 O O . GLU B 1 80 ? 7.511 28.541 -3.447 1 60.64 80 GLU B O 1
ATOM 3169 N N . ARG B 1 81 ? 8.164 26.775 -2.25 1 59.22 81 ARG B N 1
ATOM 3170 C CA . ARG B 1 81 ? 7.994 27.477 -0.982 1 59.22 81 ARG B CA 1
ATOM 3171 C C . ARG B 1 81 ? 9.041 28.574 -0.818 1 59.22 81 ARG B C 1
ATOM 3173 O O . ARG B 1 81 ? 8.831 29.534 -0.075 1 59.22 81 ARG B O 1
ATOM 3180 N N . GLY B 1 82 ? 10.089 28.499 -1.527 1 59.35 82 GLY B N 1
ATOM 3181 C CA . GLY B 1 82 ? 11.238 29.358 -1.288 1 59.35 82 GLY B CA 1
ATOM 3182 C C . GLY B 1 82 ? 11.095 30.733 -1.912 1 59.35 82 GLY B C 1
ATOM 3183 O O . GLY B 1 82 ? 11.812 31.666 -1.542 1 59.35 82 GLY B O 1
ATOM 3184 N N . LYS B 1 83 ? 10.165 30.836 -2.762 1 76.91 83 LYS B N 1
ATOM 3185 C CA . LYS B 1 83 ? 10.257 32.172 -3.344 1 76.91 83 LYS B CA 1
ATOM 3186 C C . LYS B 1 83 ? 9.058 33.028 -2.948 1 76.91 83 LYS B C 1
ATOM 3188 O O . LYS B 1 83 ? 8.353 33.555 -3.812 1 76.91 83 LYS B O 1
ATOM 3193 N N . LEU B 1 84 ? 8.943 33.228 -1.64 1 88.49 84 LEU B N 1
ATOM 3194 C CA . LEU B 1 84 ? 7.844 34.05 -1.145 1 88.49 84 LEU B CA 1
ATOM 3195 C C . LEU B 1 84 ? 8.254 35.517 -1.068 1 88.49 84 LEU B C 1
ATOM 3197 O O . LEU B 1 84 ? 9.337 35.838 -0.575 1 88.49 84 LEU B O 1
ATOM 3201 N N . PRO B 1 85 ? 7.461 36.374 -1.572 1 92.38 85 PRO B N 1
ATOM 3202 C CA . PRO B 1 85 ? 7.791 37.798 -1.47 1 92.38 85 PRO B CA 1
ATOM 3203 C C . PRO B 1 85 ? 7.937 38.268 -0.025 1 92.38 85 PRO B C 1
ATOM 3205 O O . PRO B 1 85 ? 7.092 37.955 0.818 1 92.38 85 PRO B O 1
ATOM 3208 N N . GLY B 1 86 ? 9.064 38.979 0.256 1 93.96 86 GLY B N 1
ATOM 3209 C CA . GLY B 1 86 ? 9.25 39.592 1.561 1 93.96 86 GLY B CA 1
ATOM 3210 C C . GLY B 1 86 ? 9.693 38.606 2.626 1 93.96 86 GLY B C 1
ATOM 3211 O O . GLY B 1 86 ? 9.81 38.963 3.8 1 93.96 86 GLY B O 1
ATOM 3212 N N . PHE B 1 87 ? 9.857 37.395 2.254 1 92.39 87 PHE B N 1
ATOM 3213 C CA . PHE B 1 87 ? 10.281 36.357 3.186 1 92.39 87 PHE B CA 1
ATOM 3214 C C . PHE B 1 87 ? 11.777 36.096 3.062 1 92.39 87 PHE B C 1
ATOM 3216 O O . PHE B 1 87 ? 12.32 36.084 1.955 1 92.39 87 PHE B O 1
ATOM 3223 N N . PRO B 1 88 ? 12.409 35.845 4.102 1 89.89 88 PRO B N 1
ATOM 3224 C CA . PRO B 1 88 ? 13.858 35.642 4.036 1 89.89 88 PRO B CA 1
ATOM 3225 C C . PRO B 1 88 ? 14.236 34.251 3.531 1 89.89 88 PRO B C 1
ATOM 3227 O O . PRO B 1 88 ? 13.42 33.328 3.585 1 89.89 88 PRO B O 1
ATOM 3230 N N . SER B 1 89 ? 15.43 34.16 3.008 1 84.27 89 SER B N 1
ATOM 3231 C CA . SER B 1 89 ? 15.988 32.85 2.689 1 84.27 89 SER B CA 1
ATOM 3232 C C . SER B 1 89 ? 16.476 32.137 3.945 1 84.27 89 SER B C 1
ATOM 3234 O O . SER B 1 89 ? 17.277 32.685 4.705 1 84.27 89 SER B O 1
ATOM 3236 N N . LEU B 1 90 ? 15.911 31.067 4.19 1 83.67 90 LEU B N 1
ATOM 3237 C CA . LEU B 1 90 ? 16.27 30.316 5.388 1 83.67 90 LEU B CA 1
ATOM 3238 C C . LEU B 1 90 ? 16.789 28.929 5.024 1 83.67 90 LEU B C 1
ATOM 3240 O O . LEU B 1 90 ? 16.562 28.448 3.911 1 83.67 90 LEU B O 1
ATOM 3244 N N . ASN B 1 91 ? 17.541 28.374 5.896 1 79.22 91 ASN B N 1
ATOM 3245 C CA . ASN B 1 91 ? 18.058 27.018 5.743 1 79.22 91 ASN B CA 1
ATOM 3246 C C . ASN B 1 91 ? 16.937 25.983 5.774 1 79.22 91 ASN B C 1
ATOM 3248 O O . ASN B 1 91 ? 16.258 25.827 6.79 1 79.22 91 ASN B O 1
ATOM 3252 N N . PRO B 1 92 ? 16.782 25.244 4.724 1 78.23 92 PRO B N 1
ATOM 3253 C CA . PRO B 1 92 ? 15.677 24.284 4.664 1 78.23 92 PRO B CA 1
ATOM 3254 C C . PRO B 1 92 ? 15.832 23.141 5.664 1 78.23 92 PRO B C 1
ATOM 3256 O O . PRO B 1 92 ? 14.85 22.479 6.007 1 78.23 92 PRO B O 1
ATOM 3259 N N . ASN B 1 93 ? 17.026 22.903 6.174 1 77.81 93 ASN B N 1
ATOM 3260 C CA . ASN B 1 93 ? 17.276 21.79 7.083 1 77.81 93 ASN B CA 1
ATOM 3261 C C . ASN B 1 93 ? 16.769 22.091 8.49 1 77.81 93 ASN B C 1
ATOM 3263 O O . ASN B 1 93 ? 16.765 21.212 9.354 1 77.81 93 ASN B O 1
ATOM 3267 N N . THR B 1 94 ? 16.315 23.318 8.687 1 81.43 94 THR B N 1
ATOM 3268 C CA . THR B 1 94 ? 15.856 23.697 10.019 1 81.43 94 THR B CA 1
ATOM 3269 C C . THR B 1 94 ? 14.332 23.703 10.085 1 81.43 94 THR B C 1
ATOM 3271 O O . THR B 1 94 ? 13.751 24.049 11.116 1 81.43 94 THR B O 1
ATOM 3274 N N . ILE B 1 95 ? 13.786 23.327 9.032 1 86.88 95 ILE B N 1
ATOM 3275 C CA . ILE B 1 95 ? 12.338 23.432 8.897 1 86.88 95 ILE B CA 1
ATOM 3276 C C . ILE B 1 95 ? 11.67 22.222 9.548 1 86.88 95 ILE B C 1
ATOM 3278 O O . ILE B 1 95 ? 12.109 21.086 9.357 1 86.88 95 ILE B O 1
ATOM 3282 N N . VAL B 1 96 ? 10.678 22.487 10.326 1 88.44 96 VAL B N 1
ATOM 3283 C CA . VAL B 1 96 ? 9.883 21.424 10.932 1 88.44 96 VAL B CA 1
ATOM 3284 C C . VAL B 1 96 ? 8.398 21.687 10.689 1 88.44 96 VAL B C 1
ATOM 3286 O O . VAL B 1 96 ? 7.944 22.831 10.765 1 88.44 96 VAL B O 1
ATOM 3289 N N . HIS B 1 97 ? 7.666 20.671 10.352 1 93.41 97 HIS B N 1
ATOM 3290 C CA . HIS B 1 97 ? 6.208 20.722 10.341 1 93.41 97 HIS B CA 1
ATOM 3291 C C . HIS B 1 97 ? 5.647 20.764 11.758 1 93.41 97 HIS B C 1
ATOM 3293 O O . HIS B 1 97 ? 5.622 19.744 12.451 1 93.41 97 HIS B O 1
ATOM 3299 N N . GLY B 1 98 ? 5.14 21.867 12.192 1 94.61 98 GLY B N 1
ATOM 3300 C CA . GLY B 1 98 ? 4.834 22.056 13.601 1 94.61 98 GLY B CA 1
ATOM 3301 C C . GLY B 1 98 ? 3.389 21.75 13.944 1 94.61 98 GLY B C 1
ATOM 3302 O O . GLY B 1 98 ? 3.104 21.176 14.997 1 94.61 98 GLY B O 1
ATOM 3303 N N . GLU B 1 99 ? 2.51 22.224 13.101 1 95.79 99 GLU B N 1
ATOM 3304 C CA . GLU B 1 99 ? 1.082 22.06 13.353 1 95.79 99 GLU B CA 1
ATOM 3305 C C . GLU B 1 99 ? 0.32 21.793 12.058 1 95.79 99 GLU B C 1
ATOM 3307 O O . GLU B 1 99 ? 0.787 22.145 10.973 1 95.79 99 GLU B O 1
ATOM 3312 N N . GLN B 1 100 ? -0.804 21.148 12.205 1 97.47 100 GLN B N 1
ATOM 3313 C CA . GLN B 1 100 ? -1.701 20.88 11.086 1 97.47 100 GLN B CA 1
ATOM 3314 C C . GLN B 1 100 ? -3.162 20.948 11.523 1 97.47 100 GLN B C 1
ATOM 3316 O O . GLN B 1 100 ? -3.537 20.371 12.546 1 97.47 100 GLN B O 1
ATOM 3321 N N . SER B 1 101 ? -3.928 21.67 10.803 1 95.57 101 SER B N 1
ATOM 3322 C CA . SER B 1 101 ? -5.377 21.614 10.968 1 95.57 101 SER B CA 1
ATOM 3323 C C . SER B 1 101 ? -6.066 21.222 9.665 1 95.57 101 SER B C 1
ATOM 3325 O O . SER B 1 101 ? -5.532 21.457 8.579 1 95.57 101 SER B O 1
ATOM 3327 N N . LEU B 1 102 ? -7.14 20.594 9.778 1 96.88 102 LEU B N 1
ATOM 3328 C CA . LEU B 1 102 ? -7.999 20.171 8.677 1 96.88 102 LEU B CA 1
ATOM 3329 C C . LEU B 1 102 ? -9.468 20.399 9.016 1 96.88 102 LEU B C 1
ATOM 3331 O O . LEU B 1 102 ? -9.967 19.879 10.016 1 96.88 102 LEU B O 1
ATOM 3335 N N . GLN B 1 103 ? -10.076 21.19 8.277 1 95.72 103 GLN B N 1
ATOM 3336 C CA . GLN B 1 103 ? -11.524 21.358 8.33 1 95.72 103 GLN B CA 1
ATOM 3337 C C . GLN B 1 103 ? -12.201 20.67 7.149 1 95.72 103 GLN B C 1
ATOM 3339 O O . GLN B 1 103 ? -11.922 20.992 5.992 1 95.72 103 GLN B O 1
ATOM 3344 N N . ILE B 1 104 ? -13.009 19.783 7.455 1 96.07 104 ILE B N 1
ATOM 3345 C CA . ILE B 1 104 ? -13.753 19.059 6.431 1 96.07 104 ILE B CA 1
ATOM 3346 C C . ILE B 1 104 ? -15.117 19.713 6.224 1 96.07 104 ILE B C 1
ATOM 3348 O O . ILE B 1 104 ? -15.961 19.7 7.123 1 96.07 104 ILE B O 1
ATOM 3352 N N . LEU B 1 105 ? -15.343 20.205 5.076 1 95.11 105 LEU B N 1
ATOM 3353 C CA . LEU B 1 105 ? -16.592 20.894 4.772 1 95.11 105 LEU B CA 1
ATOM 3354 C C . LEU B 1 105 ? -17.587 19.949 4.107 1 95.11 105 LEU B C 1
ATOM 3356 O O . LEU B 1 105 ? -18.796 20.058 4.325 1 95.11 105 LEU B O 1
ATOM 3360 N N . LYS B 1 106 ? -17.087 19.087 3.286 1 95.19 106 LYS B N 1
ATOM 3361 C CA . LYS B 1 106 ? -17.843 18.052 2.588 1 95.19 106 LYS B CA 1
ATOM 3362 C C . LYS B 1 106 ? -16.999 16.797 2.384 1 95.19 106 LYS B C 1
ATOM 3364 O O . LYS B 1 106 ? -15.781 16.884 2.208 1 95.19 106 LYS B O 1
ATOM 3369 N N . PRO B 1 107 ? -17.638 15.677 2.426 1 94.86 107 PRO B N 1
ATOM 3370 C CA . PRO B 1 107 ? -16.879 14.486 2.035 1 94.86 107 PRO B CA 1
ATOM 3371 C C . PRO B 1 107 ? -16.419 14.531 0.58 1 94.86 107 PRO B C 1
ATOM 3373 O O . PRO B 1 107 ? -17.142 15.034 -0.284 1 94.86 107 PRO B O 1
ATOM 3376 N N . ILE B 1 108 ? -15.254 14.086 0.322 1 97.87 108 ILE B N 1
ATOM 3377 C CA . ILE B 1 108 ? -14.775 14.062 -1.056 1 97.87 108 ILE B CA 1
ATOM 3378 C C . ILE B 1 108 ? -15.293 12.81 -1.76 1 97.87 108 ILE B C 1
ATOM 3380 O O . ILE B 1 108 ? -15.596 11.806 -1.112 1 97.87 108 ILE B O 1
ATOM 3384 N N . PRO B 1 109 ? -15.453 12.895 -3.128 1 97.9 109 PRO B N 1
ATOM 3385 C CA . PRO B 1 109 ? -15.848 11.694 -3.869 1 97.9 109 PRO B CA 1
ATOM 3386 C C . PRO B 1 109 ? -14.749 10.634 -3.904 1 97.9 109 PRO B C 1
ATOM 3388 O O . PRO B 1 109 ? -13.585 10.937 -3.631 1 97.9 109 PRO B O 1
ATOM 3391 N N . THR B 1 110 ? -15.112 9.42 -4.208 1 97.91 110 THR B N 1
ATOM 3392 C CA . THR B 1 110 ? -14.161 8.316 -4.264 1 97.91 110 THR B CA 1
ATOM 3393 C C . THR B 1 110 ? -13.271 8.431 -5.498 1 97.91 110 THR B C 1
ATOM 3395 O O . THR B 1 110 ? -12.202 7.82 -5.559 1 97.91 110 THR B O 1
ATOM 3398 N N . VAL B 1 111 ? -13.737 9.121 -6.501 1 98.08 111 VAL B N 1
ATOM 3399 C CA . VAL B 1 111 ? -12.998 9.486 -7.705 1 98.08 111 VAL B CA 1
ATOM 3400 C C . VAL B 1 111 ? -13.16 10.98 -7.978 1 98.08 111 VAL B C 1
ATOM 3402 O O . VAL B 1 111 ? -14.28 11.495 -8.001 1 98.08 111 VAL B O 1
ATOM 3405 N N . SER B 1 112 ? -12.088 11.663 -8.144 1 97.94 112 SER B N 1
ATOM 3406 C CA . SER B 1 112 ? -12.174 13.115 -8.255 1 97.94 112 SER B CA 1
ATOM 3407 C C . SER B 1 112 ? -12.705 13.534 -9.622 1 97.94 112 SER B C 1
ATOM 3409 O O . SER B 1 112 ? -13.428 14.527 -9.735 1 97.94 112 SER B O 1
ATOM 3411 N N . GLY B 1 113 ? -12.312 12.794 -10.673 1 95.26 113 GLY B N 1
ATOM 3412 C CA . GLY B 1 113 ? -12.455 13.326 -12.019 1 95.26 113 GLY B CA 1
ATOM 3413 C C . GLY B 1 113 ? -11.501 14.467 -12.314 1 95.26 113 GLY B C 1
ATOM 3414 O O . GLY B 1 113 ? -10.461 14.597 -11.664 1 95.26 113 GLY B O 1
ATOM 3415 N N . GLN B 1 114 ? -11.832 15.285 -13.256 1 95.55 114 GLN B N 1
ATOM 3416 C CA . GLN B 1 114 ? -10.949 16.365 -13.683 1 95.55 114 GLN B CA 1
ATOM 3417 C C . GLN B 1 114 ? -11.365 17.695 -13.059 1 95.55 114 GLN B C 1
ATOM 3419 O O . GLN B 1 114 ? -12.538 17.894 -12.736 1 95.55 114 GLN B O 1
ATOM 3424 N N . GLY B 1 115 ? -10.362 18.561 -12.804 1 98.01 115 GLY B N 1
ATOM 3425 C CA . GLY B 1 115 ? -10.674 19.953 -12.524 1 98.01 115 GLY B CA 1
ATOM 3426 C C . GLY B 1 115 ? -10.537 20.312 -11.057 1 98.01 115 GLY B C 1
ATOM 3427 O O . GLY B 1 115 ? -10.694 21.475 -10.679 1 98.01 115 GLY B O 1
ATOM 3428 N N . TRP B 1 116 ? -10.251 19.385 -10.225 1 98.72 116 TRP B N 1
ATOM 3429 C CA . TRP B 1 116 ? -10.021 19.683 -8.815 1 98.72 116 TRP B CA 1
ATOM 3430 C C . TRP B 1 116 ? -8.713 20.443 -8.625 1 98.72 116 TRP B C 1
ATOM 3432 O O . TRP B 1 116 ? -7.747 20.221 -9.358 1 98.72 116 TRP B O 1
ATOM 3442 N N . LYS B 1 117 ? -8.65 21.31 -7.615 1 98.5 117 LYS B N 1
ATOM 3443 C CA . LYS B 1 117 ? -7.435 22.09 -7.397 1 98.5 117 LYS B CA 1
ATOM 3444 C C . LYS B 1 117 ? -7.26 22.433 -5.92 1 98.5 117 LYS B C 1
ATOM 3446 O O . LYS B 1 117 ? -8.225 22.411 -5.154 1 98.5 117 LYS B O 1
ATOM 3451 N N . LEU B 1 118 ? -6.096 22.697 -5.541 1 97.85 118 LEU B N 1
ATOM 3452 C CA . LEU B 1 118 ? -5.746 23.325 -4.272 1 97.85 118 LEU B CA 1
ATOM 3453 C C . LEU B 1 118 ? -5.414 24.801 -4.468 1 97.85 118 LEU B C 1
ATOM 3455 O O . LEU B 1 118 ? -4.559 25.145 -5.287 1 97.85 118 LEU B O 1
ATOM 3459 N N . LYS B 1 119 ? -6.12 25.638 -3.775 1 97.18 119 LYS B N 1
ATOM 3460 C CA . LYS B 1 119 ? -5.788 27.058 -3.704 1 97.18 119 LYS B CA 1
ATOM 3461 C C . LYS B 1 119 ? -4.988 27.372 -2.443 1 97.18 119 LYS B C 1
ATOM 3463 O O . LYS B 1 119 ? -5.466 27.156 -1.328 1 97.18 119 LYS B O 1
ATOM 3468 N N . LYS B 1 120 ? -3.842 27.932 -2.648 1 95.27 120 LYS B N 1
ATOM 3469 C CA . LYS B 1 120 ? -2.925 28.106 -1.525 1 95.27 120 LYS B CA 1
ATOM 3470 C C . LYS B 1 120 ? -2.661 29.584 -1.255 1 95.27 120 LYS B C 1
ATOM 3472 O O . LYS B 1 120 ? -2.648 30.397 -2.182 1 95.27 120 LYS B O 1
ATOM 3477 N N . ARG B 1 121 ? -2.418 29.905 -0.035 1 95.42 121 ARG B N 1
ATOM 3478 C CA . ARG B 1 121 ? -1.992 31.235 0.387 1 95.42 121 ARG B CA 1
ATOM 3479 C C . ARG B 1 121 ? -1.243 31.174 1.714 1 95.42 121 ARG B C 1
ATOM 3481 O O . ARG B 1 121 ? -1.43 30.241 2.497 1 95.42 121 ARG B O 1
ATOM 3488 N N . ILE B 1 122 ? -0.479 32.112 1.964 1 95.95 122 ILE B N 1
ATOM 3489 C CA . ILE B 1 122 ? 0.137 32.269 3.277 1 95.95 122 ILE B CA 1
ATOM 3490 C C . ILE B 1 122 ? -0.844 32.947 4.231 1 95.95 122 ILE B C 1
ATOM 3492 O O . ILE B 1 122 ? -1.223 34.102 4.023 1 95.95 122 ILE B O 1
ATOM 3496 N N . SER B 1 123 ? -1.222 32.206 5.243 1 96.42 123 SER B N 1
ATOM 3497 C CA . SER B 1 123 ? -2.294 32.719 6.09 1 96.42 123 SER B CA 1
ATOM 3498 C C . SER B 1 123 ? -1.735 33.432 7.317 1 96.42 123 SER B C 1
ATOM 3500 O O . SER B 1 123 ? -2.446 34.195 7.975 1 96.42 123 SER B O 1
ATOM 3502 N N . ALA B 1 124 ? -0.444 33.161 7.663 1 96.53 124 ALA B N 1
ATOM 3503 C CA . ALA B 1 124 ? 0.109 33.843 8.831 1 96.53 124 ALA B CA 1
ATOM 3504 C C . ALA B 1 124 ? 1.634 33.81 8.814 1 96.53 124 ALA B C 1
ATOM 3506 O O . ALA B 1 124 ? 2.236 32.887 8.26 1 96.53 124 ALA B O 1
ATOM 3507 N N . VAL B 1 125 ? 2.225 34.823 9.394 1 96.37 125 VAL B N 1
ATOM 3508 C CA . VAL B 1 125 ? 3.647 34.897 9.714 1 96.37 125 VAL B CA 1
ATOM 3509 C C . VAL B 1 125 ? 3.829 35.362 11.157 1 96.37 125 VAL B C 1
ATOM 3511 O O . VAL B 1 125 ? 3.204 36.335 11.586 1 96.37 125 VAL B O 1
ATOM 3514 N N . HIS B 1 126 ? 4.565 34.616 11.91 1 96.7 126 HIS B N 1
ATOM 3515 C CA . HIS B 1 126 ? 4.902 34.972 13.283 1 96.7 126 HIS B CA 1
ATOM 3516 C C . HIS B 1 126 ? 6.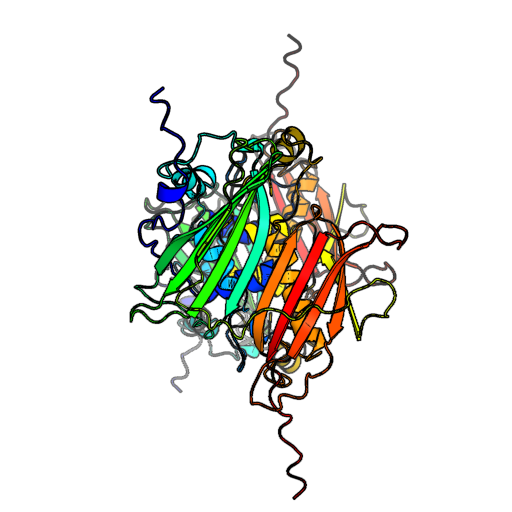411 34.968 13.499 1 96.7 126 HIS B C 1
ATOM 3518 O O . HIS B 1 126 ? 7.046 33.911 13.455 1 96.7 126 HIS B O 1
ATOM 3524 N N . ASP B 1 127 ? 6.965 36.064 13.662 1 95.98 127 ASP B N 1
ATOM 3525 C CA . ASP B 1 127 ? 8.381 36.197 13.991 1 95.98 127 ASP B CA 1
ATOM 3526 C C . ASP B 1 127 ? 8.591 36.245 15.503 1 95.98 127 ASP B C 1
ATOM 3528 O O . ASP B 1 127 ? 8.533 37.316 16.11 1 95.98 127 ASP B O 1
ATOM 3532 N N . LYS B 1 128 ? 8.806 35.066 16.103 1 89.61 128 LYS B N 1
ATOM 3533 C CA . LYS B 1 128 ? 8.867 34.895 17.552 1 89.61 128 LYS B CA 1
ATOM 3534 C C . LYS B 1 128 ? 10.308 34.738 18.027 1 89.61 128 LYS B C 1
ATOM 3536 O O . LYS B 1 128 ? 10.722 33.646 18.421 1 89.61 128 LYS B O 1
ATOM 3541 N N . GLY B 1 129 ? 11.23 35.768 17.889 1 83.75 129 GLY B N 1
ATOM 3542 C CA . GLY B 1 129 ? 12.597 35.827 18.382 1 83.75 129 GLY B CA 1
ATOM 3543 C C . GLY B 1 129 ? 13.423 34.614 17.997 1 83.75 129 GLY B C 1
ATOM 3544 O O . GLY B 1 129 ? 14.266 34.689 17.1 1 83.75 129 GLY B O 1
ATOM 3545 N N . LYS B 1 130 ? 13.007 33.486 18.531 1 87.43 130 LYS B N 1
ATOM 3546 C CA . LYS B 1 130 ? 13.857 32.32 18.309 1 87.43 130 LYS B CA 1
ATOM 3547 C C . LYS B 1 130 ? 13.427 31.556 17.06 1 87.43 130 LYS B C 1
ATOM 3549 O O . LYS B 1 130 ? 14.178 30.725 16.545 1 87.43 130 LYS B O 1
ATOM 3554 N N . ALA B 1 131 ? 12.224 31.858 16.643 1 91.71 131 ALA B N 1
ATOM 3555 C CA . ALA B 1 131 ? 11.723 31.09 15.506 1 91.71 131 ALA B CA 1
ATOM 3556 C C . ALA B 1 131 ? 10.864 31.959 14.592 1 91.71 131 ALA B C 1
ATOM 3558 O O . ALA B 1 131 ? 10.347 32.995 15.017 1 91.71 131 ALA B O 1
ATOM 3559 N N . LEU B 1 132 ? 10.862 31.677 13.363 1 94.28 132 LEU B N 1
ATOM 3560 C CA . LEU B 1 132 ? 9.929 32.203 12.373 1 94.28 132 LEU B CA 1
ATOM 3561 C C . LEU B 1 132 ? 8.909 31.143 11.97 1 94.28 132 LEU B C 1
ATOM 3563 O O . LEU B 1 132 ? 9.279 30.015 11.637 1 94.28 132 LEU B O 1
ATOM 3567 N N . ILE B 1 133 ? 7.651 31.468 12.137 1 95.42 133 ILE B N 1
ATOM 3568 C CA . ILE B 1 133 ? 6.579 30.525 11.834 1 95.42 133 ILE B CA 1
ATOM 3569 C C . ILE B 1 133 ? 5.802 31.004 10.61 1 95.42 133 ILE B C 1
ATOM 3571 O O . ILE B 1 133 ? 5.373 32.159 10.551 1 95.42 133 ILE B O 1
ATOM 3575 N N . LEU B 1 134 ? 5.686 30.2 9.672 1 94.43 134 LEU B N 1
ATOM 3576 C CA . LEU B 1 134 ? 4.907 30.446 8.463 1 94.43 134 LEU B CA 1
ATOM 3577 C C . LEU B 1 134 ? 3.709 29.505 8.388 1 94.43 134 LEU B C 1
ATOM 3579 O O . LEU B 1 134 ? 3.865 28.286 8.491 1 94.43 134 LEU B O 1
ATOM 3583 N N . GLU B 1 135 ? 2.498 30.033 8.302 1 95.67 135 GLU B N 1
ATOM 3584 C CA . GLU B 1 135 ? 1.309 29.209 8.109 1 95.67 135 GLU B CA 1
ATOM 3585 C C . GLU B 1 135 ? 0.811 29.288 6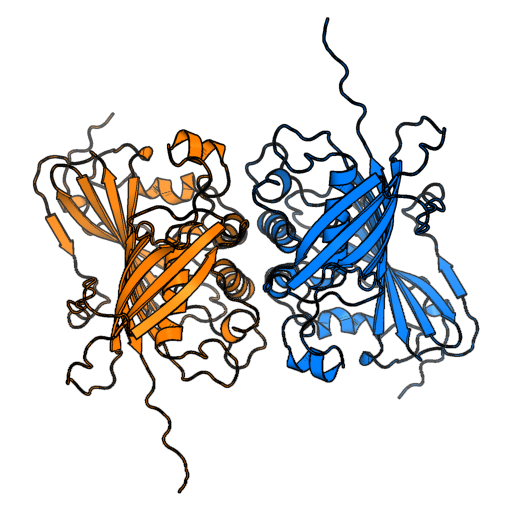.668 1 95.67 135 GLU B C 1
ATOM 3587 O O . GLU B 1 135 ? 0.644 30.381 6.122 1 95.67 135 GLU B O 1
ATOM 3592 N N . SER B 1 136 ? 0.65 28.172 6.093 1 95.51 136 SER B N 1
ATOM 3593 C CA . SER B 1 136 ? 0.122 28.047 4.738 1 95.51 136 SER B CA 1
ATOM 3594 C C . SER B 1 136 ? -1.259 27.401 4.74 1 95.51 136 SER B C 1
ATOM 3596 O O . SER B 1 136 ? -1.454 26.343 5.343 1 95.51 136 SER B O 1
ATOM 3598 N N . GLU B 1 137 ? -2.158 28.065 4.113 1 96.44 137 GLU B N 1
ATOM 3599 C CA . GLU B 1 137 ? -3.508 27.537 3.945 1 96.44 137 GLU B CA 1
ATOM 3600 C C . GLU B 1 137 ? -3.71 26.974 2.541 1 96.44 137 GLU B C 1
ATOM 3602 O O . GLU B 1 137 ? -3.308 27.594 1.554 1 96.44 137 GLU B O 1
ATOM 3607 N N . ALA B 1 138 ? -4.232 25.825 2.438 1 97.12 138 ALA B N 1
ATOM 3608 C CA . ALA B 1 138 ? -4.658 25.211 1.184 1 97.12 138 ALA B CA 1
ATOM 3609 C C . ALA B 1 138 ? -6.138 24.84 1.23 1 97.12 138 ALA B C 1
ATOM 3611 O O . ALA B 1 138 ? -6.589 24.177 2.167 1 97.12 138 ALA B O 1
ATOM 3612 N N . THR B 1 139 ? -6.884 25.278 0.274 1 97.83 139 THR B N 1
ATOM 3613 C CA . THR B 1 139 ? -8.297 24.935 0.152 1 97.83 139 THR B CA 1
ATOM 3614 C C . THR B 1 139 ? -8.527 24.006 -1.037 1 97.83 139 THR B C 1
ATOM 3616 O O . THR B 1 139 ? -8.133 24.319 -2.162 1 97.83 139 THR B O 1
ATOM 3619 N N . LEU B 1 140 ? -9.072 22.859 -0.762 1 98.61 140 LEU B N 1
ATOM 3620 C CA . LEU B 1 140 ? -9.473 21.956 -1.834 1 98.61 140 LEU B CA 1
ATOM 3621 C C . LEU B 1 140 ? -10.783 22.413 -2.469 1 98.61 140 LEU B C 1
ATOM 3623 O O . 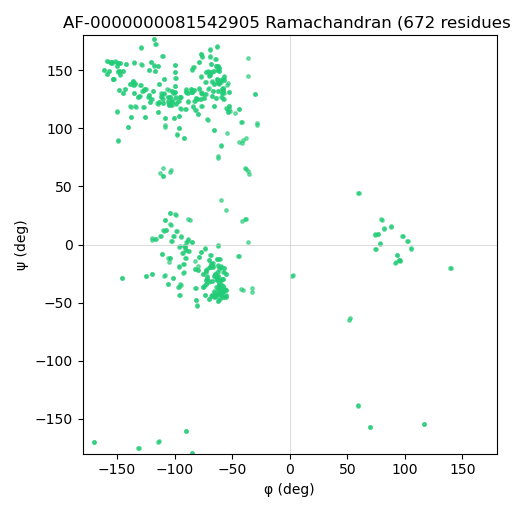LEU B 1 140 ? -11.797 22.546 -1.781 1 98.61 140 LEU B O 1
ATOM 3627 N N . VAL B 1 141 ? -10.718 22.584 -3.756 1 98.42 141 VAL B N 1
ATOM 3628 C CA . VAL B 1 141 ? -11.868 23.147 -4.457 1 98.42 141 VAL B CA 1
ATOM 3629 C C . VAL B 1 141 ? -12.292 22.213 -5.588 1 98.42 141 VAL B C 1
ATOM 3631 O O . VAL B 1 141 ? -11.449 21.702 -6.329 1 98.42 141 VAL B O 1
ATOM 3634 N N . SER B 1 142 ? -13.581 21.972 -5.686 1 98.38 142 SER B N 1
ATOM 3635 C CA . SER B 1 142 ? -14.14 21.149 -6.752 1 98.38 142 SER B CA 1
ATOM 3636 C C . SER B 1 142 ? -14.033 21.846 -8.104 1 98.38 142 SER B C 1
ATOM 3638 O O . SER B 1 142 ? -13.718 23.036 -8.172 1 98.38 142 SER B O 1
ATOM 3640 N N . PRO B 1 143 ? -14.28 21.096 -9.21 1 97.9 143 PRO B N 1
ATOM 3641 C CA . PRO B 1 143 ? -14.289 21.71 -10.54 1 97.9 143 PRO B CA 1
ATOM 3642 C C . PRO B 1 143 ? -15.3 22.848 -10.658 1 97.9 143 PRO B C 1
ATOM 3644 O O . PRO B 1 143 ? -15.119 23.758 -11.471 1 97.9 143 PRO B O 1
ATOM 3647 N N . GLN B 1 144 ? -16.312 22.865 -9.845 1 97.3 144 GLN B N 1
ATOM 3648 C CA . GLN B 1 144 ? -17.352 23.888 -9.882 1 97.3 144 GLN B CA 1
ATOM 3649 C C . GLN B 1 144 ? -17.004 25.059 -8.968 1 97.3 144 GLN B C 1
ATOM 3651 O O . GLN B 1 144 ? -17.785 26.004 -8.836 1 97.3 144 GLN B O 1
ATOM 3656 N N . GLY B 1 145 ? -15.907 24.935 -8.231 1 96.23 145 GLY B N 1
ATOM 3657 C CA . GLY B 1 145 ? -15.438 26.052 -7.425 1 96.23 145 GLY B CA 1
ATOM 3658 C C . GLY B 1 145 ? -15.857 25.956 -5.971 1 96.23 145 GLY B C 1
ATOM 3659 O O . GLY B 1 145 ? -15.606 26.872 -5.185 1 96.23 145 GLY B O 1
ATOM 3660 N N . GLU B 1 146 ? -16.435 24.865 -5.594 1 96.83 146 GLU B N 1
ATOM 3661 C CA . GLU B 1 146 ? -16.903 24.691 -4.222 1 96.83 146 GLU B CA 1
ATOM 3662 C C . GLU B 1 146 ? -15.782 24.192 -3.315 1 96.83 146 GLU B C 1
ATOM 3664 O O . GLU B 1 146 ? -15.086 23.231 -3.651 1 96.83 146 GLU B O 1
ATOM 3669 N N . PRO B 1 147 ? -15.615 24.829 -2.147 1 97.51 147 PRO B N 1
ATOM 3670 C CA . PRO B 1 147 ? -14.624 24.324 -1.193 1 97.51 147 PRO B CA 1
ATOM 3671 C C . PRO B 1 147 ? -15.068 23.034 -0.508 1 97.51 147 PRO B C 1
ATOM 3673 O O . PRO B 1 147 ? -16.24 22.893 -0.148 1 97.51 147 PRO B O 1
ATOM 3676 N N . TYR B 1 148 ? -14.164 22.102 -0.327 1 97.92 148 TYR B N 1
ATOM 3677 C CA . TYR B 1 148 ? -14.468 20.813 0.284 1 97.92 148 TYR B CA 1
ATOM 3678 C C . TYR B 1 148 ? -13.654 20.606 1.555 1 97.92 148 TYR B C 1
ATOM 3680 O O . TYR B 1 148 ? -14.064 19.859 2.448 1 97.92 148 TYR B O 1
ATOM 3688 N N . ALA B 1 149 ? -12.53 21.235 1.663 1 97.68 149 ALA B N 1
ATOM 3689 C CA . ALA B 1 149 ? -11.668 21.128 2.837 1 97.68 149 ALA B CA 1
ATOM 3690 C C . ALA B 1 149 ? -10.723 22.322 2.934 1 97.68 149 ALA B C 1
ATOM 3692 O O . ALA B 1 149 ? -10.304 22.875 1.914 1 97.68 149 ALA B O 1
ATOM 3693 N N . VAL B 1 150 ? -10.398 22.735 4.105 1 97.15 150 VAL B N 1
ATOM 3694 C CA . VAL B 1 150 ? -9.415 23.775 4.387 1 97.15 150 VAL B CA 1
ATOM 3695 C C . VAL B 1 150 ? -8.309 23.214 5.278 1 97.15 150 VAL B C 1
ATOM 3697 O O . VAL B 1 150 ? -8.583 22.673 6.352 1 97.15 150 VAL B O 1
ATOM 3700 N N . MET B 1 151 ? -7.131 23.304 4.804 1 97.44 151 MET B N 1
ATOM 3701 C CA . MET B 1 151 ? -5.963 22.782 5.509 1 97.44 151 MET B CA 1
ATOM 3702 C C . MET B 1 151 ? -4.979 23.901 5.833 1 97.44 151 MET B C 1
ATOM 3704 O O . MET B 1 151 ? -4.66 24.722 4.971 1 97.44 151 MET B O 1
ATOM 3708 N N . VAL B 1 152 ? -4.516 23.948 7.054 1 96.14 152 VAL B N 1
ATOM 3709 C CA . VAL B 1 152 ? -3.505 24.927 7.438 1 96.14 152 VAL B CA 1
ATOM 3710 C C . VAL B 1 152 ? -2.323 24.219 8.096 1 96.14 152 VAL B C 1
ATOM 3712 O O . VAL B 1 152 ? -2.495 23.492 9.078 1 96.14 152 VAL B O 1
ATOM 3715 N N . GLY B 1 153 ? -1.232 24.333 7.505 1 96.39 153 GLY B N 1
ATOM 3716 C CA . GLY B 1 153 ? 0.004 23.81 8.064 1 96.39 153 GLY B CA 1
ATOM 3717 C C . GLY B 1 153 ? 0.948 24.897 8.544 1 96.39 153 GLY B C 1
ATOM 3718 O O . GLY B 1 153 ? 1.053 25.955 7.92 1 96.39 153 GLY B O 1
ATOM 3719 N N . SER B 1 154 ? 1.614 24.622 9.637 1 95.47 154 SER B N 1
ATOM 3720 C CA . SER B 1 154 ? 2.617 25.551 10.149 1 95.47 154 SER B CA 1
ATOM 3721 C C . SER B 1 154 ? 4.026 24.997 9.968 1 95.47 154 SER B C 1
ATOM 3723 O O . SER B 1 154 ? 4.279 23.824 10.25 1 95.47 154 SER B O 1
ATOM 3725 N N . THR B 1 155 ? 4.791 25.777 9.454 1 93.33 155 THR B N 1
ATOM 3726 C CA . THR B 1 155 ? 6.215 25.49 9.332 1 93.33 155 THR B CA 1
ATOM 3727 C C . THR B 1 155 ? 7.021 26.319 10.328 1 93.33 155 THR B C 1
ATOM 3729 O O . THR B 1 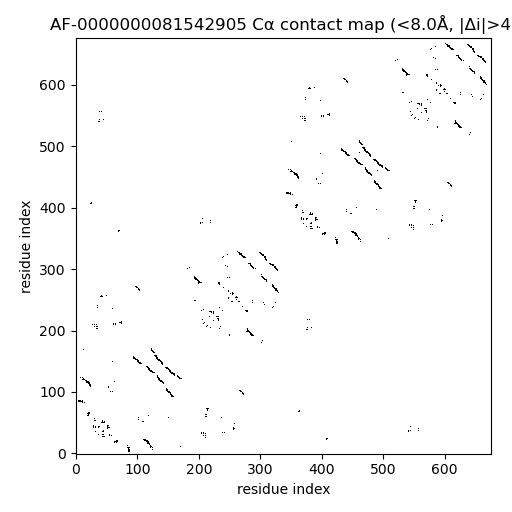155 ? 6.903 27.546 10.361 1 93.33 155 THR B O 1
ATOM 3732 N N . PHE B 1 156 ? 7.806 25.645 11.061 1 92.65 156 PHE B N 1
ATOM 3733 C CA . PHE B 1 156 ? 8.692 26.29 12.024 1 92.65 156 PHE B CA 1
ATOM 3734 C C . PHE B 1 156 ? 10.12 26.341 11.496 1 92.65 156 PHE B C 1
ATOM 3736 O O . PHE B 1 156 ? 10.705 25.305 11.172 1 92.65 156 PHE B O 1
ATOM 3743 N N . TYR B 1 157 ? 10.622 27.481 11.363 1 91.24 157 TYR B N 1
ATOM 3744 C CA . TYR B 1 157 ? 12.035 27.688 11.064 1 91.24 157 TYR B CA 1
ATOM 3745 C C . TYR B 1 157 ? 12.83 27.949 12.338 1 91.24 157 TYR B C 1
ATOM 3747 O O . TYR B 1 157 ? 12.891 29.084 12.817 1 91.24 157 TYR B O 1
ATOM 3755 N N . ARG B 1 158 ? 13.45 26.875 12.728 1 89.25 158 ARG B N 1
ATOM 3756 C CA . ARG B 1 158 ? 14.216 26.99 13.965 1 89.25 158 ARG B CA 1
ATOM 3757 C C . ARG B 1 158 ? 15.414 27.916 13.783 1 89.25 158 ARG B C 1
ATOM 3759 O O . ARG B 1 158 ? 16.203 27.743 12.852 1 89.25 158 ARG B O 1
ATOM 3766 N N . GLY B 1 159 ? 15.512 28.84 14.623 1 89.27 159 GLY B N 1
ATOM 3767 C CA . GLY B 1 159 ? 16.61 29.789 14.533 1 89.27 159 GLY B CA 1
ATOM 3768 C C . GLY B 1 159 ? 16.416 30.824 13.441 1 89.27 159 GLY B C 1
ATOM 3769 O O . GLY B 1 159 ? 17.316 31.621 13.166 1 89.27 159 GLY B O 1
ATOM 3770 N N . GLY B 1 160 ? 15.217 30.848 12.854 1 90.47 160 GLY B N 1
ATOM 3771 C CA . GLY B 1 160 ? 14.989 31.714 11.708 1 90.47 160 GLY B CA 1
ATOM 3772 C C . GLY B 1 160 ? 14.393 33.057 12.085 1 90.47 160 GLY B C 1
ATOM 3773 O O . GLY B 1 160 ? 14.081 33.87 11.213 1 90.47 160 GLY B O 1
ATOM 3774 N N . GLY B 1 161 ? 14.284 33.343 13.368 1 92.91 161 GLY B N 1
ATOM 3775 C CA . GLY B 1 161 ? 13.742 34.619 13.807 1 92.91 161 GLY B CA 1
ATOM 3776 C C . GLY B 1 161 ? 14.501 35.811 13.255 1 92.91 161 GLY B C 1
ATOM 3777 O O . GLY B 1 161 ? 15.729 35.778 13.153 1 92.91 161 GLY B O 1
ATOM 3778 N N . GLN B 1 162 ? 13.727 36.865 12.975 1 92.87 162 GLN B N 1
ATOM 3779 C CA . GLN B 1 162 ? 14.303 38.07 12.387 1 92.87 162 GLN B CA 1
ATOM 3780 C C . GLN B 1 162 ? 14.29 39.227 13.381 1 92.87 162 GLN B C 1
ATOM 3782 O O . GLN B 1 162 ? 14.798 40.311 13.086 1 92.87 162 GLN B O 1
ATOM 3787 N N . GLY B 1 163 ? 13.635 39.016 14.489 1 92.5 163 GLY B N 1
ATOM 3788 C CA . GLY B 1 163 ? 13.651 39.999 15.561 1 92.5 163 GLY B CA 1
ATOM 3789 C C . GLY B 1 163 ? 12.702 41.158 15.322 1 92.5 163 GLY B C 1
ATOM 3790 O O . GLY B 1 163 ? 12.895 42.248 15.865 1 92.5 163 GLY B O 1
ATOM 3791 N N . THR B 1 164 ? 11.753 40.973 14.525 1 93.38 164 THR B N 1
ATOM 3792 C CA . THR B 1 164 ? 10.869 42.081 14.181 1 93.38 164 THR B CA 1
ATOM 3793 C C . THR B 1 164 ? 9.66 42.117 15.111 1 93.38 164 THR B C 1
ATOM 3795 O O . THR B 1 164 ? 8.964 43.131 15.194 1 93.38 164 THR B O 1
ATOM 3798 N N . GLY B 1 165 ? 9.336 40.959 15.685 1 94.29 165 GLY B N 1
ATOM 3799 C CA . GLY B 1 165 ? 8.121 40.853 16.478 1 94.29 165 GLY B CA 1
ATOM 3800 C C . GLY B 1 165 ? 6.86 40.82 15.635 1 94.29 165 GLY B C 1
ATOM 3801 O O . GLY B 1 165 ? 5.749 40.866 16.169 1 94.29 165 GLY B O 1
ATOM 3802 N N . TYR B 1 166 ? 7.053 40.719 14.39 1 95.65 166 TYR B N 1
ATOM 3803 C CA . TYR B 1 166 ? 5.929 40.711 13.46 1 95.65 166 TYR B CA 1
ATOM 3804 C C . TYR B 1 166 ? 5.02 39.514 13.713 1 95.65 166 TYR B C 1
ATOM 3806 O O . TYR B 1 166 ? 5.498 38.397 13.925 1 95.65 166 TYR B O 1
ATOM 3814 N N . SER B 1 167 ? 3.752 39.711 13.788 1 96.8 167 SER B N 1
ATOM 3815 C CA . SER B 1 167 ? 2.755 38.653 13.91 1 96.8 167 SER B CA 1
ATOM 3816 C C . SER B 1 167 ? 1.433 39.062 13.269 1 96.8 167 SER B C 1
ATOM 3818 O O . SER B 1 167 ? 0.808 40.037 13.692 1 96.8 167 SER B O 1
ATOM 3820 N N . LYS B 1 168 ? 1.064 38.399 12.232 1 96.88 168 LYS B N 1
ATOM 3821 C CA . LYS B 1 168 ? -0.202 38.637 11.543 1 96.88 168 LYS B CA 1
ATOM 3822 C C . LYS B 1 168 ? -0.813 37.328 11.049 1 96.88 168 LYS B C 1
ATOM 3824 O O . LYS B 1 168 ? -0.102 36.456 10.546 1 96.88 168 LYS B O 1
ATOM 3829 N N . SER B 1 169 ? -2.048 37.123 11.258 1 94.25 169 SER B N 1
ATOM 3830 C CA . SER B 1 169 ? -2.835 35.989 10.786 1 94.25 169 SER B CA 1
ATOM 3831 C C . SER B 1 169 ? -4.081 36.453 10.039 1 94.25 169 SER B C 1
ATOM 3833 O O . SER B 1 169 ? -4.783 37.357 10.496 1 94.25 169 SER B O 1
ATOM 3835 N N . LEU B 1 170 ? -4.311 35.884 8.936 1 92.77 170 LEU B N 1
ATOM 3836 C CA . LEU B 1 170 ? -5.521 36.141 8.163 1 92.77 170 LEU B CA 1
ATOM 3837 C C . LEU B 1 170 ? -6.523 35.003 8.328 1 92.77 170 LEU B C 1
ATOM 3839 O O . LEU B 1 170 ? -6.189 33.838 8.104 1 92.77 170 LEU B O 1
ATOM 3843 N N . PRO B 1 171 ? -7.669 35.3 8.725 1 86.24 171 PRO B N 1
ATOM 3844 C CA . PRO B 1 171 ? -8.671 34.235 8.809 1 86.24 171 PRO B CA 1
ATOM 3845 C C . PRO B 1 171 ? -8.988 33.615 7.45 1 86.24 171 PRO B C 1
ATOM 3847 O O . PRO B 1 171 ? -8.832 34.271 6.416 1 86.24 171 PRO B O 1
ATOM 3850 N N . SER B 1 172 ? -9.337 32.366 7.569 1 84.8 172 SER B N 1
ATOM 3851 C CA . SER B 1 172 ? -9.75 31.711 6.332 1 84.8 172 SER B CA 1
ATOM 3852 C C . SER B 1 172 ? -11.098 32.239 5.851 1 84.8 172 SER B C 1
ATOM 3854 O O . SER B 1 172 ? -12.036 32.372 6.639 1 84.8 172 SER B O 1
ATOM 3856 N N . PRO B 1 173 ? -11.192 32.539 4.597 1 79.96 173 PRO B N 1
ATOM 3857 C CA . PRO B 1 173 ? -12.493 32.954 4.068 1 79.96 173 PRO B CA 1
ATOM 3858 C C . PRO B 1 173 ? -13.508 31.813 4.037 1 79.96 173 PRO B C 1
ATOM 3860 O O . PRO B 1 173 ? -14.703 32.05 3.838 1 79.96 173 PRO B O 1
ATOM 3863 N N . ASN B 1 174 ? -13.047 30.667 4.294 1 78.01 174 ASN B N 1
ATOM 3864 C CA . ASN B 1 174 ? -13.89 29.486 4.136 1 78.01 174 ASN B CA 1
ATOM 3865 C C . ASN B 1 174 ? -14.364 28.952 5.484 1 78.01 174 ASN B C 1
ATOM 3867 O O . ASN B 1 174 ? -15.143 27.998 5.539 1 78.01 174 ASN B O 1
ATOM 3871 N N . THR B 1 175 ? -13.747 29.477 6.552 1 71.9 175 THR B N 1
ATOM 3872 C CA . THR B 1 175 ? -14.128 28.984 7.872 1 71.9 175 THR B CA 1
ATOM 3873 C C . THR B 1 175 ? -14.967 30.02 8.614 1 71.9 175 THR B C 1
ATOM 3875 O O . THR B 1 175 ? -14.776 31.225 8.437 1 71.9 175 THR B O 1
ATOM 3878 N N . LYS B 1 176 ? -16.132 29.478 9.23 1 61.23 176 LYS B N 1
ATOM 3879 C CA . LYS B 1 176 ? -16.917 30.382 10.066 1 61.23 176 LYS B CA 1
ATOM 3880 C C . LYS B 1 176 ? -16.249 30.597 11.421 1 61.23 176 LYS B C 1
ATOM 3882 O O . LYS B 1 176 ? -15.632 29.681 11.968 1 61.23 176 LYS B O 1
ATOM 3887 N N . PRO B 1 177 ? -16.053 31.811 11.917 1 51 177 PRO B N 1
ATOM 3888 C CA . PRO B 1 177 ? -15.428 32.174 13.191 1 51 177 PRO B CA 1
ATOM 3889 C C . PRO B 1 177 ? -15.838 31.249 14.334 1 51 177 PRO B C 1
ATOM 3891 O O . PRO B 1 177 ? -15.045 30.996 15.245 1 51 177 PRO B O 1
ATOM 3894 N N . ALA B 1 178 ? -17.162 30.79 14.418 1 48.31 178 ALA B N 1
ATOM 3895 C CA . ALA B 1 178 ? -17.703 30.022 15.536 1 48.31 178 ALA B CA 1
ATOM 3896 C C . ALA B 1 178 ? -16.984 28.684 15.681 1 48.31 178 ALA B C 1
ATOM 3898 O O . ALA B 1 178 ? -17.149 27.99 16.687 1 48.31 178 ALA B O 1
ATOM 3899 N N . ASP B 1 179 ? -16.057 28.402 14.859 1 55.91 179 ASP B N 1
ATOM 3900 C CA . ASP B 1 179 ? -15.551 27.033 14.82 1 55.91 179 ASP B CA 1
ATOM 3901 C C . ASP B 1 179 ? -14.19 26.932 15.506 1 55.91 179 ASP B C 1
ATOM 3903 O O . ASP B 1 179 ? -13.405 26.03 15.207 1 55.91 179 ASP B O 1
ATOM 3907 N N . ARG B 1 180 ? -13.963 27.902 16.516 1 60.38 180 ARG B N 1
ATOM 3908 C CA . ARG B 1 180 ? -12.686 27.768 17.21 1 60.38 180 ARG B CA 1
ATOM 3909 C C . ARG B 1 180 ? -12.741 26.653 18.248 1 60.38 180 ARG B C 1
ATOM 3911 O O . ARG B 1 180 ? -13.724 26.529 18.981 1 60.38 180 ARG B O 1
ATOM 3918 N N . PRO B 1 181 ? -11.739 25.832 18.275 1 65.33 181 PRO B N 1
ATOM 3919 C CA . PRO B 1 181 ? -11.703 24.761 19.273 1 65.33 181 PRO B CA 1
ATOM 3920 C C . PRO B 1 181 ? -11.728 25.289 20.706 1 65.33 181 PRO B C 1
ATOM 3922 O O . PRO B 1 181 ? -11.085 26.298 21.007 1 65.33 181 PRO B O 1
ATOM 3925 N N . PRO B 1 182 ? -12.733 24.724 21.479 1 63.54 182 PRO B N 1
ATOM 3926 C CA . PRO B 1 182 ? -12.713 25.091 22.897 1 63.54 182 PRO B CA 1
ATOM 3927 C C . PRO B 1 182 ? -11.457 24.601 23.616 1 63.54 182 PRO B C 1
ATOM 3929 O O . PRO B 1 182 ? -10.762 23.713 23.115 1 63.54 182 PRO B O 1
ATOM 3932 N N . LYS B 1 183 ? -11.116 25.345 24.696 1 63.86 183 LYS B N 1
ATOM 3933 C CA . LYS B 1 183 ? -10.066 24.811 25.559 1 63.86 183 LYS B CA 1
ATOM 3934 C C . LYS B 1 183 ? -10.516 23.521 26.239 1 63.86 183 LYS B C 1
ATOM 3936 O O . LYS B 1 183 ? -11.542 23.498 26.921 1 63.86 183 LYS B O 1
ATOM 3941 N N . ILE B 1 184 ? -10.194 22.418 25.799 1 61.71 184 ILE B N 1
ATOM 3942 C CA . ILE B 1 184 ? -10.524 21.147 26.435 1 61.71 184 ILE B CA 1
ATOM 3943 C C . ILE B 1 184 ? -9.41 20.75 27.401 1 61.71 184 ILE B C 1
ATOM 3945 O O . ILE B 1 184 ? -8.23 20.778 27.044 1 61.71 184 ILE B O 1
ATOM 3949 N N . ASP B 1 185 ? -9.786 20.68 28.737 1 54.58 185 ASP B N 1
ATOM 3950 C CA . ASP B 1 185 ? -8.847 20.267 29.775 1 54.58 185 ASP B CA 1
ATOM 3951 C C . ASP B 1 185 ? -8.319 18.859 29.509 1 54.58 185 ASP B C 1
ATOM 3953 O O . ASP B 1 185 ? -9.042 17.876 29.683 1 54.58 185 ASP B O 1
ATOM 3957 N N . SER B 1 186 ? -7.37 18.69 28.771 1 55.7 186 SER B N 1
ATOM 3958 C CA . SER B 1 186 ? -6.693 17.418 28.539 1 55.7 186 SER B CA 1
ATOM 3959 C C . SER B 1 186 ? -5.603 17.174 29.576 1 55.7 186 SER B C 1
ATOM 3961 O O . SER B 1 186 ? -4.644 16.444 29.317 1 55.7 186 SER B O 1
ATOM 3963 N N . SER B 1 187 ? -5.788 17.931 30.751 1 54.9 187 SER B N 1
ATOM 3964 C CA . SER B 1 187 ? -4.737 17.795 31.754 1 54.9 187 SER B CA 1
ATOM 3965 C C . SER B 1 187 ? -4.602 16.349 32.219 1 54.9 187 SER B C 1
ATOM 3967 O O . SER B 1 187 ? -5.544 15.562 32.101 1 54.9 187 SER B O 1
ATOM 3969 N N . GLU B 1 188 ? -3.448 15.925 32.393 1 58.01 188 GLU B N 1
ATOM 3970 C CA . GLU B 1 188 ? -3.05 14.615 32.9 1 58.01 188 GLU B CA 1
ATOM 3971 C C . GLU B 1 188 ? -3.89 14.212 34.108 1 58.01 188 GLU B C 1
ATOM 3973 O O . GLU B 1 188 ? -3.956 13.032 34.46 1 58.01 188 GLU B O 1
ATOM 3978 N N . SER B 1 189 ? -4.686 15.165 34.624 1 60.83 189 SER B N 1
ATOM 3979 C CA . SER B 1 189 ? -5.319 14.813 35.89 1 60.83 189 SER B CA 1
ATOM 3980 C C . SER B 1 189 ? -6.671 14.145 35.666 1 60.83 189 SER B C 1
ATOM 3982 O O . SER B 1 189 ? -7.214 13.51 36.572 1 60.83 189 SER B O 1
ATOM 3984 N N . THR B 1 190 ? -7.187 14.186 34.436 1 78.51 190 THR B N 1
ATOM 3985 C CA . THR B 1 190 ? -8.461 13.523 34.182 1 78.51 190 THR B CA 1
ATOM 3986 C C . THR B 1 190 ? -8.268 12.307 33.28 1 78.51 190 THR B C 1
ATOM 3988 O O . THR B 1 190 ? -7.483 12.35 32.331 1 78.51 190 THR B O 1
ATOM 3991 N N . ALA B 1 191 ? -8.833 11.234 33.737 1 89.6 191 ALA B N 1
ATOM 3992 C CA . ALA B 1 191 ? -8.763 9.996 32.966 1 89.6 191 ALA B CA 1
ATOM 3993 C C . ALA B 1 191 ? -9.379 10.177 31.581 1 89.6 191 ALA B C 1
ATOM 3995 O O . ALA B 1 191 ? -10.406 10.843 31.433 1 89.6 191 ALA B O 1
ATOM 3996 N N . PRO B 1 192 ? -8.738 9.728 30.561 1 94.05 192 PRO B N 1
ATOM 3997 C CA . PRO B 1 192 ? -9.34 9.805 29.228 1 94.05 192 PRO B CA 1
ATOM 3998 C C . PRO B 1 192 ? -10.639 9.009 29.121 1 94.05 192 PRO B C 1
ATOM 4000 O O . PRO B 1 192 ? -10.824 8.022 29.838 1 94.05 192 PRO B O 1
ATOM 4003 N N . ASP B 1 193 ? -11.502 9.415 28.269 1 94.06 193 ASP B N 1
ATOM 4004 C CA . ASP B 1 193 ? -12.754 8.716 27.999 1 94.06 193 ASP B CA 1
ATOM 4005 C C . ASP B 1 193 ? -12.529 7.524 27.072 1 94.06 193 ASP B C 1
ATOM 4007 O O . ASP B 1 193 ? -13.364 6.619 27.001 1 94.06 193 ASP B O 1
ATOM 4011 N N . PHE B 1 194 ? -11.45 7.567 26.34 1 96.12 194 PHE B N 1
ATOM 4012 C CA . PHE B 1 194 ? -11.145 6.527 25.365 1 96.12 194 PHE B CA 1
ATOM 4013 C C . PHE B 1 194 ? -9.642 6.424 25.136 1 96.12 194 PHE B C 1
ATOM 4015 O O . PHE B 1 194 ? -8.936 7.434 25.146 1 96.12 194 PHE B O 1
ATOM 4022 N N . GLU B 1 195 ? -9.165 5.239 24.97 1 97.27 195 GLU B N 1
ATOM 4023 C CA . GLU B 1 195 ? -7.774 4.961 24.624 1 97.27 195 GLU B CA 1
ATOM 4024 C C . GLU B 1 195 ? -7.68 3.916 23.515 1 97.27 195 GLU B C 1
ATOM 4026 O O . GLU B 1 195 ? -8.452 2.956 23.492 1 97.27 195 GLU B O 1
ATOM 4031 N N . LEU B 1 196 ? -6.809 4.108 22.586 1 97.33 196 LEU B N 1
ATOM 4032 C CA . LEU B 1 196 ? -6.531 3.142 21.529 1 97.33 196 LEU B CA 1
ATOM 4033 C C . LEU B 1 196 ? -5.029 2.96 21.341 1 97.33 196 LEU B C 1
ATOM 4035 O O . LEU B 1 196 ? -4.307 3.93 21.097 1 97.33 196 LEU B O 1
ATOM 4039 N N . LYS B 1 197 ? -4.589 1.751 21.559 1 97.6 197 LYS B N 1
ATOM 4040 C CA . LYS B 1 197 ? -3.196 1.384 21.319 1 97.6 197 LYS B CA 1
ATOM 4041 C C . LYS B 1 197 ? -3.018 0.775 19.931 1 97.6 197 LYS B C 1
ATOM 4043 O O . LYS B 1 197 ? -3.754 -0.137 19.549 1 97.6 197 LYS B O 1
ATOM 4048 N N . GLU B 1 198 ? -2.086 1.285 19.124 1 96.82 198 GLU B N 1
ATOM 4049 C CA . GLU B 1 198 ? -1.796 0.767 17.79 1 96.82 198 GLU B CA 1
ATOM 4050 C C . GLU B 1 198 ? -0.293 0.677 17.548 1 96.82 198 GLU B C 1
ATOM 4052 O O . GLU B 1 198 ? 0.462 1.561 17.958 1 96.82 198 GLU B O 1
ATOM 4057 N N . VAL B 1 199 ? 0.119 -0.337 16.938 1 95.96 199 VAL B N 1
ATOM 4058 C CA . VAL B 1 199 ? 1.517 -0.507 16.558 1 95.96 199 VAL B CA 1
ATOM 4059 C C . VAL B 1 199 ? 1.75 0.079 15.167 1 95.96 199 VAL B C 1
ATOM 4061 O O . VAL B 1 199 ? 0.947 -0.133 14.255 1 95.96 199 VAL B O 1
ATOM 4064 N N . VAL B 1 200 ? 2.787 0.84 15.03 1 96.55 200 VAL B N 1
ATOM 4065 C CA . VAL B 1 200 ? 3.224 1.289 13.712 1 96.55 200 VAL B CA 1
ATOM 4066 C C . VAL B 1 200 ? 4.006 0.175 13.019 1 96.55 200 VAL B C 1
ATOM 4068 O O . VAL B 1 200 ? 5.13 -0.141 13.415 1 96.55 200 VAL B O 1
ATOM 4071 N N . PRO B 1 201 ? 3.457 -0.353 11.991 1 94.65 201 PRO B N 1
ATOM 4072 C CA . PRO B 1 201 ? 4.166 -1.45 11.328 1 94.65 201 PRO B CA 1
ATOM 4073 C C . PRO B 1 201 ? 5.515 -1.02 10.756 1 94.65 201 PRO B C 1
ATOM 4075 O O . PRO B 1 201 ? 5.695 0.148 10.401 1 94.65 201 PRO B O 1
ATOM 4078 N N . PRO B 1 202 ? 6.43 -1.96 10.637 1 92.64 202 PRO B N 1
ATOM 4079 C CA . PRO B 1 202 ? 7.769 -1.625 10.149 1 92.64 202 PRO B CA 1
ATOM 4080 C C . PRO B 1 202 ? 7.752 -1.021 8.746 1 92.64 202 PRO B C 1
ATOM 4082 O O . PRO B 1 202 ? 8.596 -0.183 8.42 1 92.64 202 PRO B O 1
ATOM 4085 N N . ALA B 1 203 ? 6.817 -1.393 7.952 1 94.42 203 ALA B N 1
ATOM 4086 C CA . ALA B 1 203 ? 6.799 -0.944 6.562 1 94.42 203 ALA B CA 1
ATOM 4087 C C . ALA B 1 203 ? 5.845 0.233 6.379 1 94.42 203 ALA B C 1
ATOM 4089 O O . ALA B 1 203 ? 5.531 0.615 5.249 1 94.42 203 ALA B O 1
ATOM 4090 N N . GLN B 1 204 ? 5.392 0.808 7.475 1 96.96 204 GLN B N 1
ATOM 4091 C CA . GLN B 1 204 ? 4.324 1.8 7.41 1 96.96 204 GLN B CA 1
ATOM 4092 C C . GLN B 1 204 ? 4.755 3.02 6.6 1 96.96 204 GLN B C 1
ATOM 4094 O O . GLN B 1 204 ? 3.981 3.543 5.796 1 96.96 204 GLN B O 1
ATOM 4099 N N . ALA B 1 205 ? 5.983 3.485 6.816 1 97.9 205 ALA B N 1
ATOM 4100 C CA . ALA B 1 205 ? 6.466 4.657 6.092 1 97.9 205 ALA B CA 1
ATOM 4101 C C . ALA B 1 205 ? 6.594 4.366 4.599 1 97.9 205 ALA B C 1
ATOM 4103 O O . ALA B 1 205 ? 6.234 5.199 3.765 1 97.9 205 ALA B O 1
ATOM 4104 N N . ALA B 1 206 ? 7.088 3.165 4.26 1 97.7 206 ALA B N 1
ATOM 4105 C CA . ALA B 1 206 ? 7.237 2.755 2.866 1 97.7 206 ALA B CA 1
ATOM 4106 C C . ALA B 1 206 ? 5.883 2.687 2.166 1 97.7 206 ALA B C 1
ATOM 4108 O O . ALA B 1 206 ? 5.787 2.93 0.961 1 97.7 206 ALA B O 1
ATOM 4109 N N . LEU B 1 207 ? 4.882 2.381 2.912 1 98.09 207 LEU B N 1
ATOM 4110 C CA . LEU B 1 207 ? 3.531 2.279 2.37 1 98.09 207 LEU B CA 1
ATOM 4111 C C . LEU B 1 207 ? 2.884 3.656 2.259 1 98.09 207 LEU B C 1
ATOM 4113 O O . LEU B 1 207 ? 2.384 4.027 1.196 1 98.09 207 LEU B O 1
ATOM 4117 N N . TYR B 1 208 ? 2.94 4.478 3.273 1 98.61 208 TYR B N 1
ATOM 4118 C CA . TYR B 1 208 ? 2.263 5.769 3.318 1 98.61 208 TYR B CA 1
ATOM 4119 C C . TYR B 1 208 ? 2.808 6.709 2.25 1 98.61 208 TYR B C 1
ATOM 4121 O O . TYR B 1 208 ? 2.061 7.502 1.672 1 98.61 208 TYR B O 1
ATOM 4129 N N . ARG B 1 209 ? 4.107 6.634 2.012 1 98.43 209 ARG B N 1
ATOM 4130 C CA . ARG B 1 209 ? 4.726 7.573 1.082 1 98.43 209 ARG B CA 1
ATOM 4131 C C . ARG B 1 209 ? 4.126 7.436 -0.314 1 98.43 209 ARG B C 1
ATOM 4133 O O . ARG B 1 209 ? 4.111 8.398 -1.086 1 98.43 209 ARG B O 1
ATOM 4140 N N . LEU B 1 210 ? 3.514 6.295 -0.569 1 98.52 210 LEU B N 1
ATOM 4141 C CA . LEU B 1 210 ? 2.949 6.041 -1.89 1 98.52 210 LEU B CA 1
ATOM 4142 C C . LEU B 1 210 ? 1.677 6.854 -2.103 1 98.52 210 LEU B C 1
ATOM 4144 O O . LEU B 1 210 ? 1.13 6.882 -3.208 1 98.52 210 LEU B O 1
ATOM 4148 N N . SER B 1 211 ? 1.262 7.571 -1.107 1 98.54 211 SER B N 1
ATOM 4149 C CA . SER B 1 211 ? 0.118 8.469 -1.228 1 98.54 211 SER B CA 1
ATOM 4150 C C . SER B 1 211 ? 0.558 9.873 -1.63 1 98.54 211 SER B C 1
ATOM 4152 O O . SER B 1 211 ? -0.274 10.769 -1.784 1 98.54 211 SER B O 1
ATOM 4154 N N . GLY B 1 212 ? 1.915 10.109 -1.793 1 97.81 212 GLY B N 1
ATOM 4155 C CA . GLY B 1 212 ? 2.289 11.379 -2.395 1 97.81 212 GLY B CA 1
ATOM 4156 C C . GLY B 1 212 ? 3.502 12.015 -1.743 1 97.81 212 GLY B C 1
ATOM 4157 O O . GLY B 1 212 ? 4.155 12.875 -2.338 1 97.81 212 GLY B O 1
ATOM 4158 N N . ASP B 1 213 ? 3.845 11.636 -0.495 1 97.36 213 ASP B N 1
ATOM 4159 C CA . ASP B 1 213 ? 4.973 12.232 0.213 1 97.36 213 ASP B CA 1
ATOM 4160 C C . ASP B 1 213 ? 6.219 11.357 0.095 1 97.36 213 ASP B C 1
ATOM 4162 O O . ASP B 1 213 ? 6.471 10.507 0.952 1 97.36 213 ASP B O 1
ATOM 4166 N N . TYR B 1 214 ? 7.017 11.672 -0.869 1 97.47 214 TYR B N 1
ATOM 4167 C CA . TYR B 1 214 ? 8.18 10.85 -1.183 1 97.47 214 TYR B CA 1
ATOM 4168 C C . TYR B 1 214 ? 9.446 11.441 -0.576 1 97.47 214 TYR B C 1
ATOM 4170 O O . TYR B 1 214 ? 10.541 11.271 -1.118 1 97.47 214 TYR B O 1
ATOM 4178 N N . ASN B 1 215 ? 9.34 12.23 0.528 1 95.64 215 ASN B N 1
ATOM 4179 C CA . ASN B 1 215 ? 10.489 12.732 1.275 1 95.64 215 ASN B CA 1
ATOM 4180 C C . ASN B 1 215 ? 11.435 11.604 1.674 1 95.64 215 ASN B C 1
ATOM 4182 O O . ASN B 1 215 ? 11.051 10.703 2.422 1 95.64 215 ASN B O 1
ATOM 4186 N N . PRO B 1 216 ? 12.675 11.627 1.222 1 95.31 216 PRO B N 1
ATOM 4187 C CA . PRO B 1 216 ? 13.607 10.538 1.525 1 95.31 216 PRO B CA 1
ATOM 4188 C C . PRO B 1 216 ? 13.832 10.353 3.023 1 95.31 216 PRO B C 1
ATOM 4190 O O . PRO B 1 216 ? 14.274 9.286 3.458 1 95.31 216 PRO B O 1
ATOM 4193 N N . LEU B 1 217 ? 13.522 11.331 3.79 1 94.29 217 LEU B N 1
ATOM 4194 C CA . LEU B 1 217 ? 13.63 11.26 5.243 1 94.29 217 LEU B CA 1
ATOM 4195 C C . LEU B 1 217 ? 12.838 10.076 5.789 1 94.29 217 LEU B C 1
ATOM 4197 O O . LEU B 1 217 ? 13.168 9.54 6.849 1 94.29 217 LEU B O 1
ATOM 4201 N N . HIS B 1 218 ? 11.825 9.631 5.086 1 96.71 218 HIS B N 1
ATOM 4202 C CA . HIS B 1 218 ? 10.896 8.625 5.589 1 96.71 218 HIS B CA 1
ATOM 4203 C C . HIS B 1 218 ? 11.22 7.245 5.027 1 96.71 218 HIS B C 1
ATOM 4205 O O . HIS B 1 218 ? 10.457 6.296 5.221 1 96.71 218 HIS B O 1
ATOM 4211 N N . ILE B 1 219 ? 12.34 7.054 4.303 1 96.51 219 ILE B N 1
ATOM 4212 C CA . ILE B 1 219 ? 12.596 5.743 3.718 1 96.51 219 ILE B CA 1
ATOM 4213 C C . ILE B 1 219 ? 14.096 5.46 3.719 1 96.51 219 ILE B C 1
ATOM 4215 O O . ILE B 1 219 ? 14.516 4.302 3.78 1 96.51 219 ILE B O 1
ATOM 4219 N N . ASP B 1 220 ? 14.956 6.47 3.647 1 94.33 220 ASP B N 1
ATOM 4220 C CA . ASP B 1 220 ? 16.407 6.329 3.581 1 94.33 220 ASP B CA 1
ATOM 4221 C C . ASP B 1 220 ? 17.046 6.581 4.945 1 94.33 220 ASP B C 1
ATOM 4223 O O . ASP B 1 220 ? 17.101 7.721 5.409 1 94.33 220 ASP B O 1
ATOM 4227 N N . PRO B 1 221 ? 17.538 5.547 5.561 1 93.13 221 PRO B N 1
ATOM 4228 C CA . PRO B 1 221 ? 18.088 5.728 6.906 1 93.13 221 PRO B CA 1
ATOM 4229 C C . PRO B 1 221 ? 19.279 6.684 6.933 1 93.13 221 PRO B C 1
ATOM 4231 O O . PRO B 1 221 ? 19.512 7.356 7.941 1 93.13 221 PRO B O 1
ATOM 4234 N N . SER B 1 222 ? 19.972 6.781 5.853 1 92.09 222 SER B N 1
ATOM 4235 C CA . SER B 1 222 ? 21.144 7.65 5.815 1 92.09 222 SER B CA 1
ATOM 4236 C C . SER B 1 222 ? 20.748 9.118 5.934 1 92.09 222 SER B C 1
ATOM 4238 O O . SER B 1 222 ? 21.482 9.92 6.515 1 92.09 222 SER B O 1
ATOM 4240 N N . ILE B 1 223 ? 19.601 9.448 5.434 1 91.23 223 ILE B N 1
ATOM 4241 C CA . ILE B 1 223 ? 19.128 10.827 5.494 1 91.23 223 ILE B CA 1
ATOM 4242 C C . ILE B 1 223 ? 18.699 11.164 6.92 1 91.23 223 ILE B C 1
ATOM 4244 O O . ILE B 1 223 ? 19.022 12.236 7.436 1 91.23 223 ILE B O 1
ATOM 4248 N N . GLY B 1 224 ? 17.978 10.217 7.55 1 89.1 224 GLY B N 1
ATOM 4249 C CA . GLY B 1 224 ? 17.613 10.422 8.942 1 89.1 224 GLY B CA 1
ATOM 4250 C C . GLY B 1 224 ? 18.812 10.531 9.865 1 89.1 224 GLY B C 1
ATOM 4251 O O . GLY B 1 224 ? 18.815 11.339 10.796 1 89.1 224 GLY B O 1
ATOM 4252 N N . GLN B 1 225 ? 19.773 9.77 9.565 1 90.57 225 GLN B N 1
ATOM 4253 C CA . GLN B 1 225 ? 21.001 9.825 10.351 1 90.57 225 GLN B CA 1
ATOM 4254 C C . GLN B 1 225 ? 21.69 11.178 10.201 1 90.57 225 GLN B C 1
ATOM 4256 O O . GLN B 1 225 ? 22.087 11.792 11.194 1 90.57 225 GLN B O 1
ATOM 4261 N N . ALA B 1 226 ? 21.747 11.612 9.005 1 87.32 226 ALA B N 1
ATOM 4262 C CA . ALA B 1 226 ? 22.38 12.897 8.72 1 87.32 226 ALA B CA 1
ATOM 4263 C C . ALA B 1 226 ? 21.624 14.041 9.387 1 87.32 226 ALA B C 1
ATOM 4265 O O . ALA B 1 226 ? 22.225 15.041 9.788 1 87.32 226 ALA B O 1
ATOM 4266 N N . GLY B 1 227 ? 20.332 13.836 9.529 1 83.71 227 GLY B N 1
ATOM 4267 C CA . GLY B 1 227 ? 19.5 14.87 10.122 1 83.71 227 GLY B CA 1
ATOM 4268 C C . GLY B 1 227 ? 19.393 14.758 11.631 1 83.71 227 GLY B C 1
ATOM 4269 O O . GLY B 1 227 ? 18.636 15.499 12.262 1 83.71 227 GLY B O 1
ATOM 4270 N N . GLY B 1 228 ? 20.128 13.745 12.231 1 85 228 GLY B N 1
ATOM 4271 C CA . GLY B 1 228 ? 20.141 13.599 13.678 1 85 228 GLY B CA 1
ATOM 4272 C C . GLY B 1 228 ? 18.93 12.859 14.214 1 85 228 GLY B C 1
ATOM 4273 O O . GLY B 1 228 ? 18.599 12.974 15.395 1 85 228 GLY B O 1
ATOM 4274 N N . LEU B 1 229 ? 18.182 12.201 13.396 1 87.53 229 LEU B N 1
ATOM 4275 C CA . LEU B 1 229 ? 16.95 11.53 13.8 1 87.53 229 LEU B CA 1
ATOM 4276 C C . LEU B 1 229 ? 17.203 10.053 14.084 1 87.53 229 LEU B C 1
ATOM 4278 O O . LEU B 1 229 ? 16.289 9.328 14.483 1 87.53 229 LEU B O 1
ATOM 4282 N N . ASN B 1 230 ? 18.393 9.631 13.893 1 87.15 230 ASN B N 1
ATOM 4283 C CA . ASN B 1 230 ? 18.806 8.259 14.168 1 87.15 230 ASN B CA 1
ATOM 4284 C C . ASN B 1 230 ? 18.014 7.257 13.333 1 87.15 230 ASN B C 1
ATOM 4286 O O . ASN B 1 230 ? 17.464 6.293 13.87 1 87.15 230 ASN B O 1
ATOM 4290 N N . GLY B 1 231 ? 17.846 7.563 12.045 1 90.43 231 GLY B N 1
ATOM 4291 C CA . GLY B 1 231 ? 17.207 6.635 11.126 1 90.43 231 GLY B CA 1
ATOM 4292 C C . GLY B 1 231 ? 15.907 7.164 10.551 1 90.43 231 GLY B C 1
ATOM 4293 O O . GLY B 1 231 ? 15.701 8.378 10.483 1 90.43 231 GLY B O 1
ATOM 4294 N N . VAL B 1 232 ? 15.034 6.261 10.152 1 94.6 232 VAL B N 1
ATOM 4295 C CA . VAL B 1 232 ? 13.815 6.61 9.43 1 94.6 232 VAL B CA 1
ATOM 4296 C C . VAL B 1 232 ? 12.713 6.973 10.422 1 94.6 232 VAL B C 1
ATOM 4298 O O . VAL B 1 232 ? 12.534 6.296 11.437 1 94.6 232 VAL B O 1
ATOM 4301 N N . ILE B 1 233 ? 12.006 8.028 10.211 1 95.73 233 ILE B N 1
ATOM 4302 C CA . ILE B 1 233 ? 10.861 8.407 11.032 1 95.73 233 ILE B CA 1
ATOM 4303 C C . ILE B 1 233 ? 9.584 8.342 10.198 1 95.73 233 ILE B C 1
ATOM 4305 O O . ILE B 1 233 ? 9.631 8.444 8.97 1 95.73 233 ILE B O 1
ATOM 4309 N N . LEU B 1 234 ? 8.499 8.134 10.843 1 97.57 234 LEU B N 1
ATOM 4310 C CA . LEU B 1 234 ? 7.19 8.131 10.199 1 97.57 234 LEU B CA 1
ATOM 4311 C C . LEU B 1 234 ? 6.767 9.547 9.821 1 97.57 234 LEU B C 1
ATOM 4313 O O . LEU B 1 234 ? 7.113 10.508 10.511 1 97.57 234 LEU B O 1
ATOM 4317 N N . HIS B 1 235 ? 6.033 9.684 8.771 1 97.85 235 HIS B N 1
ATOM 4318 C CA . HIS B 1 235 ? 5.436 10.968 8.421 1 97.85 235 HIS B CA 1
ATOM 4319 C C . HIS B 1 235 ? 4.553 11.491 9.549 1 97.85 235 HIS B C 1
ATOM 4321 O O . HIS B 1 235 ? 3.71 10.76 10.073 1 97.85 235 HIS B O 1
ATOM 4327 N N . GLY B 1 236 ? 4.726 12.731 9.871 1 97.83 236 GLY B N 1
ATOM 4328 C CA . GLY B 1 236 ? 3.851 13.337 10.862 1 97.83 236 GLY B CA 1
ATOM 4329 C C . GLY B 1 236 ? 2.38 13.215 10.512 1 97.83 236 GLY B C 1
ATOM 4330 O O . GLY B 1 236 ? 1.55 12.941 11.381 1 97.83 236 GLY B O 1
ATOM 4331 N N . LEU B 1 237 ? 2.076 13.373 9.251 1 98.55 237 LEU B N 1
ATOM 4332 C CA . LEU B 1 237 ? 0.685 13.327 8.815 1 98.55 237 LEU B CA 1
ATOM 4333 C C . LEU B 1 237 ? 0.149 11.9 8.858 1 98.55 237 LEU B C 1
ATOM 4335 O O . LEU B 1 237 ? -1.066 11.689 8.887 1 98.55 237 LEU B O 1
ATOM 4339 N N . CYS B 1 238 ? 0.983 10.932 8.825 1 98.68 238 CYS B N 1
ATOM 4340 C CA . CYS B 1 238 ? 0.532 9.565 9.059 1 98.68 238 CYS B CA 1
ATOM 4341 C C . CYS B 1 238 ? 0.143 9.362 10.518 1 98.68 238 CYS B C 1
ATOM 4343 O O . CYS B 1 238 ? -0.922 8.815 10.811 1 98.68 238 CYS B O 1
ATOM 4345 N N . SER B 1 239 ? 1.008 9.818 11.452 1 98.44 239 SER B N 1
ATOM 4346 C CA . SER B 1 239 ? 0.66 9.778 12.869 1 98.44 239 SER B CA 1
ATOM 4347 C C . SER B 1 239 ? -0.628 10.548 13.144 1 98.44 239 SER B C 1
ATOM 4349 O O . SER B 1 239 ? -1.45 10.122 13.957 1 98.44 239 SER B O 1
ATOM 4351 N N . TYR B 1 240 ? -0.735 11.657 12.445 1 98.58 240 TYR B N 1
ATOM 4352 C CA . TYR B 1 240 ? -1.937 12.482 12.502 1 98.58 240 TYR B CA 1
ATOM 4353 C C . TYR B 1 240 ? -3.169 11.681 12.099 1 98.58 240 TYR B C 1
ATOM 4355 O O . TYR B 1 240 ? -4.205 11.747 12.764 1 98.58 240 TYR B O 1
ATOM 4363 N N . ALA B 1 241 ? -3.054 10.868 11.113 1 98.74 241 ALA B N 1
ATOM 4364 C CA . ALA B 1 241 ? -4.164 10.05 10.63 1 98.74 241 ALA B CA 1
ATOM 4365 C C . ALA B 1 241 ? -4.449 8.895 11.585 1 98.74 241 ALA B C 1
ATOM 4367 O O . ALA B 1 241 ? -5.602 8.49 11.753 1 98.74 241 ALA B O 1
ATOM 4368 N N . PHE B 1 242 ? -3.425 8.298 12.218 1 98.54 242 PHE B N 1
ATOM 4369 C CA . PHE B 1 242 ? -3.639 7.325 13.283 1 98.54 242 PHE B CA 1
ATOM 4370 C C . PHE B 1 242 ? -4.507 7.915 14.388 1 98.54 242 PHE B C 1
ATOM 4372 O O . PHE B 1 242 ? -5.442 7.266 14.863 1 98.54 242 PHE B O 1
ATOM 4379 N N . ALA B 1 243 ? -4.198 9.131 14.74 1 98.49 243 ALA B N 1
ATOM 4380 C CA . ALA B 1 243 ? -4.994 9.806 15.761 1 98.49 243 ALA B CA 1
ATOM 4381 C C . ALA B 1 243 ? -6.432 10.008 15.291 1 98.49 243 ALA B C 1
ATOM 4383 O O . ALA B 1 243 ? -7.376 9.812 16.06 1 98.49 243 ALA B O 1
ATOM 4384 N N . ALA B 1 244 ? -6.58 10.405 14.04 1 98.53 244 ALA B N 1
ATOM 4385 C CA . ALA B 1 244 ? -7.919 10.61 13.495 1 98.53 244 ALA B CA 1
ATOM 4386 C C . ALA B 1 244 ? -8.737 9.323 13.551 1 98.53 244 ALA B C 1
ATOM 4388 O O . ALA B 1 244 ? -9.933 9.352 13.85 1 98.53 244 ALA B O 1
ATOM 4389 N N . ARG B 1 245 ? -8.174 8.221 13.248 1 97.66 245 ARG B N 1
ATOM 4390 C CA . ARG B 1 245 ? -8.865 6.941 13.355 1 97.66 245 ARG B CA 1
ATOM 4391 C C . ARG B 1 245 ? -9.317 6.681 14.788 1 97.66 245 ARG B C 1
ATOM 4393 O O . ARG B 1 245 ? -10.441 6.23 15.018 1 97.66 245 ARG B O 1
ATOM 4400 N N . ALA B 1 246 ? -8.421 6.969 15.738 1 97.77 246 ALA B N 1
ATOM 4401 C CA . ALA B 1 246 ? -8.773 6.798 17.145 1 97.77 246 ALA B CA 1
ATOM 4402 C C . ALA B 1 246 ? -9.935 7.707 17.534 1 97.77 246 ALA B C 1
ATOM 4404 O O . ALA B 1 246 ? -10.829 7.298 18.279 1 97.77 246 ALA B O 1
ATOM 4405 N N . LEU B 1 247 ? -9.932 8.899 17.013 1 97.21 247 LEU B N 1
ATOM 4406 C CA . LEU B 1 247 ? -10.982 9.867 17.31 1 97.21 247 LEU B CA 1
ATOM 4407 C C . LEU B 1 247 ? -12.34 9.357 16.837 1 97.21 247 LEU B C 1
ATOM 4409 O O . LEU B 1 247 ? -13.321 9.408 17.583 1 97.21 247 LEU B O 1
ATOM 4413 N N . LEU B 1 248 ? -12.39 8.9 15.637 1 96.68 248 LEU B N 1
ATOM 4414 C CA . LEU B 1 248 ? -13.649 8.385 15.111 1 96.68 248 LEU B CA 1
ATOM 4415 C C . LEU B 1 248 ? -14.132 7.191 15.928 1 96.68 248 LEU B C 1
ATOM 4417 O O . LEU B 1 248 ? -15.319 7.091 16.248 1 96.68 248 LEU B O 1
ATOM 4421 N N . ARG B 1 249 ? -13.255 6.34 16.376 1 95.99 249 ARG B N 1
ATOM 4422 C CA . ARG B 1 249 ? -13.613 5.159 17.155 1 95.99 249 ARG B CA 1
ATOM 4423 C C . ARG B 1 249 ? -14.047 5.543 18.565 1 95.99 249 ARG B C 1
ATOM 4425 O O . ARG B 1 249 ? -14.825 4.826 19.198 1 95.99 249 ARG B O 1
ATOM 4432 N N . ALA B 1 250 ? -13.47 6.628 19.043 1 96.02 250 ALA B N 1
ATOM 4433 C CA . ALA B 1 250 ? -13.884 7.115 20.356 1 96.02 250 ALA B CA 1
ATOM 4434 C C . ALA B 1 250 ? -15.376 7.433 20.378 1 96.02 250 ALA B C 1
ATOM 4436 O O . ALA B 1 250 ? -16.032 7.293 21.413 1 96.02 250 ALA B O 1
ATOM 4437 N N . PHE B 1 251 ? -15.917 7.807 19.263 1 94.56 251 PHE B N 1
ATOM 4438 C CA . PHE B 1 251 ? -17.319 8.2 19.201 1 94.56 251 PHE B CA 1
ATOM 4439 C C . PHE B 1 251 ? -18.172 7.072 18.632 1 94.56 251 PHE B C 1
ATOM 4441 O O . PHE B 1 251 ? -19.374 7.002 18.895 1 94.56 251 PHE B O 1
ATOM 4448 N N . ASP B 1 252 ? -17.566 6.274 17.804 1 94.02 252 ASP B N 1
ATOM 4449 C CA . ASP B 1 252 ? -18.201 5.065 17.287 1 94.02 252 ASP B CA 1
ATOM 4450 C C . ASP B 1 252 ? -17.202 3.913 17.202 1 94.02 252 ASP B C 1
ATOM 4452 O O . ASP B 1 252 ? -16.448 3.809 16.233 1 94.02 252 ASP B O 1
ATOM 4456 N N . PRO B 1 253 ? -17.231 3.006 18.146 1 92.3 253 PRO B N 1
ATOM 4457 C CA . PRO B 1 253 ? -16.267 1.904 18.173 1 92.3 253 PRO B CA 1
ATOM 4458 C C . PRO B 1 253 ? -16.349 1.018 16.932 1 92.3 253 PRO B C 1
ATOM 4460 O O . PRO B 1 253 ? -15.45 0.21 16.685 1 92.3 253 PRO B O 1
ATOM 4463 N N . HIS B 1 254 ? -17.417 1.208 16.162 1 91.81 254 HIS B N 1
ATOM 4464 C CA . HIS B 1 254 ? -17.595 0.368 14.983 1 91.81 254 HIS B CA 1
ATOM 4465 C C . HIS B 1 254 ? -17.338 1.154 13.702 1 91.81 254 HIS B C 1
ATOM 4467 O O . HIS B 1 254 ? -17.704 0.709 12.612 1 91.81 254 HIS B O 1
ATOM 4473 N N . ASP B 1 255 ? -16.763 2.329 13.847 1 92.36 255 ASP B N 1
ATOM 4474 C CA . ASP B 1 255 ? -16.48 3.145 12.67 1 92.36 255 ASP B CA 1
ATOM 4475 C C . ASP B 1 255 ? -15.694 2.353 11.628 1 92.36 255 ASP B C 1
ATOM 4477 O O . ASP B 1 255 ? -14.7 1.703 11.955 1 92.36 255 ASP B O 1
ATOM 4481 N N . GLY B 1 256 ? -16.1 2.389 10.447 1 91.79 256 GLY B N 1
ATOM 4482 C CA . GLY B 1 256 ? -15.442 1.721 9.335 1 91.79 256 GLY B CA 1
ATOM 4483 C C . GLY B 1 256 ? -15.966 0.319 9.087 1 91.79 256 GLY B C 1
ATOM 4484 O O . GLY B 1 256 ? -15.629 -0.305 8.079 1 91.79 256 GLY B O 1
ATOM 4485 N N . GLN B 1 257 ? -16.673 -0.219 10.045 1 90.52 257 GLN B N 1
ATOM 4486 C CA . GLN B 1 257 ? -17.245 -1.55 9.87 1 90.52 257 GLN B CA 1
ATOM 4487 C C . GLN B 1 257 ? -18.545 -1.489 9.073 1 90.52 257 GLN B C 1
ATOM 4489 O O . GLN B 1 257 ? -19.433 -0.693 9.383 1 90.52 257 GLN B O 1
ATOM 4494 N N . PRO B 1 258 ? -18.519 -2.292 8.033 1 81.17 258 PRO B N 1
ATOM 4495 C CA . PRO B 1 258 ? -19.744 -2.244 7.231 1 81.17 258 PRO B CA 1
ATOM 4496 C C . PRO B 1 258 ? -20.987 -2.628 8.03 1 81.17 258 PRO B C 1
ATOM 4498 O O . PRO B 1 258 ? -20.942 -3.555 8.843 1 81.17 258 PRO B O 1
ATOM 4501 N N . GLY B 1 259 ? -22.085 -1.919 7.754 1 78.78 259 GLY B N 1
ATOM 4502 C CA . GLY B 1 259 ? -23.389 -2.229 8.317 1 78.78 259 GLY B CA 1
ATOM 4503 C C . GLY B 1 259 ? -23.516 -1.837 9.777 1 78.78 259 GLY B C 1
ATOM 4504 O O . GLY B 1 259 ? -24.576 -2.013 10.383 1 78.78 259 GLY B O 1
ATOM 4505 N N . LYS B 1 260 ? -22.495 -1.352 10.402 1 78.99 260 LYS B N 1
ATOM 4506 C CA . LYS B 1 260 ? -22.534 -1.006 11.82 1 78.99 260 LYS B CA 1
ATOM 4507 C C . LYS B 1 260 ? -22.246 0.478 12.032 1 78.99 260 LYS B C 1
ATOM 4509 O O . LYS B 1 260 ? -22.082 0.928 13.168 1 78.99 260 LYS B O 1
ATOM 4514 N N . GLU B 1 261 ? -22.104 1.158 10.972 1 73.51 261 GLU B N 1
ATOM 4515 C CA . GLU B 1 261 ? -21.616 2.527 11.113 1 73.51 261 GLU B CA 1
ATOM 4516 C C . GLU B 1 261 ? -22.719 3.457 11.611 1 73.51 261 GLU B C 1
ATOM 4518 O O . GLU B 1 261 ? -23.88 3.317 11.219 1 73.51 261 GLU B O 1
ATOM 4523 N N . SER B 1 262 ? -22.398 4.211 12.614 1 75.56 262 SER B N 1
ATOM 4524 C CA . SER B 1 262 ? -23.29 5.215 13.184 1 75.56 262 SER B CA 1
ATOM 4525 C C . SER B 1 262 ? -23.313 6.481 12.334 1 75.56 262 SER B C 1
ATOM 4527 O O . SER B 1 262 ? -24.152 7.36 12.544 1 75.56 262 SER B O 1
ATOM 4529 N N . GLY B 1 263 ? -22.409 6.533 11.413 1 84 263 GLY B N 1
ATOM 4530 C CA . GLY B 1 263 ? -22.375 7.706 10.554 1 84 263 GLY B CA 1
ATOM 4531 C C . GLY B 1 263 ? -21.522 8.83 11.112 1 84 263 GLY B C 1
ATOM 4532 O O . GLY B 1 263 ? -21.659 9.983 10.699 1 84 263 GLY B O 1
ATOM 4533 N N . VAL B 1 264 ? -20.694 8.56 12.071 1 91.91 264 VAL B N 1
ATOM 4534 C CA . VAL B 1 264 ? -19.816 9.576 12.641 1 91.91 264 VAL B CA 1
ATOM 4535 C C . VAL B 1 264 ? -18.957 10.195 11.541 1 91.91 264 VAL B C 1
ATOM 4537 O O . VAL B 1 264 ? -18.527 9.501 10.616 1 91.91 264 VAL B O 1
ATOM 4540 N N . GLN B 1 265 ? -18.794 11.523 11.731 1 93.6 265 GLN B N 1
ATOM 4541 C CA . GLN B 1 265 ? -18.016 12.252 10.736 1 93.6 265 GLN B CA 1
ATOM 4542 C C . GLN B 1 265 ? -17.035 13.214 11.401 1 93.6 265 GLN B C 1
ATOM 4544 O O . GLN B 1 265 ? -17.401 13.94 12.327 1 93.6 265 GLN B O 1
ATOM 4549 N N . LEU B 1 266 ? -15.841 13.157 10.991 1 95.8 266 LEU B N 1
ATOM 4550 C CA . LEU B 1 266 ? -14.855 14.14 11.427 1 95.8 266 LEU B CA 1
ATOM 4551 C C . LEU B 1 266 ? -15.087 15.483 10.741 1 95.8 266 LEU B C 1
ATOM 4553 O O . LEU B 1 266 ? -15.16 15.553 9.512 1 95.8 266 LEU B O 1
ATOM 4557 N N . GLU B 1 267 ? -15.217 16.564 11.506 1 94.59 267 GLU B N 1
ATOM 4558 C CA . GLU B 1 267 ? -15.463 17.889 10.945 1 94.59 267 GLU B CA 1
ATOM 4559 C C . GLU B 1 267 ? -14.212 18.759 11.015 1 94.59 267 GLU B C 1
ATOM 4561 O O . GLU B 1 267 ? -14.01 19.634 10.171 1 94.59 267 GLU B O 1
ATOM 4566 N N . TYR B 1 268 ? -13.484 18.506 12.086 1 94.62 268 TYR B N 1
ATOM 4567 C CA . TYR B 1 268 ? -12.299 19.321 12.328 1 94.62 268 TYR B CA 1
ATOM 4568 C C . TYR B 1 268 ? -11.27 18.557 13.152 1 94.62 268 TYR B C 1
ATOM 4570 O O . TYR B 1 268 ? -11.627 17.825 14.078 1 94.62 268 TYR B O 1
ATOM 4578 N N . ILE B 1 269 ? -10.028 18.742 12.839 1 96.33 269 ILE B N 1
ATOM 4579 C CA . ILE B 1 269 ? -8.935 18.214 13.649 1 96.33 269 ILE B CA 1
ATOM 4580 C C . ILE B 1 269 ? -7.733 19.151 13.566 1 96.33 269 ILE B C 1
ATOM 4582 O O . ILE B 1 269 ? -7.376 19.619 12.482 1 96.33 269 ILE B O 1
ATOM 4586 N N . SER B 1 270 ? -7.132 19.489 14.637 1 95.51 270 SER B N 1
ATOM 4587 C CA . SER B 1 270 ? -5.892 20.254 14.73 1 95.51 270 SER B CA 1
ATOM 4588 C C . SER B 1 270 ? -4.941 19.641 15.752 1 95.51 270 SER B C 1
ATOM 4590 O O . SER B 1 270 ? -5.37 19.195 16.818 1 95.51 270 SER B O 1
ATOM 4592 N N . ALA B 1 271 ? -3.702 19.579 15.383 1 96.21 271 ALA B N 1
ATOM 4593 C CA . ALA B 1 271 ? -2.72 19.008 16.301 1 96.21 271 ALA B CA 1
ATOM 4594 C C . ALA B 1 271 ? -1.359 19.679 16.134 1 96.21 271 ALA B C 1
ATOM 4596 O O . ALA B 1 271 ? -1.033 20.174 15.053 1 96.21 271 ALA B O 1
ATOM 4597 N N . ARG B 1 272 ? -0.666 19.715 17.2 1 95.67 272 ARG B N 1
ATOM 4598 C CA . ARG B 1 272 ? 0.745 20.085 17.222 1 95.67 272 ARG B CA 1
ATOM 4599 C C . ARG B 1 272 ? 1.635 18.848 17.291 1 95.67 272 ARG B C 1
ATOM 4601 O O . ARG B 1 272 ? 1.385 17.942 18.088 1 95.67 272 ARG B O 1
ATOM 4608 N N . PHE B 1 273 ? 2.616 18.837 16.406 1 96.2 273 PHE B N 1
ATOM 4609 C CA . PHE B 1 273 ? 3.577 17.74 16.413 1 96.2 273 PHE B CA 1
ATOM 4610 C C . PHE B 1 273 ? 4.701 18.011 17.405 1 96.2 273 PHE B C 1
ATOM 4612 O O . PHE B 1 273 ? 5.317 19.079 17.377 1 96.2 273 PHE B O 1
ATOM 4619 N N . THR B 1 274 ? 5.037 17.019 18.284 1 94.06 274 THR B N 1
ATOM 4620 C CA . THR B 1 274 ? 5.961 17.337 19.367 1 94.06 274 THR B CA 1
ATOM 4621 C C . THR B 1 274 ? 7.152 16.383 19.359 1 94.06 274 THR B C 1
ATOM 4623 O O . THR B 1 274 ? 8.236 16.73 19.832 1 94.06 274 THR B O 1
ATOM 4626 N N . SER B 1 275 ? 7.017 15.185 18.875 1 94.76 275 SER B N 1
ATOM 4627 C CA . SER B 1 275 ? 8.132 14.248 18.795 1 94.76 275 SER B CA 1
ATOM 4628 C C . SER B 1 275 ? 7.976 13.304 17.607 1 94.76 275 SER B C 1
ATOM 4630 O O . SER B 1 275 ? 6.856 12.981 17.207 1 94.76 275 SER B O 1
ATOM 4632 N N . PRO B 1 276 ? 9.08 12.902 17.086 1 95.32 276 PRO B N 1
ATOM 4633 C CA . PRO B 1 276 ? 8.998 11.99 15.943 1 95.32 276 PRO B CA 1
ATOM 4634 C C . PRO B 1 276 ? 8.507 10.597 16.332 1 95.32 276 PRO B C 1
ATOM 4636 O O . PRO B 1 276 ? 8.743 10.148 17.456 1 95.32 276 PRO B O 1
ATOM 4639 N N . VAL B 1 277 ? 7.78 9.981 15.48 1 97.24 277 VAL B N 1
ATOM 4640 C CA . VAL B 1 277 ? 7.351 8.591 15.585 1 97.24 277 VAL B CA 1
ATOM 4641 C C . VAL B 1 277 ? 8.243 7.707 14.717 1 97.24 277 VAL B C 1
ATOM 4643 O O . VAL B 1 277 ? 8.591 8.079 13.593 1 97.24 277 VAL B O 1
ATOM 4646 N N . ARG B 1 278 ? 8.634 6.589 15.242 1 95.91 278 ARG B N 1
ATOM 4647 C CA . ARG B 1 278 ? 9.478 5.655 14.504 1 95.91 278 ARG B CA 1
ATOM 4648 C C . ARG B 1 278 ? 8.708 4.39 14.141 1 95.91 278 ARG B C 1
ATOM 4650 O O . ARG B 1 278 ? 7.647 4.118 14.708 1 95.91 278 ARG B O 1
ATOM 4657 N N . LEU B 1 279 ? 9.261 3.692 13.191 1 94.91 279 LEU B N 1
ATOM 4658 C CA . LEU B 1 279 ? 8.673 2.414 12.807 1 94.91 279 LEU B CA 1
ATOM 4659 C C . LEU B 1 279 ? 8.804 1.394 13.933 1 94.91 279 LEU B C 1
ATOM 4661 O O . LEU B 1 279 ? 9.866 1.276 14.548 1 94.91 279 LEU B O 1
ATOM 4665 N N . GLY B 1 280 ? 7.711 0.711 14.256 1 93.86 280 GLY B N 1
ATOM 4666 C CA . GLY B 1 280 ? 7.696 -0.251 15.346 1 93.86 280 GLY B CA 1
ATOM 4667 C C . GLY B 1 280 ? 7.184 0.331 16.649 1 93.86 280 GLY B C 1
ATOM 4668 O O . GLY B 1 280 ? 6.876 -0.408 17.587 1 93.86 280 GLY B O 1
ATOM 4669 N N . ASP B 1 281 ? 7.102 1.652 16.709 1 97.07 281 ASP B N 1
ATOM 4670 C CA . ASP B 1 281 ? 6.574 2.279 17.917 1 97.07 281 ASP B CA 1
ATOM 4671 C C . ASP B 1 281 ? 5.131 1.848 18.173 1 97.07 281 ASP B C 1
ATOM 4673 O O . ASP B 1 281 ? 4.389 1.556 17.233 1 97.07 281 ASP B O 1
ATOM 4677 N N . VAL B 1 282 ? 4.798 1.809 19.41 1 98.18 282 VAL B N 1
ATOM 4678 C CA . VAL B 1 282 ? 3.409 1.641 19.823 1 98.18 282 VAL B CA 1
ATOM 4679 C C . VAL B 1 282 ? 2.809 2.997 20.185 1 98.18 282 VAL B C 1
ATOM 4681 O O . VAL B 1 282 ? 3.335 3.706 21.046 1 98.18 282 VAL B O 1
ATOM 4684 N N . LEU B 1 283 ? 1.744 3.367 19.498 1 98.47 283 LEU B N 1
ATOM 4685 C CA . LEU B 1 283 ? 1.07 4.64 19.729 1 98.47 283 LEU B CA 1
ATOM 4686 C C . LEU B 1 283 ? -0.158 4.452 20.613 1 98.47 283 LEU B C 1
ATOM 4688 O O . LEU B 1 283 ? -1.001 3.595 20.338 1 98.47 283 LEU B O 1
ATOM 4692 N N . LEU B 1 284 ? -0.233 5.19 21.662 1 98.38 284 LEU B N 1
ATOM 4693 C CA . LEU B 1 284 ? -1.418 5.275 22.51 1 98.38 284 LEU B CA 1
ATOM 4694 C C . LEU B 1 284 ? -2.115 6.62 22.337 1 98.38 284 LEU B C 1
ATOM 4696 O O . LEU B 1 284 ? -1.579 7.658 22.733 1 98.38 284 LEU B O 1
ATOM 4700 N N . THR B 1 285 ? -3.243 6.585 21.704 1 98.16 285 THR B N 1
ATOM 4701 C CA . THR B 1 285 ? -4.042 7.797 21.558 1 98.16 285 THR B CA 1
ATOM 4702 C C . THR B 1 285 ? -5.102 7.882 22.652 1 98.16 285 THR B C 1
ATOM 4704 O O . THR B 1 285 ? -5.894 6.954 22.829 1 98.16 285 THR B O 1
ATOM 4707 N N . ARG B 1 286 ? -5.109 8.969 23.317 1 96.65 286 ARG B N 1
ATOM 4708 C CA . ARG B 1 286 ? -6.06 9.238 24.391 1 96.65 286 ARG B CA 1
ATOM 4709 C C . ARG B 1 286 ? -7 10.379 24.016 1 96.65 286 ARG B C 1
ATOM 4711 O O . ARG B 1 286 ? -6.574 11.373 23.426 1 96.65 286 ARG B O 1
ATOM 4718 N N . VAL B 1 287 ? -8.28 10.175 24.363 1 95.95 287 VAL B N 1
ATOM 4719 C CA . VAL B 1 287 ? -9.296 11.143 23.962 1 95.95 287 VAL B CA 1
ATOM 4720 C C . VAL B 1 287 ? -10.107 11.577 25.181 1 95.95 287 VAL B C 1
ATOM 4722 O O . VAL B 1 287 ? -10.52 10.741 25.988 1 95.95 287 VAL B O 1
ATOM 4725 N N . TRP B 1 288 ? -10.299 12.885 25.346 1 92.91 288 TRP B N 1
ATOM 4726 C CA . TRP B 1 288 ? -11.181 13.49 26.338 1 92.91 288 TRP B CA 1
ATOM 4727 C C . TRP B 1 288 ? -12.34 14.217 25.665 1 92.91 288 TRP B C 1
ATOM 4729 O O . TRP B 1 288 ? -12.139 15.234 24.997 1 92.91 288 TRP B O 1
ATOM 4739 N N . LYS B 1 289 ? -13.482 13.738 25.861 1 89.43 289 LYS B N 1
ATOM 4740 C CA . LYS B 1 289 ? -14.662 14.335 25.241 1 89.43 289 LYS B CA 1
ATOM 4741 C C . LYS B 1 289 ? -15.138 15.554 26.025 1 89.43 289 LYS B C 1
ATOM 4743 O O . LYS B 1 289 ? -15.139 15.544 27.258 1 89.43 289 LYS B O 1
ATOM 4748 N N . GLY B 1 290 ? -15.242 16.618 25.344 1 80.51 290 GLY B N 1
ATOM 4749 C CA . GLY B 1 290 ? -15.718 17.835 25.981 1 80.51 290 GLY B CA 1
ATOM 4750 C C . GLY B 1 290 ? -17.165 17.748 26.428 1 80.51 290 GLY B C 1
ATOM 4751 O O . GLY B 1 290 ? -17.885 16.824 26.042 1 80.51 290 GLY B O 1
ATOM 4752 N N . SER B 1 291 ? -17.387 18.535 27.564 1 61.95 291 SER B N 1
ATOM 4753 C CA . SER B 1 291 ? -18.78 18.661 27.981 1 61.95 291 SER B CA 1
ATOM 4754 C C . SER B 1 291 ? -19.654 19.173 26.841 1 61.95 291 SER B C 1
ATOM 4756 O O . SER B 1 291 ? -19.187 19.93 25.986 1 61.95 291 SER B O 1
ATOM 4758 N N . GLN B 1 292 ? -20.578 18.312 26.451 1 54.09 292 GLN B N 1
ATOM 4759 C CA . GLN B 1 292 ? -21.517 18.782 25.438 1 54.09 292 GLN B CA 1
ATOM 4760 C C . GLN B 1 292 ? -21.845 20.259 25.634 1 54.09 292 GLN B C 1
ATOM 4762 O O . GLN B 1 292 ? -22.263 20.669 26.719 1 54.09 292 GLN B O 1
ATOM 4767 N N . THR B 1 293 ? -21.022 21.013 25.58 1 45.83 293 THR B N 1
ATOM 4768 C CA . THR B 1 293 ? -21.611 22.339 25.737 1 45.83 293 THR B CA 1
ATOM 4769 C C . THR B 1 293 ? -23.036 22.366 25.193 1 45.83 293 THR B C 1
ATOM 4771 O O . THR B 1 293 ? -23.371 21.611 24.277 1 45.83 293 THR B O 1
ATOM 4774 N N . ALA B 1 294 ? -24.049 22.915 26.076 1 38.06 294 ALA B N 1
ATOM 4775 C CA . ALA B 1 294 ? -25.484 23.143 25.931 1 38.06 294 ALA B CA 1
ATOM 4776 C C . ALA B 1 294 ? -25.84 23.492 24.488 1 38.06 294 ALA B C 1
ATOM 4778 O O . ALA B 1 294 ? -27.006 23.745 24.174 1 38.06 294 ALA B O 1
ATOM 4779 N N . GLY B 1 295 ? -25.007 24.245 23.803 1 36.99 295 GLY B N 1
ATOM 4780 C CA . GLY B 1 295 ? -25.758 24.686 22.639 1 36.99 295 GLY B CA 1
ATOM 4781 C C . GLY B 1 295 ? -26.194 23.543 21.742 1 36.99 295 GLY B C 1
ATOM 4782 O O . GLY B 1 295 ? -25.364 22.757 21.281 1 36.99 295 GLY B O 1
ATOM 4783 N N . GLY B 1 296 ? -27.175 22.738 22.065 1 40.15 296 GLY B N 1
ATOM 4784 C CA . GLY B 1 296 ? -28.148 21.825 21.487 1 40.15 296 GLY B CA 1
ATOM 4785 C C . GLY B 1 296 ? -28.007 21.676 19.984 1 40.15 296 GLY B C 1
ATOM 4786 O O . GLY B 1 296 ? -28.867 21.083 19.33 1 40.15 296 GLY B O 1
ATOM 4787 N N . GLY B 1 297 ? -27.477 22.692 19.328 1 39.52 297 GLY B N 1
ATOM 4788 C CA . GLY B 1 297 ? -27.815 22.598 17.917 1 39.52 297 GLY B CA 1
ATOM 4789 C C . GLY B 1 297 ? -27.245 21.362 17.248 1 39.52 297 GLY B C 1
ATOM 4790 O O . GLY B 1 297 ? -26.535 20.577 17.882 1 39.52 297 GLY B O 1
ATOM 4791 N N . LYS B 1 298 ? -27.601 21.062 16.072 1 48.64 298 LYS B N 1
ATOM 4792 C CA . LYS B 1 298 ? -27.293 20.193 14.939 1 48.64 298 LYS B CA 1
ATOM 4793 C C . LYS B 1 298 ? -25.785 20.049 14.752 1 48.64 298 LYS B C 1
ATOM 4795 O O . LYS B 1 298 ? -25.326 19.582 13.707 1 48.64 298 LYS B O 1
ATOM 4800 N N . GLY B 1 299 ? -24.867 20.334 15.982 1 64.6 299 GLY B N 1
ATOM 4801 C CA . GLY B 1 299 ? -23.482 20.415 15.546 1 64.6 299 GLY B CA 1
ATOM 4802 C C . GLY B 1 299 ? -22.605 19.331 16.143 1 64.6 299 GLY B C 1
ATOM 4803 O O . GLY B 1 299 ? -23.074 18.511 16.936 1 64.6 299 GLY B O 1
ATOM 4804 N N . GLY B 1 300 ? -21.283 19.097 15.766 1 81.9 300 GLY B N 1
ATOM 4805 C CA . GLY B 1 300 ? -20.273 18.129 16.162 1 81.9 300 GLY B CA 1
ATOM 4806 C C . GLY B 1 300 ? -19.798 18.312 17.592 1 81.9 300 GLY B C 1
ATOM 4807 O O . GLY B 1 300 ? -20.068 19.342 18.214 1 81.9 300 GLY B O 1
ATOM 4808 N N . GLN B 1 301 ? -19.414 17.324 18.306 1 87.21 301 GLN B N 1
ATOM 4809 C CA . GLN B 1 301 ? -18.833 17.305 19.644 1 87.21 301 GLN B CA 1
ATOM 4810 C C . GLN B 1 301 ? -17.323 17.515 19.591 1 87.21 301 GLN B C 1
ATOM 4812 O O . GLN B 1 301 ? -16.627 16.865 18.808 1 87.21 301 GLN B O 1
ATOM 4817 N N . TRP B 1 302 ? -16.888 18.45 20.458 1 91.06 302 TRP B N 1
ATOM 4818 C CA . TRP B 1 302 ? -15.455 18.713 20.539 1 91.06 302 TRP B CA 1
ATOM 4819 C C . TRP B 1 302 ? -14.776 17.735 21.492 1 91.06 302 TRP B C 1
ATOM 4821 O O . TRP B 1 302 ? -15.379 17.293 22.472 1 91.06 302 TRP B O 1
ATOM 4831 N N . CYS B 1 303 ? -13.603 17.467 21.24 1 92.21 303 CYS B N 1
ATOM 4832 C CA . CYS B 1 303 ? -12.775 16.644 22.115 1 92.21 303 CYS B CA 1
ATOM 4833 C C . CYS B 1 303 ? -11.309 17.05 22.02 1 92.21 303 CYS B C 1
ATOM 4835 O O . CYS B 1 303 ? -10.91 17.731 21.073 1 92.21 303 CYS B O 1
ATOM 4837 N N . ALA B 1 304 ? -10.558 16.798 23.072 1 93.77 304 ALA B N 1
ATOM 4838 C CA . ALA B 1 304 ? -9.101 16.889 23.071 1 93.77 304 ALA B CA 1
ATOM 4839 C C . ALA B 1 304 ? -8.464 15.51 22.926 1 93.77 304 ALA B C 1
ATOM 4841 O O . ALA B 1 304 ? -9.093 14.494 23.231 1 93.77 304 ALA B O 1
ATOM 4842 N N . PHE B 1 305 ? -7.292 15.48 22.418 1 95.26 305 PHE B N 1
ATOM 4843 C CA . PHE B 1 305 ? -6.612 14.194 22.306 1 95.26 305 PHE B CA 1
ATOM 4844 C C . PHE B 1 305 ? -5.102 14.369 22.418 1 95.26 305 PHE B C 1
ATOM 4846 O O . PHE B 1 305 ? -4.586 15.475 22.25 1 95.26 305 PHE B O 1
ATOM 4853 N N . GLU B 1 306 ? -4.484 13.309 22.812 1 96.09 306 GLU B N 1
ATOM 4854 C CA . GLU B 1 306 ? -3.032 13.173 22.873 1 96.09 306 GLU B CA 1
ATOM 4855 C C . GLU B 1 306 ? -2.585 11.801 22.376 1 96.09 306 GLU B C 1
ATOM 4857 O O . GLU B 1 306 ? -3.259 10.798 22.617 1 96.09 306 GLU B O 1
ATOM 4862 N N . GLN B 1 307 ? -1.55 11.787 21.631 1 97.7 307 GLN B N 1
ATOM 4863 C CA . GLN B 1 307 ? -0.93 10.544 21.185 1 97.7 307 GLN B CA 1
ATOM 4864 C C . GLN B 1 307 ? 0.472 10.388 21.767 1 97.7 307 GLN B C 1
ATOM 4866 O O . GLN B 1 307 ? 1.332 11.249 21.566 1 97.7 307 GLN B O 1
ATOM 4871 N N . ILE B 1 308 ? 0.7 9.322 22.499 1 97.44 308 ILE B N 1
ATOM 4872 C CA . ILE B 1 308 ? 1.992 9.122 23.147 1 97.44 308 ILE B CA 1
ATOM 4873 C C . ILE B 1 308 ? 2.65 7.855 22.605 1 97.44 308 ILE B C 1
ATOM 4875 O O . ILE B 1 308 ? 1.966 6.949 22.125 1 97.44 308 ILE B O 1
ATOM 4879 N N . ILE B 1 309 ? 3.924 7.829 22.673 1 97.59 309 ILE B N 1
ATOM 4880 C CA . ILE B 1 309 ? 4.71 6.646 22.34 1 97.59 309 ILE B CA 1
ATOM 4881 C C . ILE B 1 309 ? 4.873 5.77 23.58 1 97.59 309 ILE B C 1
ATOM 4883 O O . ILE B 1 309 ? 5.333 6.239 24.624 1 97.59 309 ILE B O 1
ATOM 4887 N N . VAL B 1 310 ? 4.478 4.569 23.482 1 97.85 310 VAL B N 1
ATOM 4888 C CA . VAL B 1 310 ? 4.625 3.635 24.593 1 97.85 310 VAL B CA 1
ATOM 4889 C C . VAL B 1 310 ? 5.978 2.934 24.503 1 97.85 310 VAL B C 1
ATOM 4891 O O . VAL B 1 310 ? 6.319 2.36 23.466 1 97.85 310 VAL B O 1
ATOM 4894 N N . LYS B 1 311 ? 6.722 2.881 25.492 1 95.21 311 LYS B N 1
ATOM 4895 C CA . LYS B 1 311 ? 8.042 2.257 25.536 1 95.21 311 LYS B CA 1
ATOM 4896 C C . LYS B 1 311 ? 7.929 0.738 25.629 1 95.21 311 LYS B C 1
ATOM 4898 O O . LYS B 1 311 ? 6.861 0.208 25.941 1 95.21 311 LYS B O 1
ATOM 4903 N N . PRO B 1 312 ? 8.994 0.125 25.344 1 93.24 312 PRO B N 1
ATOM 4904 C CA . PRO B 1 312 ? 8.979 -1.338 25.404 1 93.24 312 PRO B CA 1
ATOM 4905 C C . PRO B 1 312 ? 8.58 -1.868 26.779 1 93.24 312 PRO B C 1
ATOM 4907 O O . PRO B 1 312 ? 7.974 -2.938 26.881 1 93.24 312 PRO B O 1
ATOM 4910 N N . ASP B 1 313 ? 8.861 -1.148 27.899 1 94.87 313 ASP B N 1
ATOM 4911 C CA . ASP B 1 313 ? 8.542 -1.596 29.251 1 94.87 313 ASP B CA 1
ATOM 4912 C C . ASP B 1 313 ? 7.107 -1.23 29.627 1 94.87 313 ASP B C 1
ATOM 4914 O O . ASP B 1 313 ? 6.685 -1.443 30.765 1 94.87 313 ASP B O 1
ATOM 4918 N N . GLY B 1 314 ? 6.463 -0.632 28.654 1 93.27 314 GLY B N 1
ATOM 4919 C CA . GLY B 1 314 ? 5.065 -0.306 28.883 1 93.27 314 GLY B CA 1
ATOM 4920 C C . GLY B 1 314 ? 4.858 1.1 29.415 1 93.27 314 GLY B C 1
ATOM 4921 O O . GLY B 1 314 ? 3.73 1.594 29.457 1 93.27 314 GLY B O 1
ATOM 4922 N N . SER B 1 315 ? 5.929 1.681 29.733 1 95.3 315 SER B N 1
ATOM 4923 C CA . SER B 1 315 ? 5.803 3.03 30.275 1 95.3 315 SER B CA 1
ATOM 4924 C C . SER B 1 315 ? 5.515 4.044 29.174 1 95.3 315 SER B C 1
ATOM 4926 O O . SER B 1 315 ? 5.707 3.755 27.991 1 95.3 315 SER B O 1
ATOM 4928 N N . HIS B 1 316 ? 5.036 5.155 29.583 1 94.04 316 HIS B N 1
ATOM 4929 C CA . HIS B 1 316 ? 4.676 6.218 28.651 1 94.04 316 HIS B CA 1
ATOM 4930 C C . HIS B 1 316 ? 5.897 7.041 28.255 1 94.04 316 HIS B C 1
ATOM 4932 O O . HIS B 1 316 ? 6.636 7.518 29.119 1 94.04 316 HIS B O 1
ATOM 4938 N N . GLY B 1 317 ? 6.099 7.077 26.954 1 94.58 317 GLY B N 1
ATOM 4939 C CA . GLY B 1 317 ? 7.106 7.967 26.4 1 94.58 317 GLY B CA 1
ATOM 4940 C C . GLY B 1 317 ? 6.565 9.342 26.058 1 94.58 317 GLY B C 1
ATOM 4941 O O . GLY B 1 317 ? 5.57 9.785 26.636 1 94.58 317 GLY B O 1
ATOM 4942 N N . PRO B 1 318 ? 7.267 10.008 25.245 1 94 318 PRO B N 1
ATOM 4943 C CA . PRO B 1 318 ? 6.835 11.361 24.886 1 94 318 PRO B CA 1
ATOM 4944 C C . PRO B 1 318 ? 5.557 11.37 24.051 1 94 318 PRO B C 1
ATOM 4946 O O . PRO B 1 318 ? 5.255 10.389 23.367 1 94 318 PRO B O 1
ATOM 4949 N N . ALA B 1 319 ? 4.848 12.48 24.112 1 95.62 319 ALA B N 1
ATOM 4950 C CA . ALA B 1 319 ? 3.734 12.706 23.195 1 95.62 319 ALA B CA 1
ATOM 4951 C C . ALA B 1 319 ? 4.236 13.017 21.788 1 95.62 319 ALA B C 1
ATOM 4953 O O . ALA B 1 319 ? 5.15 13.826 21.612 1 95.62 319 ALA B O 1
ATOM 4954 N N . SER B 1 320 ? 3.686 12.307 20.842 1 96.9 320 SER B N 1
ATOM 4955 C CA . SER B 1 320 ? 4.011 12.617 19.453 1 96.9 320 SER B CA 1
ATOM 4956 C C . SER B 1 320 ? 3.177 13.785 18.937 1 96.9 320 SER B C 1
ATOM 4958 O O . SER B 1 320 ? 3.639 14.562 18.099 1 96.9 320 SER B O 1
ATOM 4960 N N . LEU B 1 321 ? 1.909 13.864 19.349 1 96.36 321 LEU B N 1
ATOM 4961 C CA . LEU B 1 321 ? 1.075 15.005 18.987 1 96.36 321 LEU B CA 1
ATOM 4962 C C . LEU B 1 321 ? -0.042 15.206 20.006 1 96.36 321 LEU B C 1
ATOM 4964 O O . LEU B 1 321 ? -0.352 14.298 20.781 1 96.36 321 LEU B O 1
ATOM 4968 N N . ARG B 1 322 ? -0.564 16.435 20.108 1 94.82 322 ARG B N 1
ATOM 4969 C CA . ARG B 1 322 ? -1.701 16.873 20.911 1 94.82 322 ARG B CA 1
ATOM 4970 C C . ARG B 1 322 ? -2.606 17.807 20.114 1 94.82 322 ARG B C 1
ATOM 4972 O O . ARG B 1 322 ? -2.127 18.599 19.3 1 94.82 322 ARG B O 1
ATOM 4979 N N . GLY B 1 323 ? -3.874 17.584 20.365 1 94.68 323 GLY B N 1
ATOM 4980 C CA . GLY B 1 323 ? -4.742 18.454 19.587 1 94.68 323 GLY B CA 1
ATOM 4981 C C . GLY B 1 323 ? -6.194 18.391 20.021 1 94.68 323 GLY B C 1
ATOM 4982 O O . GLY B 1 323 ? -6.497 17.958 21.135 1 94.68 323 GLY B O 1
ATOM 4983 N N . VAL B 1 324 ? -7.059 19.012 19.199 1 94.18 324 VAL B N 1
ATOM 4984 C CA . VAL B 1 324 ? -8.506 19.038 19.384 1 94.18 324 VAL B CA 1
ATOM 4985 C C . VAL B 1 324 ? -9.201 18.602 18.096 1 94.18 324 VAL B C 1
ATOM 4987 O O . VAL B 1 324 ? -8.619 18.684 17.012 1 94.18 324 VAL B O 1
ATOM 4990 N N . ALA B 1 325 ? -10.339 18.116 18.25 1 94.98 325 ALA B N 1
ATOM 4991 C CA . ALA B 1 325 ? -11.138 17.693 17.103 1 94.98 325 ALA B CA 1
ATOM 4992 C C . ALA B 1 325 ? -12.627 17.905 17.363 1 94.98 325 ALA B C 1
ATOM 4994 O O . ALA B 1 325 ? -13.044 18.082 18.51 1 94.98 325 ALA B O 1
ATOM 4995 N N . LYS B 1 326 ? -13.323 18.019 16.314 1 93.36 326 LYS B N 1
ATOM 4996 C CA . LYS B 1 326 ? -14.783 18.054 16.329 1 93.36 326 LYS B CA 1
ATOM 4997 C C . LYS B 1 326 ? -15.369 16.905 15.514 1 93.36 326 LYS B C 1
ATOM 4999 O O . LYS B 1 326 ? -15.01 16.717 14.349 1 93.36 326 LYS B O 1
ATOM 5004 N N . VAL B 1 327 ? -16.196 16.162 16.116 1 93.45 327 VAL B N 1
ATOM 5005 C CA . VAL B 1 327 ? -16.805 15 15.476 1 93.45 327 VAL B CA 1
ATOM 5006 C C . VAL B 1 327 ? -18.325 15.14 15.489 1 93.45 327 VAL B C 1
ATOM 5008 O O . VAL B 1 327 ? -18.918 15.45 16.525 1 93.45 327 VAL B O 1
ATOM 5011 N N . ASN B 1 328 ? -18.896 14.966 14.29 1 92.09 328 ASN B N 1
ATOM 5012 C CA . ASN B 1 328 ? -20.35 14.92 14.176 1 92.09 328 ASN B CA 1
ATOM 5013 C C . ASN B 1 328 ? -20.891 13.522 14.461 1 92.09 328 ASN B C 1
ATOM 5015 O O . ASN B 1 328 ? -20.546 12.565 13.766 1 92.09 328 ASN B O 1
ATOM 5019 N N . VAL B 1 329 ? -21.693 13.362 15.456 1 87.28 329 VAL B N 1
ATOM 5020 C CA . VAL B 1 329 ? -22.314 12.098 15.838 1 87.28 329 VAL B CA 1
ATOM 5021 C C . VAL B 1 329 ? -23.803 12.13 15.5 1 87.28 329 VAL B C 1
ATOM 5023 O O . VAL B 1 329 ? -24.571 12.868 16.122 1 87.28 329 VAL B O 1
ATOM 5026 N N . PRO B 1 330 ? -24.128 11.448 14.383 1 79.2 330 PRO B N 1
ATOM 5027 C CA . PRO B 1 330 ? -25.555 11.467 14.055 1 79.2 330 PRO B CA 1
ATOM 5028 C C . PRO B 1 330 ? -26.433 10.988 15.209 1 79.2 330 PRO B C 1
ATOM 5030 O O . PRO B 1 330 ? -26.004 10.156 16.012 1 79.2 330 PRO B O 1
ATOM 5033 N N . ALA B 1 331 ? -27.48 11.676 15.395 1 62.46 331 ALA B N 1
ATOM 5034 C CA . ALA B 1 331 ? -28.457 11.343 16.428 1 62.46 331 ALA B CA 1
ATOM 5035 C C . ALA B 1 331 ? -28.885 9.882 16.328 1 62.46 331 ALA B C 1
ATOM 5037 O O . ALA B 1 331 ? -28.924 9.313 15.234 1 62.46 331 ALA B O 1
ATOM 5038 N N . SER B 1 332 ? -28.656 9.008 17.203 1 52.8 332 SER B N 1
ATOM 5039 C CA . SER B 1 332 ? -29.178 7.647 17.272 1 52.8 332 SER B CA 1
ATOM 5040 C C . SER B 1 332 ? -30.543 7.544 16.599 1 52.8 332 SER B C 1
ATOM 5042 O O . SER B 1 332 ? -31.43 8.36 16.855 1 52.8 332 SER B O 1
ATOM 5044 N N . ALA B 1 333 ? -30.748 7.003 15.325 1 40.8 333 ALA B N 1
ATOM 5045 C CA . ALA B 1 333 ? -32.119 6.598 15.026 1 40.8 333 ALA B CA 1
ATOM 5046 C C . ALA B 1 333 ? -32.768 5.926 16.233 1 40.8 333 ALA B C 1
ATOM 5048 O O . ALA B 1 333 ? -32.276 4.907 16.722 1 40.8 333 ALA B O 1
ATOM 5049 N N . SER B 1 334 ? -33.469 6.519 17.206 1 33.97 334 SER B N 1
ATOM 5050 C CA . SER B 1 334 ? -34.35 5.85 18.159 1 33.97 334 SER B CA 1
ATOM 5051 C C . SER B 1 334 ? -35.091 4.689 17.505 1 33.97 334 SER B C 1
ATOM 5053 O O . SER B 1 334 ? -35.419 4.744 16.318 1 33.97 334 SER B O 1
ATOM 5055 N N . LYS B 1 335 ? -35.377 3.48 18.301 1 34.76 335 LYS B N 1
ATOM 5056 C CA . LYS B 1 335 ? -36.15 2.26 18.085 1 34.76 335 LYS B CA 1
ATOM 5057 C C . LYS B 1 335 ? -37.536 2.577 17.531 1 34.76 335 LYS B C 1
ATOM 5059 O O . LYS B 1 335 ? -38.253 3.415 18.082 1 34.76 335 LYS B O 1
ATOM 5064 N N . ALA B 1 336 ? -37.889 2.208 16.286 1 28.27 336 ALA B N 1
ATOM 5065 C CA . ALA B 1 336 ? -39.205 1.732 15.866 1 28.27 336 ALA B CA 1
ATOM 5066 C C . ALA B 1 336 ? -39.853 0.88 16.954 1 28.27 336 ALA B C 1
ATOM 5068 O O . ALA B 1 336 ? -40.793 0.128 16.685 1 28.27 336 ALA B O 1
ATOM 5069 N N . ASN B 1 337 ? -39.295 0.659 18.143 1 25.31 337 ASN B N 1
ATOM 5070 C CA . ASN B 1 337 ? -40.382 -0.068 18.791 1 25.31 337 ASN B CA 1
ATOM 5071 C C . ASN B 1 337 ? -41.656 0.77 18.857 1 25.31 337 ASN B C 1
ATOM 5073 O O . ASN B 1 337 ? -41.901 1.457 19.85 1 25.31 337 ASN B O 1
ATOM 5077 N N . LEU B 1 338 ? -42.033 1.628 17.747 1 20.08 338 LEU B N 1
ATOM 5078 C CA . LEU B 1 338 ? -43.487 1.563 17.843 1 20.08 338 LEU B CA 1
ATOM 5079 C C . LEU B 1 338 ? -44.015 0.27 17.232 1 20.08 338 LEU B C 1
ATOM 5081 O O . LEU B 1 338 ? -43.494 -0.201 16.218 1 20.08 338 LEU B O 1
#

Sequence (676 aa):
MSSTELDFDRTVGHAGEDQAVSWRRRDVLLYAVGIGAGPNELSYVYEGSPSFRPFPTYPLVLALKGDDDDTNVFAQRISERGKLPGFPSLNPNTIVHGEQSLQILKPIPTVSGQGWKLKKRISAVHDKGKALILESEATLVSPQGEPYAVMVGSTFYRGGGQGTGYSKSLPSPNTKPADRPPKIDSSESTAPDFELKEVVPPAQAALYRLSGDYNPLHIDPSIGQAGGLNGVILHGLCSYAFAARALLRAFDPHDGQPGKESGVQLEYISARFTSPVRLGDVLLTRVWKGSQTAGGGKGGQWCAFEQIIVKPDGSHGPASLRGVAKVNVPASASKANLMSSTELDFDRTVGHAGEDQAVSWRRRDVLLYAVGIGAGPNELSYVYEGSPSFRPFPTYPLVLALKGDDDDTNVFAQRISERGKLPGFPSLNPNTIVHGEQSLQILKPIPTVSGQGWKLKKRISAVHDKGKALILESEATLVSPQGEPYAVMVGSTFYRGGGQGTGYSKSLPSPNTKPADRPPKIDSSESTAPDFELKEVVPPAQAALYRLSGDYNPLHIDPSIGQAGGLNGVILHGLCSYAFAARALLRAFDPHDGQPGKESGVQLEYISARFTSPVRLGDVLLTRVWKGSQTAGGGKGGQWCAFEQIIVKPDGSHGPASLRGVAKVNVPASASKANL

Organism: NCBI:txid157183

pLDDT: mean 88.9, std 15.34, range [20.08, 98.85]

Solvent-accessible surface area (backbone atoms only — not comparable to full-atom values): 36308 Å² total; per-residue (Å²): 125,84,74,66,64,77,33,59,78,56,29,44,63,39,62,59,74,73,37,58,29,47,49,39,52,43,51,40,31,49,40,30,46,28,42,67,49,39,66,68,22,31,13,36,53,30,87,84,37,94,62,43,46,54,56,86,66,58,68,73,36,40,81,57,27,24,60,57,90,51,76,70,59,41,69,67,68,55,50,75,67,70,75,46,51,27,49,73,92,70,69,76,88,41,55,38,78,36,34,42,36,41,36,46,71,46,86,67,69,57,52,57,62,75,62,25,29,35,46,35,28,26,32,23,40,36,27,58,57,57,26,26,35,42,28,40,32,37,32,37,25,44,64,87,65,48,72,30,31,43,34,41,38,30,37,35,27,61,71,53,28,77,65,74,65,47,70,52,72,55,80,59,92,84,56,68,81,89,71,61,81,73,92,52,86,68,51,88,84,55,81,58,76,34,75,45,78,46,70,37,50,65,38,37,36,63,45,34,27,76,49,30,56,50,49,53,47,35,61,36,42,68,51,11,41,74,70,71,62,77,23,46,34,42,53,67,68,42,56,52,42,42,46,49,55,47,52,49,32,64,78,33,82,40,56,35,23,70,96,54,54,69,63,66,39,76,38,32,41,34,36,37,54,70,40,87,48,46,61,59,38,33,37,37,34,35,31,35,71,45,75,75,63,75,77,75,61,100,65,54,50,48,29,22,36,38,29,27,35,42,41,96,89,66,44,82,50,62,48,33,32,41,34,40,35,27,36,31,66,54,76,74,85,75,83,75,78,115,125,84,75,66,64,78,33,58,78,56,28,43,64,39,63,59,73,72,37,58,29,49,49,39,51,43,52,39,30,50,41,31,47,27,42,66,50,40,67,69,23,31,15,36,55,30,86,84,38,94,61,43,48,54,56,86,69,56,69,73,36,38,81,57,25,24,62,57,89,51,75,67,59,40,70,68,69,53,50,74,68,71,75,46,51,27,49,72,92,70,69,74,88,41,54,40,76,36,34,41,35,42,36,47,72,45,87,68,69,57,51,58,61,75,61,26,29,34,46,36,28,26,31,22,40,37,27,58,57,58,26,24,36,42,29,39,32,35,32,37,25,43,65,88,66,47,72,30,33,43,33,40,38,30,38,35,26,61,72,51,28,77,65,72,64,46,67,53,74,54,79,60,94,84,56,69,82,88,70,61,81,73,92,53,87,67,51,89,84,55,80,58,76,33,74,43,79,43,70,38,50,67,37,37,37,62,45,35,28,75,50,29,58,50,50,54,46,35,62,36,42,69,51,12,41,75,70,71,62,77,22,46,35,42,53,66,69,42,57,50,42,42,45,49,53,46,54,49,32,65,78,31,82,40,56,35,22,70,96,56,54,70,63,66,37,76,39,32,40,36,36,39,51,70,41,87,46,45,61,59,39,31,37,38,33,35,32,34,70,44,75,74,63,77,77,74,61,101,65,52,50,48,30,20,36,39,30,25,35,42,41,94,88,64,45,81,48,61,50,31,33,40,36,40,35,27,35,32,67,54,74,73,82,74,78,67,84,113

InterPro domains:
  IPR002539 MaoC-like dehydratase domain [PF01575] (189-294)
  IPR029069 HotDog domain superfamily [SSF54637] (12-163)
  IPR029069 HotDog domain superfamily [SSF54637] (191-297)
  IPR054357 Peroxisomal multifunctional enzyme type 2-like, N-terminal domain [PF22622] (24-159)

Nearest PDB structures (foldseek):
  3kh8-assembly1_A  TM=8.868E-01  e=3.326E-31  Phytophthora capsici
  1s9c-assembly5_I  TM=8.558E-01  e=5.297E-27  Homo sapiens
  1s9c-assembly3_F  TM=8.501E-01  e=5.627E-27  Homo sapiens
  1s9c-assembly2_C  TM=8.392E-01  e=2.402E-26  Homo sapiens
  1s9c-assembly2_D  TM=7.976E-01  e=1.877E-25  Homo sapiens

Foldseek 3Di:
DPQQAQDCVQQAFDWDDKFAFWDALVLQLLQCVLLPNDPQLCLRNPPPFPNNARDQLLVVQRLQAGHDPDADDQCVSCVVVQPGHNDGHADPLQKDWWKKKKFFPAGADSTQPGQKTWIKGWFKWFQDPQKIKTKMKIFIAHNVGHTGMIMIIIMIRGRRHPPPRDIDGHDDPVDDPVPDADDDCPDPPDAFLFKDKDWFAQCSLVSNCSSRPVPCLAPPQVVCVVSVNNGHFHDLVSVVSNLVVRVQCSQPVSNSGGPRHQPKDWRMKMKTFDDTHHHGWMKMKGKHWDDPPPPPDQFWTKIKMWIFTADPVRHTHGTRMIIMTTMGGPDPPDDPPD/DPQQAQDCVQQAFDWDDKFAFWDALVLQLLQCVLLPNDPQLCLRNPPPFPNNARDQLLVVQRLQAGHDPDADDQCVSCVVVQPGHNDGHADPLQKDWWKKKKFFPAGADSTQPGQKTWIKGWFKWFQDPQKIKTKMWIFIAHNVGHTGMIMIIIMIRGRRHPPPRDIDGHDDPVDDPVPDADDDCPDPPDAFLDKDKDWFAQCSLVSNCSSRPVPCLAPPQVVCVVSVNNGHFHDLVSVVSNLVVRVQCSQPVSNSGGPRDQPKDWRMKMKTFDDTHHHGWMKMKGKHWDDPPPPPDQFFTKIKMWIFTADPVRHTHGTRMIIMTTMRGPDPPPDVPD

Radius of gyration: 27.75 Å; Cα contacts (8 Å, |Δi|>4): 1535; chains: 2; bounding box: 90×83×66 Å

Secondary structure (DSSP, 8-state):
-------HHHHTT-B---EE----HHHHHHHHHHTT--TT-HHHH-TTSTT----TTGGGGHHHHTT-SS---HHHHHHGGG--TTPPP--GGGEEEEEEEEEESSPPPSS--S--EEEEEEEEEEEETTEEEEEEEEEEE-TTS-EEEEEEEEEEEET---S---EEEPPPTTS-GGGPPP-----TTS--SEEEEEE--TTHHHHHGGGS---GGGT-HHHHHHTTSSS-B--HHHHHHHHHHHHHHHH-TTTT-TT-----EEEEEEEEE-S--BTTPEEEEEEEEPP--S--SS-PEEEEEEEEEEPTTS-EEEEEEEEEEEEE----------/-------HHHHTT-B---EE----HHHHHHHHHHTT--TT-HHHH-TTSTT----TTGGGGHHHHTT-SS---HHHHHHGGG--TTPPP--GGGEEEEEEEEEESSPPPSS--S--EEEEEEEEEEEETTEEEEEEEEEEE-TTS-EEEEEEEEEEEET---S---EEEPPPTTS-GGGPPP-----TTS--SEEEEEE--TTHHHHHGGGS---GGGT-HHHHHHTTSSS-B--HHHHHHHHHHHHHHHH-TTTT-TT-----EEEEEEEEE-S--BTTPEEEEEEEEPP--S--SS-PEEEEEEEEEEPTTS-EEEEEEEEEEEEE----------

=== Feature glossary ===
The features interleaved in this record are:

— What the protein is —

Sequence gives the chain of amino acids in standard one-letter code (A=alanine, C=cysteine, …, Y=tyrosine), read N→C. It is the only feature that is directly encoded by the gene; all structural features are derived from the folded form of this sequence.

Database cross-references. InterPro integrates a dozen domain/family signature databases into unified entries with residue-range hits. GO terms attach function/process/location labels with evidence codes. CATH codes position the fold in a four-level structural taxonomy. Organism is the NCBI-taxonomy species name.

— Where its atoms are —

Atomic coordinates in PDBx/mmCIF format — the same representation the Protein Data Bank distributes. Each line of the _atom_site loop places one backbone atom in Cartesian space (units: ångströms, origin: arbitrary).

The six renders are orthographic views along the three Cartesian axes in both directions. Representation (cartoon, sticks, or surface) and color scheme (sequence-rainbow or by-chain) vary across proteins so the training set covers all the common visualization conventions.

— Local backbone conformation —

Eight-state secondary structure (DSSP): H is the canonical α-helix, G the tighter 3₁₀-helix, I the wider π-helix; E/B are β-structure, T and S are turns and bends, and '-' is everything else. DSSP derives these from the pattern of main-chain N–H···O=C hydrogen bonds, not from the sequence.

P-SEA three-state annotation labels each residue as helix, strand, or coil based purely on the geometry of the Cα trace. It serves as a fallback when the full backbone (and thus DSSP) is unavailable.

The φ/ψ torsion pair specifies the backbone conformation at each residue. φ rotates about the N–Cα bond, ψ about the Cα–C bond. Steric clashes forbid most of the (φ, ψ) plane — the allowed regions (α-helix basin, β-sheet basin, left-handed helix) are the Ramachandran-allowed regions.

— Global shape and packing —

The geometric summary reports three shape descriptors. Rg (radius of gyration) measures how spread out the Cα atoms are about their centre of mass; compact globular proteins have small Rg, elongated or unfolded ones large. Cα contacts (<8 Å, |i−j|>4) count long-range residue pairs in spatial proximity — high for tightly packed folds, near zero for rods or random coil. The bounding-box extents give the protein's footprint along x, y, z in Å.

Solvent-accessible surface area (SASA) is the area in Å² traced out by the centre of a 1.4 Å probe sphere (a water molecule) rolled over the protein's van der Waals surface (Shrake–Rupley / Lee–Richards construction). Buried residues have near-zero SASA; fully exposed residues can exceed 200 Å². The total SASA scales roughly with the number of surface residues.

The contact map is a binary N×N matrix image: pixel (i, j) is dark where Cα_i and Cα_j are within 8 Å and |i−j|>4. Because the |i−j|>4 filter removes local helical contacts, off-diagonal stripes parallel to the main diagonal indicate parallel β-sheets; stripes perpendicular to it indicate antiparallel β-sheets. The Ramachandran plot scatters every residue's (φ, ψ) pair against the sterically allowed regions. The PAE heatmap renders the predicted-aligned-error matrix.

— Structural neighborhood —

3Di is Foldseek's structural alphabet. Each residue is assigned one of twenty discrete states based on how its Cα sits relative to its spatial (not sequential) neighbors. Aligning 3Di strings finds structural homologs roughly as well as full 3D superposition, but orders of magnitude faster.

Nearest PDB neighbors are the top structural matches found by Foldseek when searching this structure against the entire Protein Data Bank. Each hit reports a TM-score (0 to 1; >0.5 almost always implies the same fold) and an E-value. These are *structural* homologs — they may share no detectable sequence similarity.

— Confidence and disorder —

For AlphaFold models, the B-factor field carries pLDDT — the model's own estimate of local accuracy on a 0–100 scale. Regions with pLDDT<50 should be treated as essentially unmodeled; they often correspond to intrinsically disordered segments.

Crystallographic B-factors measure how much each atom's electron density is smeared out, in Å². They rise in mobile loops and surface residues and fall in the buried interior. In AlphaFold models this column is repurposed to hold pLDDT instead.

Predicted aligned error is AlphaFold's pairwise confidence. Unlike pLDDT (per-residue), PAE is per-residue-pair and captures whether two parts of the structure are correctly placed relative to each other. Units are ångströms of expected positional error.